Protein 8HEO (pdb70)

InterPro domains:
  IPR001841 Zinc finger, RING-type [PS50089] (41-76)
  IPR004162 E3 ubiquitin-protein ligase SINA-like, animal [PTHR45877] (12-281)
  IPR008974 TRAF-like [G3DSA:2.60.210.10] (149-282)
  IPR013010 Zinc finger, SIAH-type [PS51081] (93-153)
  IPR013083 Zinc finger, RING/FYVE/PHD-type [G3DSA:3.30.40.10] (25-91)
  IPR013083 Zinc finger, RING/FYVE/PHD-type [G3DSA:3.30.40.10] (92-148)
  IPR018121 Seven-in-absentia protein, TRAF-like domain [PF03145] (182-278)
  IPR049548 E3 ubiquitin-protein ligase Sina-like, RING finger [PF21362] (41-75)

Solvent-accessible surface area: 20335 Å² total; per-residue (Å²): 137,110,96,77,74,4,60,51,37,119,72,40,5,159,86,68,26,37,63,113,95,58,74,110,38,28,110,103,5,100,90,43,47,7,59,13,12,14,18,24,78,58,21,157,33,119,22,62,46,125,34,0,45,39,10,9,139,31,71,33,150,112,22,86,78,51,174,22,94,90,13,81,21,90,0,62,62,0,66,87,136,63,24,68,53,26,30,0,7,0,38,12,70,81,54,61,0,0,8,5,3,34,22,47,37,75,194,42,68,113,51,51,0,18,4,2,1,2,0,16,1,30,61,75,59,3,130,78,6,29,4,90,4,26,0,52,33,141,220,118,159,59,55,66,116,28,61,2,47,3,7,6,68,19,16,76,66,1,16,152,106,62,53,4,7,42,2,46,22,80,59,0,80,72,22,18,105,147,23,35,0,16,6,37,2,25,2,50,114,109,133,79,99,11,76,6,107,39,43,115,55,48,4,161,68,75,38,40,39,114,75,38,63,91,48,13,59,95,4,78,95,45,48,10,71,17,13,29,22,48,110,102,42,173,70,126,20,67,36,134,38,0,55,79,17,11,55,130,131,37,42,120,30,37,54,10,116,29,86,96,6,27,4,28,0,28,60,1,52,110,107,66,8,73,15,0,23,0,6,0,12,14,64,82,53,55,0,0,2,1,0,34,16,36,85,66,126,86,64,132,38,77,2,10,3,3,0,2,0,16,0,29,51,158,67,3,116,78,6,34,4,78,3,23,0,61,29,157,256,115,161,60,55,64,119,27,66,2,65,3,8,13,65,23,18,73,56,4,10,48,82,60,54,4,7,41,3,54,61,80,52,0,94,101,16,25,116,141,22,34,0,22,1,39,0,27,2,51,124,111,132,98,48,96,3,135,22,85

B-factor: mean 77.65, std 16.79, range [43.66, 127.78]

Radius of gyration: 24.32 Å; Cα contacts (8 Å, |Δi|>4): 767; chains: 3; bounding box: 56×64×65 Å

GO terms:
  GO:0061630 ubiquitin protein ligase activity (F, IDA)
  GO:0006511 ubiquitin-dependent protein catabolic process (P, IDA)
  GO:0008270 zinc ion binding (F, IDA)
  GO:0030877 beta-catenin destruction complex (C, IDA)
  GO:0061630 ubiquitin protein ligase activity (F, EXP)
  GO:0061630 ubiquitin protein ligase activity (F, IMP)
  GO:0043161 proteasome-mediated ubiquitin-dependent protein catabolic process (P, IMP)
  GO:0060070 canonical Wnt signaling pathway (P, IMP)
  GO:0005515 protein binding (F, IPI)
  GO:0005737 cytoplasm (C, TAS)
  GO:0009653 anatomical structure morphogenesis (P, TAS)
  GO:0006915 apoptotic process (P, TAS)
  GO:0007399 nervous system development (P, TAS)
  GO:0007411 axon guidance (P, TAS)
  GO:0004842 ubiquitin-protein transferase activity (F, TAS)
  GO:0005829 cytosol (C, TAS)
  GO:1990000 amyloid fibril formation (P, TAS)
  GO:0042802 identical protein binding (F, IPI)
  GO:0005654 nucleoplasm (C, IDA)
  GO:0043065 positive regulation of apoptotic process (P, IDA)

Secondary structure (DSSP, 8-state):
--EEE-GGGGGT---EEETTTHHHHHHH-TTSPEEP-SS-TT---EE-HHHHHHHHHHH-TT-EEE-SSEEEEEE--TT-TT--EEEEEEEETTEEEEEEEEEEE-SSSSEEEEEEEEESS-HHHHTTEEEEEEEEETTEEEEEEEPPEETTT-SHHHHHTT-SEEEEHHHHHHH-BTTBEEEEEEEEE-/--EEE-TTGGGT---EEETTTHHHHHHH-TTSPPPP-SSSBTB-----GGGHHHHTTTTS----EEESSEEEEEEE-SSSTT--EEEEEEEETTEEEEEEEEEEEEETTEEEEEEEEEESS-HHHHTTEEEEEEEE-SS-EEEEEEPPEETTT-SHHHHHTT-SEEEEHHHHHHH-BTTEEEEEEEEEE-/---EE-B-

Structure (mmCIF, N/CA/C/O backbone):
data_8HEO
#
_entry.id   8HEO
#
_cell.length_a   40.818
_cell.length_b   87.932
_cell.length_c   59.698
_cell.angle_alpha   90
_cell.angle_beta   101.573
_cell.angle_gamma   90
#
_symmetry.space_group_name_H-M   'P 1 21 1'
#
loop_
_entity.id
_entity.type
_entity.pdbx_description
1 polymer 'E3 ubiquitin-protein ligase SIAH1'
2 polymer 'Peptide from Axin-2'
3 non-polymer 'ZINC ION'
4 water water
#
loop_
_atom_site.group_PDB
_atom_site.id
_atom_site.type_symbol
_atom_site.label_atom_id
_atom_site.label_alt_id
_atom_site.label_comp_id
_atom_site.label_asym_id
_atom_site.label_entity_id
_atom_site.label_seq_id
_atom_site.pdbx_PDB_ins_code
_atom_site.Cartn_x
_atom_site.Cartn_y
_atom_site.Cartn_z
_atom_site.occupancy
_atom_site.B_iso_or_equiv
_atom_site.auth_seq_id
_atom_site.auth_comp_id
_atom_site.auth_asym_id
_atom_site.auth_atom_id
_atom_site.pdbx_PDB_model_num
ATOM 1 N N . SER A 1 5 ? -19.039 25.597 16.766 1 87.15 93 SER A N 1
ATOM 2 C CA . SER A 1 5 ? -17.679 25.077 16.66 1 89.6 93 SER A CA 1
ATOM 3 C C . SER A 1 5 ? -16.683 25.985 17.395 1 89.87 93 SER A C 1
ATOM 4 O O . SER A 1 5 ? -15.969 26.776 16.768 1 87.25 93 SER A O 1
ATOM 7 N N . VAL A 1 6 ? -16.657 25.885 18.727 1 84.19 94 VAL A N 1
ATOM 8 C CA . VAL A 1 6 ? -15.769 26.725 19.527 1 81.56 94 VAL A CA 1
ATOM 9 C C . VAL A 1 6 ? -14.379 26.1 19.589 1 87.23 94 VAL A C 1
ATOM 10 O O . VAL A 1 6 ? -14.234 24.909 19.884 1 89.94 94 VAL A O 1
ATOM 14 N N . LEU A 1 7 ? -13.345 26.902 19.331 1 84.6 95 LEU A N 1
ATOM 15 C CA . LEU A 1 7 ? -11.989 26.394 19.155 1 90.78 95 LEU A CA 1
ATOM 16 C C . LEU A 1 7 ? -11.118 26.591 20.389 1 87.67 95 LEU A C 1
ATOM 17 O O . LEU A 1 7 ? -11.255 27.574 21.121 1 88.4 95 LEU A O 1
ATOM 22 N N . PHE A 1 8 ? -10.197 25.649 20.589 1 87.82 96 PHE A N 1
ATOM 23 C CA . PHE A 1 8 ? -9.249 25.672 21.691 1 86.1 96 PHE A CA 1
ATOM 24 C C . PHE A 1 8 ? -7.825 25.641 21.172 1 80.6 96 PHE A C 1
ATOM 25 O O . PHE A 1 8 ? -7.553 25.024 20.143 1 81.71 96 PHE A O 1
ATOM 33 N N . PRO A 1 9 ? -6.892 26.262 21.883 1 77.92 97 PRO A N 1
ATOM 34 C CA . PRO A 1 9 ? -5.478 26.088 21.541 1 80.4 97 PRO A CA 1
ATOM 35 C C . PRO A 1 9 ? -4.981 24.705 21.942 1 80.31 97 PRO A C 1
ATOM 36 O O . PRO A 1 9 ? -5.475 24.095 22.893 1 84.67 97 PRO A O 1
ATOM 40 N N . CYS A 1 10 ? -3.98 24.221 21.207 1 75.13 98 CYS A N 1
ATOM 41 C CA . CYS A 1 10 ? -3.341 22.953 21.537 1 75.36 98 CYS A CA 1
ATOM 42 C C . CYS A 1 10 ? -2.725 23.013 22.938 1 76.43 98 CYS A C 1
ATOM 43 O O . CYS A 1 10 ? -2.321 24.074 23.424 1 71.29 98 CYS A O 1
ATOM 46 N N . LYS A 1 11 ? -2.665 21.848 23.598 1 69.78 99 LYS A N 1
ATOM 47 C CA . LYS A 1 11 ? -2.093 21.792 24.937 1 67.72 99 LYS A CA 1
ATOM 48 C C . LYS A 1 11 ? -0.691 22.364 24.963 1 68.17 99 LYS A C 1
ATOM 49 O O . LYS A 1 11 ? -0.248 22.878 25.992 1 71.32 99 LYS A O 1
ATOM 51 N N . TYR A 1 12 ? 0.031 22.277 23.856 1 68 100 TYR A N 1
ATOM 52 C CA . TYR A 1 12 ? 1.441 22.62 23.868 1 74.52 100 TYR A CA 1
ATOM 53 C C . TYR A 1 12 ? 1.696 23.983 23.261 1 68.33 100 TYR A C 1
ATOM 54 O O . TYR A 1 12 ? 2.838 24.305 22.92 1 69.97 100 TYR A O 1
ATOM 63 N N . ALA A 1 13 ? 0.648 24.791 23.132 1 68.11 101 ALA A N 1
ATOM 64 C CA . ALA A 1 13 ? 0.818 26.148 22.633 1 73.49 101 ALA A CA 1
ATOM 65 C C . ALA A 1 13 ? 1.802 26.931 23.488 1 72.45 101 ALA A C 1
ATOM 66 O O . ALA A 1 13 ? 2.456 27.851 22.991 1 72.98 101 ALA A O 1
ATOM 68 N N . SER A 1 14 ? 1.954 26.565 24.76 1 76.15 102 SER A N 1
ATOM 69 C CA . SER A 1 14 ? 2.987 27.241 25.531 1 80.37 102 SER A CA 1
ATOM 70 C C . SER A 1 14 ? 4.387 26.819 25.14 1 77.47 102 SER A C 1
ATOM 71 O O . SER A 1 14 ? 5.336 27.268 25.786 1 82.27 102 SER A O 1
ATOM 74 N N . SER A 1 15 ? 4.544 25.979 24.123 1 77.95 103 SER A N 1
ATOM 75 C CA . SER A 1 15 ? 5.855 25.647 23.587 1 75.63 103 SER A CA 1
ATOM 76 C C . SER A 1 15 ? 6.073 26.214 22.197 1 71.4 103 SER A C 1
ATOM 77 O O . SER A 1 15 ? 7.143 26.013 21.61 1 75.43 103 SER A O 1
ATOM 80 N N . GLY A 1 16 ? 5.086 26.916 21.661 1 70.32 104 GLY A N 1
ATOM 81 C CA . GLY A 1 16 ? 5.165 27.501 20.343 1 71.61 104 GLY A CA 1
ATOM 82 C C . GLY A 1 16 ? 4.051 27.095 19.415 1 70.5 104 GLY A C 1
ATOM 83 O O . GLY A 1 16 ? 3.945 27.664 18.321 1 74.9 104 GLY A O 1
ATOM 84 N N . CYS A 1 17 ? 3.207 26.14 19.779 1 69.46 105 CYS A N 1
ATOM 85 C CA . CYS A 1 17 ? 2.259 25.628 18.806 1 71.78 105 CYS A CA 1
ATOM 86 C C . CYS A 1 17 ? 1.083 26.57 18.681 1 68.32 105 CYS A C 1
ATOM 87 O O . CYS A 1 17 ? 0.55 27.058 19.677 1 70.95 105 CYS A O 1
ATOM 90 N N . GLU A 1 18 ? 0.67 26.816 17.445 1 72.25 106 GLU A N 1
ATOM 91 C CA . GLU A 1 18 ? -0.294 27.872 17.176 1 75.25 106 GLU A CA 1
ATOM 92 C C . GLU A 1 18 ? -1.614 27.332 16.651 1 80.63 106 GLU A C 1
ATOM 93 O O . GLU A 1 18 ? -2.408 28.094 16.093 1 80.18 106 GLU A O 1
ATOM 99 N N . ILE A 1 19 ? -1.889 26.054 16.841 1 76.33 107 ILE A N 1
ATOM 100 C CA . ILE A 1 19 ? -3.078 25.473 16.234 1 78.56 107 ILE A CA 1
ATOM 101 C C . ILE A 1 19 ? -4.252 25.568 17.206 1 81.52 107 ILE A C 1
ATOM 102 O O . ILE A 1 19 ? -4.083 25.573 18.433 1 80.45 107 ILE A O 1
ATOM 107 N N . THR A 1 20 ? -5.459 25.687 16.651 1 82.88 108 THR A N 1
ATOM 108 C CA . THR A 1 20 ? -6.682 25.707 17.448 1 84.6 108 THR A CA 1
ATOM 109 C C . THR A 1 20 ? -7.743 24.815 16.824 1 92.26 108 THR A C 1
ATOM 110 O O . THR A 1 20 ? -8.051 24.952 15.636 1 96.58 108 THR A O 1
ATOM 114 N N . LEU A 1 21 ? -8.319 23.932 17.628 1 90.74 109 LEU A N 1
ATOM 115 C CA . LEU A 1 21 ? -9.235 22.902 17.163 1 94.83 109 LEU A CA 1
ATOM 116 C C . LEU A 1 21 ? -10.455 22.82 18.065 1 95.62 109 LEU A C 1
ATOM 117 O O . LEU A 1 21 ? -10.431 23.304 19.202 1 92.18 109 LEU A O 1
ATOM 122 N N . PRO A 1 22 ? -11.545 22.211 17.586 1 96.31 110 PRO A N 1
ATOM 123 C CA . PRO A 1 22 ? -12.712 22.002 18.454 1 95.24 110 PRO A CA 1
ATOM 124 C C . PRO A 1 22 ? -12.445 20.943 19.516 1 99.53 110 PRO A C 1
ATOM 125 O O . PRO A 1 22 ? -11.824 19.914 19.242 1 100.82 110 PRO A O 1
ATOM 129 N N . HIS A 1 23 ? -12.961 21.203 20.731 1 103.32 111 HIS A N 1
ATOM 130 C CA . HIS A 1 23 ? -12.725 20.444 21.967 1 105.61 111 HIS A CA 1
ATOM 131 C C . HIS A 1 23 ? -12.71 18.937 21.777 1 104.12 111 HIS A C 1
ATOM 132 O O . HIS A 1 23 ? -12.067 18.199 22.534 1 96.53 111 HIS A O 1
ATOM 134 N N . THR A 1 24 ? -13.445 18.479 20.774 1 105.84 112 THR A N 1
ATOM 135 C CA . THR A 1 24 ? -13.43 17.069 20.439 1 106.88 112 THR A CA 1
ATOM 136 C C . THR A 1 24 ? -12.101 16.685 19.795 1 106.9 112 THR A C 1
ATOM 137 O O . THR A 1 24 ? -11.364 15.84 20.32 1 108.55 112 THR A O 1
ATOM 141 N N . GLU A 1 25 ? -11.745 17.346 18.688 1 113.94 113 GLU A N 1
ATOM 142 C CA . GLU A 1 25 ? -10.656 16.89 17.828 1 101.55 113 GLU A CA 1
ATOM 143 C C . GLU A 1 25 ? -9.269 17.256 18.329 1 99.36 113 GLU A C 1
ATOM 144 O O . GLU A 1 25 ? -8.312 17.329 17.543 1 100.23 113 GLU A O 1
ATOM 150 N N . LYS A 1 26 ? -9.14 17.478 19.633 1 99.65 114 LYS A N 1
ATOM 151 C CA . LYS A 1 26 ? -7.813 17.735 20.17 1 97.09 114 LYS A CA 1
ATOM 152 C C . LYS A 1 26 ? -6.939 16.495 20.038 1 100.7 114 LYS A C 1
ATOM 153 O O . LYS A 1 26 ? -5.818 16.577 19.517 1 100.06 114 LYS A O 1
ATOM 159 N N . ALA A 1 27 ? -7.483 15.33 20.436 1 106.03 115 ALA A N 1
ATOM 160 C CA . ALA A 1 27 ? -6.738 14.072 20.517 1 102.62 115 ALA A CA 1
ATOM 161 C C . ALA A 1 27 ? -5.698 13.959 19.415 1 107.22 115 ALA A C 1
ATOM 162 O O . ALA A 1 27 ? -4.51 13.746 19.685 1 104.35 115 ALA A O 1
ATOM 164 N N . ASP A 1 28 ? -6.127 14.139 18.163 1 106.61 116 ASP A N 1
ATOM 165 C CA . ASP A 1 28 ? -5.27 13.845 17.019 1 111.77 116 ASP A CA 1
ATOM 166 C C . ASP A 1 28 ? -4.031 14.716 17.034 1 109.21 116 ASP A C 1
ATOM 167 O O . ASP A 1 28 ? -2.916 14.226 17.23 1 109.87 116 ASP A O 1
ATOM 172 N N . HIS A 1 29 ? -4.226 16.012 16.824 1 118.1 117 HIS A N 1
ATOM 173 C CA . HIS A 1 29 ? -3.098 16.924 16.829 1 101.71 117 HIS A CA 1
ATOM 174 C C . HIS A 1 29 ? -2.343 16.86 18.155 1 96.29 117 HIS A C 1
ATOM 175 O O . HIS A 1 29 ? -1.108 16.908 18.173 1 96.37 117 HIS A O 1
ATOM 182 N N . GLU A 1 30 ? -3.061 16.698 19.274 1 94.7 118 GLU A N 1
ATOM 183 C CA . GLU A 1 30 ? -2.426 16.855 20.583 1 92.75 118 GLU A CA 1
ATOM 184 C C . GLU A 1 30 ? -1.28 15.864 20.802 1 94.25 118 GLU A C 1
ATOM 185 O O . GLU A 1 30 ? -0.362 16.135 21.582 1 90.09 118 GLU A O 1
ATOM 191 N N . GLU A 1 31 ? -1.301 14.714 20.155 1 96.77 119 GLU A N 1
ATOM 192 C CA . GLU A 1 31 ? -0.162 13.833 20.321 1 96.15 119 GLU A CA 1
ATOM 193 C C . GLU A 1 31 ? 0.569 13.556 19.031 1 89.78 119 GLU A C 1
ATOM 194 O O . GLU A 1 31 ? 1.541 12.81 19.045 1 95.01 119 GLU A O 1
ATOM 200 N N . LEU A 1 32 ? 0.15 14.155 17.938 1 91.67 120 LEU A N 1
ATOM 201 C CA . LEU A 1 32 ? 1.004 14.243 16.769 1 85.84 120 LEU A CA 1
ATOM 202 C C . LEU A 1 32 ? 1.798 15.539 16.725 1 88.66 120 LEU A C 1
ATOM 203 O O . LEU A 1 32 ? 2.793 15.622 15.995 1 92.88 120 LEU A O 1
ATOM 208 N N . CYS A 1 33 ? 1.38 16.539 17.492 1 91.41 121 CYS A N 1
ATOM 209 C CA . CYS A 1 33 ? 1.988 17.858 17.45 1 84.04 121 CYS A CA 1
ATOM 210 C C . CYS A 1 33 ? 3.484 17.776 17.72 1 81.52 121 CYS A C 1
ATOM 211 O O . CYS A 1 33 ? 3.926 17.109 18.661 1 76.32 121 CYS A O 1
ATOM 214 N N . GLU A 1 34 ? 4.268 18.443 16.869 1 79.79 122 GLU A N 1
ATOM 215 C CA . GLU A 1 34 ? 5.717 18.393 17.018 1 81.02 122 GLU A CA 1
ATOM 216 C C . GLU A 1 34 ? 6.189 19.093 18.281 1 75.33 122 GLU A C 1
ATOM 217 O O . GLU A 1 34 ? 7.294 18.81 18.753 1 76 122 GLU A O 1
ATOM 223 N N . PHE A 1 35 ? 5.368 19.963 18.859 1 75.79 123 PHE A N 1
ATOM 224 C CA . PHE A 1 35 ? 5.739 20.661 20.079 1 69.52 123 PHE A CA 1
ATOM 225 C C . PHE A 1 35 ? 5.513 19.848 21.336 1 71.57 123 PHE A C 1
ATOM 226 O O . PHE A 1 35 ? 5.83 20.334 22.423 1 77.54 123 PHE A O 1
ATOM 234 N N . ARG A 1 36 ? 4.973 18.649 21.225 1 71.88 124 ARG A N 1
ATOM 235 C CA . ARG A 1 36 ? 4.871 17.786 22.392 1 76.71 124 ARG A CA 1
ATOM 236 C C . ARG A 1 36 ? 6.272 17.412 22.884 1 78.07 124 ARG A C 1
ATOM 237 O O . ARG A 1 36 ? 7.144 17.083 22.071 1 78.17 124 ARG A O 1
ATOM 245 N N . PRO A 1 37 ? 6.532 17.458 24.186 1 76.44 125 PRO A N 1
ATOM 246 C CA . PRO A 1 37 ? 7.869 17.1 24.685 1 79.14 125 PRO A CA 1
ATOM 247 C C . PRO A 1 37 ? 8.224 15.639 24.431 1 78.47 125 PRO A C 1
ATOM 248 O O . PRO A 1 37 ? 7.355 14.762 24.344 1 78.06 125 PRO A O 1
ATOM 252 N N . TYR A 1 38 ? 9.523 15.379 24.311 1 65.49 126 TYR A N 1
ATOM 253 C CA . TYR A 1 38 ? 9.993 14.02 24.126 1 66.87 126 TYR A CA 1
ATOM 254 C C . TYR A 1 38 ? 10.332 13.431 25.483 1 67.35 126 TYR A C 1
ATOM 255 O O . TYR A 1 38 ? 10.967 14.091 26.307 1 67.98 126 TYR A O 1
ATOM 264 N N . SER A 1 39 ? 9.883 12.199 25.726 1 75.83 127 SER A N 1
ATOM 265 C CA . SER A 1 39 ? 10.267 11.525 26.96 1 83.22 127 SER A CA 1
ATOM 266 C C . SER A 1 39 ? 11.567 10.752 26.758 1 77.28 127 SER A C 1
ATOM 267 O O . SER A 1 39 ? 11.953 10.413 25.636 1 72.86 127 SER A O 1
ATOM 270 N N . CYS A 1 40 ? 12.256 10.505 27.862 1 77.57 128 CYS A N 1
ATOM 271 C CA . CYS A 1 40 ? 13.547 9.853 27.775 1 77.85 128 CYS A CA 1
ATOM 272 C C . CYS A 1 40 ? 13.408 8.519 27.064 1 75.96 128 CYS A C 1
ATOM 273 O O . CYS A 1 40 ? 12.698 7.628 27.558 1 81.41 128 CYS A O 1
ATOM 276 N N . PRO A 1 41 ? 14.09 8.324 25.938 1 72.26 129 PRO A N 1
ATOM 277 C CA . PRO A 1 41 ? 13.882 7.117 25.14 1 68.37 129 PRO A CA 1
ATOM 278 C C . PRO A 1 41 ? 14.405 5.845 25.776 1 73.65 129 PRO A C 1
ATOM 279 O O . PRO A 1 41 ? 14.093 4.77 25.243 1 72.2 129 PRO A O 1
ATOM 283 N N . CYS A 1 42 ? 15.179 5.915 26.87 1 73.12 130 CYS A N 1
ATOM 284 C CA . CYS A 1 42 ? 15.793 4.718 27.435 1 65.88 130 CYS A CA 1
ATOM 285 C C . CYS A 1 42 ? 14.722 3.725 27.882 1 72.08 130 CYS A C 1
ATOM 286 O O . CYS A 1 42 ? 13.661 4.134 28.376 1 80.43 130 CYS A O 1
ATOM 289 N N . PRO A 1 43 ? 14.915 2.457 27.598 1 70.52 131 PRO A N 1
ATOM 290 C CA . PRO A 1 43 ? 13.911 1.461 27.933 1 76.68 131 PRO A CA 1
ATOM 291 C C . PRO A 1 43 ? 13.67 1.385 29.398 1 78.53 131 PRO A C 1
ATOM 292 O O . PRO A 1 43 ? 12.691 0.849 29.869 1 88.01 131 PRO A O 1
ATOM 296 N N . GLY A 1 44 ? 14.601 1.947 30.131 1 81.47 132 GLY A N 1
ATOM 297 C CA . GLY A 1 44 ? 14.433 2.135 31.545 1 94.17 132 GLY A CA 1
ATOM 298 C C . GLY A 1 44 ? 13.26 3.081 31.668 1 100.93 132 GLY A C 1
ATOM 299 O O . GLY A 1 44 ? 13.378 4.267 31.386 1 90.18 132 GLY A O 1
ATOM 300 N N . ALA A 1 45 ? 12.121 2.546 32.088 1 101.04 133 ALA A N 1
ATOM 301 C CA . ALA A 1 45 ? 10.983 3.356 32.458 1 102.66 133 ALA A CA 1
ATOM 302 C C . ALA A 1 45 ? 11.021 3.883 33.873 1 106.09 133 ALA A C 1
ATOM 303 O O . ALA A 1 45 ? 10.071 3.75 34.633 1 102.96 133 ALA A O 1
ATOM 305 N N . SER A 1 46 ? 12.155 4.467 34.225 1 102.86 134 SER A N 1
ATOM 306 C CA . SER A 1 46 ? 12.572 4.716 35.593 1 94.29 134 SER A CA 1
ATOM 307 C C . SER A 1 46 ? 13.238 6.076 35.608 1 95.5 134 SER A C 1
ATOM 308 O O . SER A 1 46 ? 13.343 6.735 36.647 1 95.85 134 SER A O 1
ATOM 311 N N . CYS A 1 47 ? 13.714 6.482 34.456 1 90.46 135 CYS A N 1
ATOM 312 C CA . CYS A 1 47 ? 14.19 7.832 34.259 1 84.2 135 CYS A CA 1
ATOM 313 C C . CYS A 1 47 ? 13.101 8.567 33.503 1 78.42 135 CYS A C 1
ATOM 314 O O . CYS A 1 47 ? 12.878 8.304 32.323 1 83.39 135 CYS A O 1
ATOM 317 N N . LYS A 1 48 ? 12.406 9.472 34.183 1 79.19 136 LYS A N 1
ATOM 318 C CA . LYS A 1 48 ? 11.256 10.137 33.583 1 83.6 136 LYS A CA 1
ATOM 319 C C . LYS A 1 48 ? 11.572 11.57 33.175 1 79.36 136 LYS A C 1
ATOM 320 O O . LYS A 1 48 ? 10.715 12.452 33.277 1 85.67 136 LYS A O 1
ATOM 326 N N . TRP A 1 49 ? 12.793 11.83 32.721 1 80.9 137 TRP A N 1
ATOM 327 C CA . TRP A 1 49 ? 13.083 13.128 32.126 1 83.09 137 TRP A CA 1
ATOM 328 C C . TRP A 1 49 ? 12.18 13.391 30.918 1 76.9 137 TRP A C 1
ATOM 329 O O . TRP A 1 49 ? 11.756 12.472 30.21 1 76.83 137 TRP A O 1
ATOM 340 N N . GLN A 1 50 ? 11.889 14.664 30.686 1 75.77 138 GLN A N 1
ATOM 341 C CA . GLN A 1 50 ? 11.264 15.113 29.456 1 71.63 138 GLN A CA 1
ATOM 342 C C . GLN A 1 50 ? 11.942 16.39 29.025 1 67.82 138 GLN A C 1
ATOM 343 O O . GLN A 1 50 ? 12.605 17.055 29.823 1 66.48 138 GLN A O 1
ATOM 349 N N . GLY A 1 51 ? 11.725 16.742 27.767 1 70.24 139 GLY A N 1
ATOM 350 C CA . GLY A 1 51 ? 12.327 17.924 27.191 1 67.38 139 GLY A CA 1
ATOM 351 C C . GLY A 1 51 ? 12.272 17.847 25.679 1 69.97 139 GLY A C 1
ATOM 352 O O . GLY A 1 51 ? 11.66 16.947 25.103 1 69.85 139 GLY A O 1
ATOM 353 N N . SER A 1 52 ? 12.943 18.807 25.054 1 68.48 140 SER A N 1
ATOM 354 C CA . SER A 1 52 ? 12.82 18.992 23.618 1 70.39 140 SER A CA 1
ATOM 355 C C . SER A 1 52 ? 13.759 18.068 22.857 1 71.99 140 SER A C 1
ATOM 356 O O . SER A 1 52 ? 14.769 17.599 23.386 1 78.34 140 SER A O 1
ATOM 359 N N . LEU A 1 53 ? 13.436 17.857 21.578 1 71.07 141 LEU A N 1
ATOM 360 C CA . LEU A 1 53 ? 14.204 16.938 20.737 1 73.34 141 LEU A CA 1
ATOM 361 C C . LEU A 1 53 ? 15.704 17.251 20.78 1 74.29 141 LEU A C 1
ATOM 362 O O . LEU A 1 53 ? 16.537 16.355 20.972 1 68.6 141 LEU A O 1
ATOM 367 N N . ASP A 1 54 ? 16.067 18.523 20.624 1 75.09 142 ASP A N 1
ATOM 368 C CA . ASP A 1 54 ? 17.48 18.878 20.671 1 77.3 142 ASP A CA 1
ATOM 369 C C . ASP A 1 54 ? 18.11 18.546 21.998 1 73.59 142 ASP A C 1
ATOM 370 O O . ASP A 1 54 ? 19.328 18.389 22.078 1 78.36 142 ASP A O 1
ATOM 375 N N . ALA A 1 55 ? 17.311 18.446 23.029 1 70.55 143 ALA A N 1
ATOM 376 C CA . ALA A 1 55 ? 17.834 18.179 24.344 1 72.93 143 ALA A CA 1
ATOM 377 C C . ALA A 1 55 ? 18.044 16.693 24.617 1 74.7 143 ALA A C 1
ATOM 378 O O . ALA A 1 55 ? 18.703 16.348 25.605 1 66.05 143 ALA A O 1
ATOM 380 N N . VAL A 1 56 ? 17.507 15.811 23.771 1 72.25 144 VAL A N 1
ATOM 381 C CA . VAL A 1 56 ? 17.582 14.38 24.044 1 68.43 144 VAL A CA 1
ATOM 382 C C . VAL A 1 56 ? 19.03 13.915 24.042 1 71.71 144 VAL A C 1
ATOM 383 O O . VAL A 1 56 ? 19.475 13.203 24.95 1 74.67 144 VAL A O 1
ATOM 387 N N . MET A 1 57 ? 19.78 14.281 23.011 1 74.54 145 MET A N 1
ATOM 388 C CA . MET A 1 57 ? 21.18 13.873 22.991 1 73.77 145 MET A CA 1
ATOM 389 C C . MET A 1 57 ? 21.915 14.4 24.213 1 75.62 145 MET A C 1
ATOM 390 O O . MET A 1 57 ? 22.533 13.59 24.927 1 74.42 145 MET A O 1
ATOM 395 N N . PRO A 1 58 ? 21.856 15.695 24.545 1 70.41 146 PRO A N 1
ATOM 396 C CA . PRO A 1 58 ? 22.449 16.133 25.817 1 68.58 146 PRO A CA 1
ATOM 397 C C . PRO A 1 58 ? 22.086 15.229 26.99 1 75.46 146 PRO A C 1
ATOM 398 O O . PRO A 1 58 ? 22.977 14.735 27.698 1 75.22 146 PRO A O 1
ATOM 402 N N . HIS A 1 59 ? 20.794 14.936 27.161 1 70.38 147 HIS A N 1
ATOM 403 C CA . HIS A 1 59 ? 20.322 14.212 28.337 1 63.55 147 HIS A CA 1
ATOM 404 C C . HIS A 1 59 ? 20.915 12.814 28.414 1 74.52 147 HIS A C 1
ATOM 405 O O . HIS A 1 59 ? 21.15 12.303 29.514 1 77.15 147 HIS A O 1
ATOM 412 N N . LEU A 1 60 ? 21.176 12.179 27.27 1 76.13 148 LEU A N 1
ATOM 413 C CA . LEU A 1 60 ? 21.807 10.865 27.317 1 72.66 148 LEU A CA 1
ATOM 414 C C . LEU A 1 60 ? 23.302 10.985 27.525 1 71.56 148 LEU A C 1
ATOM 415 O O . LEU A 1 60 ? 23.901 10.147 28.204 1 72.28 148 LEU A O 1
ATOM 420 N N . MET A 1 61 ? 23.913 12.014 26.944 1 67.12 149 MET A N 1
ATOM 421 C CA . MET A 1 61 ? 25.317 12.285 27.228 1 76.48 149 MET A CA 1
ATOM 422 C C . MET A 1 61 ? 25.548 12.413 28.724 1 77.71 149 MET A C 1
ATOM 423 O O . MET A 1 61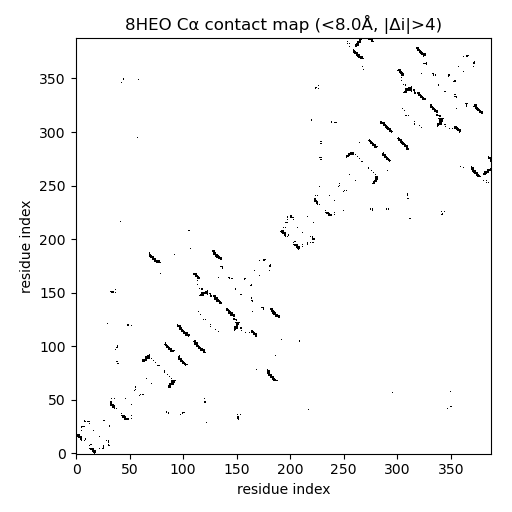 ? 26.572 11.961 29.25 1 79.38 149 MET A O 1
ATOM 428 N N . HIS A 1 62 ? 24.585 13.001 29.425 1 81.14 150 HIS A N 1
ATOM 429 C CA . HIS A 1 62 ? 24.74 13.366 30.822 1 82.57 150 HIS A CA 1
ATOM 430 C C . HIS A 1 62 ? 24.242 12.281 31.769 1 83.21 150 HIS A C 1
ATOM 431 O O . HIS A 1 62 ? 24.983 11.846 32.653 1 83.53 150 HIS A O 1
ATOM 438 N N . GLN A 1 63 ? 22.996 11.832 31.62 1 70.2 151 GLN A N 1
ATOM 439 C CA . GLN A 1 63 ? 22.43 10.94 32.629 1 80.37 151 GLN A CA 1
ATOM 440 C C . GLN A 1 63 ? 22.554 9.453 32.287 1 81.35 151 GLN A C 1
ATOM 441 O O . GLN A 1 63 ? 22.252 8.614 33.144 1 76.58 151 GLN A O 1
ATOM 447 N N . HIS A 1 64 ? 22.994 9.104 31.078 1 82.48 152 HIS A N 1
ATOM 448 C CA . HIS A 1 64 ? 23.102 7.717 30.63 1 79.49 152 HIS A CA 1
ATOM 449 C C . HIS A 1 64 ? 24.429 7.499 29.927 1 83.13 152 HIS A C 1
ATOM 450 O O . HIS A 1 64 ? 24.51 6.958 28.819 1 84.75 152 HIS A O 1
ATOM 457 N N . LYS A 1 65 ? 25.499 7.93 30.59 1 81.93 153 LYS A N 1
ATOM 458 C CA . LYS A 1 65 ? 26.841 7.811 30.033 1 87.52 153 LYS A CA 1
ATOM 459 C C . LYS A 1 65 ? 27.206 6.368 29.672 1 83.49 153 LYS A C 1
ATOM 460 O O . LYS A 1 65 ? 28.022 6.151 28.77 1 79.92 153 LYS A O 1
ATOM 466 N N . SER A 1 66 ? 26.599 5.379 30.329 1 83.8 154 SER A N 1
ATOM 467 C CA . SER A 1 66 ? 26.91 3.975 30.104 1 80.61 154 SER A CA 1
ATOM 468 C C . SER A 1 66 ? 26.373 3.427 28.773 1 85.47 154 SER A C 1
ATOM 469 O O . SER A 1 66 ? 26.285 2.199 28.611 1 83.24 154 SER A O 1
ATOM 472 N N . ILE A 1 67 ? 25.989 4.266 27.819 1 85.68 155 ILE A N 1
ATOM 473 C CA . ILE A 1 67 ? 25.43 3.786 26.562 1 82.03 155 ILE A CA 1
ATOM 474 C C . ILE A 1 67 ? 26.535 3.772 25.521 1 76.24 155 ILE A C 1
ATOM 475 O O . ILE A 1 67 ? 27.11 4.819 25.198 1 72.84 155 ILE A O 1
ATOM 480 N N . THR A 1 68 ? 26.818 2.588 24.987 1 80.29 156 THR A N 1
ATOM 481 C CA . THR A 1 68 ? 27.815 2.453 23.933 1 80.35 156 THR A CA 1
ATOM 482 C C . THR A 1 68 ? 27.248 2.944 22.607 1 78.34 156 THR A C 1
ATOM 483 O O . THR A 1 68 ? 26.107 2.632 22.253 1 78.34 156 THR A O 1
ATOM 487 N N . THR A 1 69 ? 28.049 3.707 21.865 1 72.94 157 THR A N 1
ATOM 488 C CA . THR A 1 69 ? 27.645 4.263 20.578 1 71.23 157 THR A CA 1
ATOM 489 C C . THR A 1 69 ? 28.502 3.665 19.473 1 72.22 157 THR A C 1
ATOM 490 O O . THR A 1 69 ? 29.719 3.54 19.632 1 74.42 157 THR A O 1
ATOM 494 N N . LEU A 1 70 ? 27.886 3.303 18.352 1 72.89 158 LEU A N 1
ATOM 495 C CA . LEU A 1 70 ? 28.583 2.482 17.376 1 65 158 LEU A CA 1
ATOM 496 C C . LEU A 1 70 ? 28.725 3.147 16.017 1 75.46 158 LEU A C 1
ATOM 497 O O . LEU A 1 70 ? 27.935 4.011 15.626 1 67.27 158 LEU A O 1
ATOM 502 N N . GLN A 1 71 ? 29.69 2.587 15.28 1 87.02 159 GLN A N 1
ATOM 503 C CA . GLN A 1 71 ? 30.347 3.204 14.136 1 81.9 159 GLN A CA 1
ATOM 504 C C . GLN A 1 71 ? 29.463 3.798 13.045 1 79.96 159 GLN A C 1
ATOM 505 O O . GLN A 1 71 ? 29.484 5.004 12.79 1 84.54 159 GLN A O 1
ATOM 511 N N . GLY A 1 72 ? 28.684 2.944 12.365 1 75.05 160 GLY A N 1
ATOM 512 C CA . GLY A 1 72 ? 28.078 3.297 11.091 1 69.47 160 GLY A CA 1
ATOM 513 C C . GLY A 1 72 ? 26.822 2.492 10.818 1 64.28 160 GLY A C 1
ATOM 514 O O . GLY A 1 72 ? 26.054 2.184 11.719 1 69.07 160 GLY A O 1
ATOM 515 N N . GLU A 1 73 ? 26.601 2.157 9.55 1 53.81 161 GLU A N 1
ATOM 516 C CA . GLU A 1 73 ? 25.264 1.71 9.179 1 64.15 161 GLU A CA 1
ATOM 517 C C . GLU A 1 73 ? 25.017 0.215 9.362 1 65.05 161 GLU A C 1
ATOM 518 O O . GLU A 1 73 ? 23.851 -0.197 9.472 1 65.26 161 GLU A O 1
ATOM 524 N N . ASP A 1 74 ? 26.063 -0.602 9.421 1 64.56 162 ASP A N 1
ATOM 525 C CA . ASP A 1 74 ? 25.949 -2.037 9.691 1 63.85 162 ASP A CA 1
ATOM 526 C C . ASP A 1 74 ? 26.848 -2.324 10.882 1 61.71 162 ASP A C 1
ATOM 527 O O . ASP A 1 74 ? 28.07 -2.2 10.767 1 68.64 162 ASP A O 1
ATOM 532 N N . ILE A 1 75 ? 26.267 -2.686 12.03 1 61.33 163 ILE A N 1
ATOM 533 C CA . ILE A 1 75 ? 27.04 -2.954 13.241 1 58.16 163 ILE A CA 1
ATOM 534 C C . ILE A 1 75 ? 26.554 -4.246 13.875 1 58.77 163 ILE A C 1
ATOM 535 O O . ILE A 1 75 ? 25.544 -4.826 13.468 1 63.58 163 ILE A O 1
ATOM 540 N N . VAL A 1 76 ? 27.275 -4.69 14.898 1 57.21 164 VAL A N 1
ATOM 541 C CA . VAL A 1 76 ? 26.867 -5.854 15.661 1 58.13 164 VAL A CA 1
ATOM 542 C C . VAL A 1 76 ? 26.81 -5.433 17.109 1 60.26 164 VAL A C 1
ATOM 543 O O . VAL A 1 76 ? 27.84 -5.093 17.697 1 70.94 164 VAL A O 1
ATOM 547 N N . PHE A 1 77 ? 25.618 -5.454 17.692 1 64.99 165 PHE A N 1
ATOM 548 C CA . PHE A 1 77 ? 25.468 -5.181 19.116 1 68.71 165 PHE A CA 1
ATOM 549 C C . PHE A 1 77 ? 25.633 -6.478 19.907 1 72.83 165 PHE A C 1
ATOM 550 O O . PHE A 1 77 ? 24.919 -7.466 19.671 1 68.33 165 PHE A O 1
ATOM 558 N N . LEU A 1 78 ? 26.58 -6.476 20.841 1 71.09 166 LEU A N 1
ATOM 559 C CA . LEU A 1 78 ? 26.81 -7.618 21.713 1 69.22 166 LEU A CA 1
ATOM 560 C C . LEU A 1 78 ? 26.057 -7.341 23.009 1 70.62 166 LEU A C 1
ATOM 561 O O . LEU A 1 78 ? 26.538 -6.62 23.892 1 75.7 166 LEU A O 1
ATOM 566 N N . ALA A 1 79 ? 24.851 -7.904 23.117 1 69.3 167 ALA A N 1
ATOM 567 C CA . ALA A 1 79 ? 24.118 -7.875 24.381 1 71.71 167 ALA A CA 1
ATOM 568 C C . ALA A 1 79 ? 24.67 -8.994 25.261 1 70.53 167 ALA A C 1
ATOM 569 O O . ALA A 1 79 ? 24.523 -10.184 24.944 1 65 167 ALA A O 1
ATOM 571 N N . THR A 1 80 ? 25.324 -8.604 26.355 1 66.72 168 THR A N 1
ATOM 572 C CA . THR A 1 80 ? 26.039 -9.535 27.211 1 68.12 168 THR A CA 1
ATOM 573 C C . THR A 1 80 ? 25.162 -9.971 28.372 1 71.2 168 THR A C 1
ATOM 574 O O . THR A 1 80 ? 24.423 -9.166 28.945 1 67.04 168 THR A O 1
ATOM 578 N N . ASP A 1 81 ? 25.257 -11.254 28.716 1 69.22 169 ASP A N 1
ATOM 579 C CA . ASP A 1 81 ? 24.641 -11.788 29.917 1 70.58 169 ASP A CA 1
ATOM 580 C C . ASP A 1 81 ? 23.129 -11.775 29.82 1 68.44 169 ASP A C 1
ATOM 581 O O . ASP A 1 81 ? 22.438 -11.407 30.764 1 70.52 169 ASP A O 1
ATOM 586 N N . ILE A 1 82 ? 22.607 -12.189 28.668 1 74.24 170 ILE A N 1
ATOM 587 C CA . ILE A 1 82 ? 21.161 -12.161 28.475 1 78.09 170 ILE A CA 1
ATOM 588 C C . ILE A 1 82 ? 20.424 -13.126 29.39 1 78.18 170 ILE A C 1
ATOM 589 O O . ILE A 1 82 ? 19.239 -12.917 29.647 1 72.18 170 ILE A O 1
ATOM 594 N N . ASN A 1 83 ? 21.098 -14.152 29.915 1 81.06 171 ASN A N 1
ATOM 595 C CA . ASN A 1 83 ? 20.483 -15.117 30.819 1 74.29 171 ASN A CA 1
ATOM 596 C C . ASN A 1 83 ? 20.635 -14.758 32.288 1 79.04 171 ASN A C 1
ATOM 597 O O . ASN A 1 83 ? 20.188 -15.528 33.143 1 77.46 171 ASN A O 1
ATOM 602 N N . LEU A 1 84 ? 21.267 -13.633 32.607 1 82.68 172 LEU A N 1
ATOM 603 C CA . LEU A 1 84 ? 21.408 -13.225 34.007 1 84.06 172 LEU A CA 1
ATOM 604 C C . LEU A 1 84 ? 20.047 -12.917 34.601 1 83.58 172 LEU A C 1
ATOM 605 O O . LEU A 1 84 ? 19.314 -12.092 34.045 1 85.81 172 LEU A O 1
ATOM 610 N N . PRO A 1 85 ? 19.678 -13.525 35.714 1 85.47 173 PRO A N 1
ATOM 611 C CA . PRO A 1 85 ? 18.342 -13.283 36.274 1 92.28 173 PRO A CA 1
ATOM 612 C C . PRO A 1 85 ? 18.074 -11.809 36.535 1 85.3 173 PRO A C 1
ATOM 613 O O . PRO A 1 85 ? 16.918 -11.372 36.514 1 87.18 173 PRO A O 1
ATOM 617 N N . GLY A 1 86 ? 19.139 -11.038 36.75 1 80.21 174 GLY A N 1
ATOM 618 C CA . GLY A 1 86 ? 19.002 -9.62 37.013 1 82.37 174 GLY A CA 1
ATOM 619 C C . GLY A 1 86 ? 18.922 -8.742 35.781 1 85.47 174 GLY A C 1
ATOM 620 O O . GLY A 1 86 ? 18.44 -7.607 35.864 1 86.73 174 GLY A O 1
ATOM 621 N N . ALA A 1 87 ? 19.393 -9.235 34.636 1 84.57 175 ALA A N 1
ATOM 622 C CA . ALA A 1 87 ? 19.467 -8.392 33.449 1 77.91 175 ALA A CA 1
ATOM 623 C C . ALA A 1 87 ? 18.082 -8.245 32.82 1 79.31 175 ALA A C 1
ATOM 624 O O . ALA A 1 87 ? 17.314 -9.213 32.75 1 79.58 175 ALA A O 1
ATOM 626 N N . VAL A 1 88 ? 17.762 -7.024 32.368 1 81.7 176 VAL A N 1
ATOM 627 C CA . VAL A 1 88 ? 16.399 -6.694 31.951 1 79.3 176 VAL A CA 1
ATOM 628 C C . VAL A 1 88 ? 16.386 -5.861 30.673 1 74.04 176 VAL A C 1
ATOM 629 O O . VAL A 1 88 ? 15.4 -5.887 29.92 1 72.81 176 VAL A O 1
ATOM 633 N N . ASP A 1 89 ? 17.453 -5.106 30.416 1 66.19 177 ASP A N 1
ATOM 634 C CA . ASP A 1 89 ? 17.501 -4.421 29.137 1 66.54 177 ASP A CA 1
ATOM 635 C C . ASP A 1 89 ? 18.93 -4.07 28.767 1 66.81 177 ASP A C 1
ATOM 636 O O . ASP A 1 89 ? 19.785 -3.865 29.629 1 68.8 177 ASP A O 1
ATOM 641 N N . TRP A 1 90 ? 19.172 -4.035 27.465 1 66.47 178 TRP A N 1
ATOM 642 C CA . TRP A 1 90 ? 20.396 -3.519 26.89 1 63.59 178 TRP A CA 1
ATOM 643 C C . TRP A 1 90 ? 20.033 -2.353 25.988 1 71.2 178 TRP A C 1
ATOM 644 O O . TRP A 1 90 ? 18.942 -2.326 25.405 1 69.4 178 TRP A O 1
ATOM 655 N N . VAL A 1 91 ? 20.939 -1.383 25.874 1 73.28 179 VAL A N 1
ATOM 656 C CA . VAL A 1 91 ? 20.658 -0.206 25.056 1 71.27 179 VAL A CA 1
ATOM 657 C C . VAL A 1 91 ? 21.958 0.333 24.482 1 65.95 179 VAL A C 1
ATOM 658 O O . VAL A 1 91 ? 23.015 0.249 25.114 1 78.98 179 VAL A O 1
ATOM 662 N N . MET A 1 92 ? 21.876 0.87 23.269 1 65.28 180 MET A N 1
ATOM 663 C CA . MET A 1 92 ? 23.039 1.481 22.638 1 74.32 180 MET A CA 1
ATOM 664 C C . MET A 1 92 ? 22.611 2.319 21.437 1 71.14 180 MET A C 1
ATOM 665 O O . MET A 1 92 ? 21.505 2.18 20.909 1 69.67 180 MET A O 1
ATOM 670 N N . MET A 1 93 ? 23.528 3.165 20.983 1 67.58 181 MET A N 1
ATOM 671 C CA . MET A 1 93 ? 23.246 4.121 19.927 1 69.66 181 MET A CA 1
ATOM 672 C C . MET A 1 93 ? 24.103 3.862 18.7 1 69.02 181 MET A C 1
ATOM 673 O O . MET A 1 93 ? 25.29 3.547 18.806 1 67.18 181 MET A O 1
ATOM 678 N N . GLN A 1 94 ? 23.488 4.005 17.539 1 62.46 182 GLN A N 1
ATOM 679 C CA . GLN A 1 94 ? 24.129 3.733 16.268 1 66.86 182 GLN A CA 1
ATOM 680 C C . GLN A 1 94 ? 24.095 5.032 15.485 1 63.75 182 GLN A C 1
ATOM 681 O O . GLN A 1 94 ? 23.032 5.647 15.336 1 65.97 182 GLN A O 1
ATOM 687 N N . SER A 1 95 ? 25.258 5.475 15.043 1 58.85 183 SER A N 1
ATOM 688 C CA . SER A 1 95 ? 25.381 6.747 14.359 1 63.09 183 SER A CA 1
ATOM 689 C C . SER A 1 95 ? 25.617 6.475 12.89 1 64.54 183 SER A C 1
ATOM 690 O O . SER A 1 95 ? 26.608 5.836 12.526 1 61.3 183 SER A O 1
ATOM 693 N N . CYS A 1 96 ? 24.711 6.959 12.056 1 60.5 184 CYS A N 1
ATOM 694 C CA . CYS A 1 96 ? 24.875 6.816 10.624 1 60.54 184 CYS A CA 1
ATOM 695 C C . CYS A 1 96 ? 23.915 7.773 9.965 1 58.61 184 CYS A C 1
ATOM 696 O O . CYS A 1 96 ? 22.961 8.23 10.595 1 55.52 184 CYS A O 1
ATOM 699 N N . PHE A 1 97 ? 24.202 8.098 8.708 1 57.15 185 PHE A N 1
ATOM 700 C CA . PHE A 1 97 ? 23.361 8.997 7.941 1 57.88 185 PHE A CA 1
ATOM 701 C C . PHE A 1 97 ? 23.11 10.302 8.681 1 63.8 185 PHE A C 1
ATOM 702 O O . PHE A 1 97 ? 22.038 10.902 8.553 1 60.75 185 PHE A O 1
ATOM 710 N N . GLY A 1 98 ? 24.083 10.739 9.481 1 62.88 186 GLY A N 1
ATOM 711 C CA . GLY A 1 98 ? 23.906 11.962 10.229 1 60.15 186 GLY A CA 1
ATOM 712 C C . GLY A 1 98 ? 22.777 11.951 11.231 1 64.46 186 GLY A C 1
ATOM 713 O O . GLY A 1 98 ? 22.347 13.016 11.68 1 64.96 186 GLY A O 1
ATOM 714 N N . PHE A 1 99 ? 22.28 10.786 11.598 1 64.17 187 PHE A N 1
ATOM 715 C CA . PHE A 1 99 ? 21.346 10.656 12.695 1 59.38 187 PHE A CA 1
ATOM 716 C C . PHE A 1 99 ? 21.862 9.627 13.694 1 61.08 187 PHE A C 1
ATOM 717 O O . PHE A 1 99 ? 22.873 8.943 13.471 1 57.5 187 PHE A O 1
ATOM 725 N N . HIS A 1 100 ? 21.101 9.485 14.779 1 65.59 188 HIS A N 1
ATOM 726 C CA . HIS A 1 100 ? 21.332 8.465 15.793 1 65.35 188 HIS A CA 1
ATOM 727 C C . HIS A 1 100 ? 20.109 7.583 15.93 1 63.6 188 HIS A C 1
ATOM 728 O O . HIS A 1 100 ? 18.983 8.084 16.052 1 60.76 188 HIS A O 1
ATOM 735 N N . PHE A 1 101 ? 20.338 6.275 15.913 1 62.74 189 PHE A N 1
ATOM 736 C CA . PHE A 1 101 ? 19.284 5.293 16.084 1 59.06 189 PHE A CA 1
ATOM 737 C C . PHE A 1 101 ? 19.532 4.58 17.398 1 66.66 189 PHE A C 1
ATOM 738 O O . PHE A 1 101 ? 20.594 3.97 17.584 1 72.65 189 PHE A O 1
ATOM 746 N N . MET A 1 102 ? 18.579 4.689 18.322 1 60.54 190 MET A N 1
ATOM 747 C CA . MET A 1 102 ? 18.69 3.986 19.591 1 65.95 190 MET A CA 1
ATOM 748 C C . MET A 1 102 ? 18.172 2.571 19.427 1 65.89 190 MET A C 1
ATOM 749 O O . MET A 1 102 ? 17.014 2.366 19.051 1 60.49 190 MET A O 1
ATOM 754 N N . LEU A 1 103 ? 19.032 1.603 19.723 1 68.17 191 LEU A N 1
ATOM 755 C CA . LEU A 1 103 ? 18.665 0.196 19.745 1 66.31 191 LEU A CA 1
ATOM 756 C C . LEU A 1 103 ? 18.396 -0.204 21.193 1 66.82 191 LEU A C 1
ATOM 757 O O . LEU A 1 103 ? 19.243 0.014 22.065 1 68.54 191 LEU A O 1
ATOM 762 N N . VAL A 1 104 ? 17.217 -0.752 21.469 1 61.64 192 VAL A N 1
ATOM 763 C CA . VAL A 1 104 ? 16.906 -1.213 22.817 1 69.1 192 VAL A CA 1
ATOM 764 C C . VAL A 1 104 ? 16.469 -2.672 22.74 1 65.98 192 VAL A C 1
ATOM 765 O O . VAL A 1 104 ? 15.775 -3.066 21.8 1 69.2 192 VAL A O 1
ATOM 769 N N . LEU A 1 105 ? 16.933 -3.48 23.697 1 65.44 193 LEU A N 1
ATOM 770 C CA . LEU A 1 105 ? 16.56 -4.883 23.87 1 63.96 193 LEU A CA 1
ATOM 771 C C . LEU A 1 105 ? 15.959 -5.006 25.258 1 67.24 193 LEU A C 1
ATOM 772 O O . LEU A 1 105 ? 16.647 -4.745 26.243 1 70.33 193 LEU A O 1
ATOM 777 N N . GLU A 1 106 ? 14.676 -5.354 25.344 1 67.65 194 GLU A N 1
ATOM 778 C CA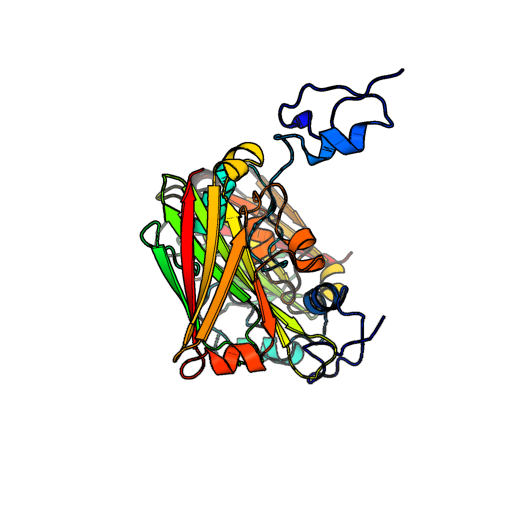 . GLU A 1 106 ? 13.969 -5.42 26.615 1 64.04 194 GLU A CA 1
ATOM 779 C C . GLU A 1 106 ? 13.639 -6.872 26.931 1 67.67 194 GLU A C 1
ATOM 780 O O . GLU A 1 106 ? 13.009 -7.564 26.129 1 66.04 194 GLU A O 1
ATOM 786 N N . LYS A 1 107 ? 14.076 -7.336 28.089 1 69.09 195 LYS A N 1
ATOM 787 C CA . LYS A 1 107 ? 13.717 -8.662 28.553 1 71.85 195 LYS A CA 1
ATOM 788 C C . LYS A 1 107 ? 12.478 -8.55 29.425 1 71.37 195 LYS A C 1
ATOM 789 O O . LYS A 1 107 ? 12.439 -7.742 30.355 1 75.69 195 LYS A O 1
ATOM 795 N N . GLN A 1 108 ? 11.451 -9.315 29.1 1 75.15 196 GLN A N 1
ATOM 796 C CA . GLN A 1 108 ? 10.251 -9.324 29.923 1 82.09 196 GLN A CA 1
ATOM 797 C C . GLN A 1 108 ? 9.888 -10.745 30.297 1 85.04 196 GLN A C 1
ATOM 798 O O . GLN A 1 108 ? 10.285 -11.702 29.644 1 84.95 196 GLN A O 1
ATOM 804 N N . GLU A 1 109 ? 9.086 -10.863 31.345 1 95.59 197 GLU A N 1
ATOM 805 C CA . GLU A 1 109 ? 8.679 -12.149 31.885 1 97.29 197 GLU A CA 1
ATOM 806 C C . GLU A 1 109 ? 7.191 -12.413 31.638 1 95.65 197 GLU A C 1
ATOM 807 O O . GLU A 1 109 ? 6.341 -11.635 32.055 1 94.81 197 GLU A O 1
ATOM 813 N N . LYS A 1 110 ? 6.87 -13.473 30.905 1 96.26 198 LYS A N 1
ATOM 814 C CA . LYS A 1 110 ? 5.461 -13.888 30.77 1 104.41 198 LYS A CA 1
ATOM 815 C C . LYS A 1 110 ? 5.17 -15.359 31.119 1 104.85 198 LYS A C 1
ATOM 816 O O . LYS A 1 110 ? 5.912 -15.954 31.896 1 104.58 198 LYS A O 1
ATOM 822 N N . TYR A 1 111 ? 4.092 -15.946 30.563 1 106.61 199 TYR A N 1
ATOM 823 C CA . TYR A 1 111 ? 3.528 -17.22 31.06 1 111.81 199 TYR A CA 1
ATOM 824 C C . TYR A 1 111 ? 4.55 -18.221 31.628 1 105.15 199 TYR A C 1
ATOM 825 O O . TYR A 1 111 ? 4.432 -18.651 32.782 1 100.25 199 TYR A O 1
ATOM 834 N N . ASP A 1 112 ? 5.553 -18.604 30.836 1 112.84 200 ASP A N 1
ATOM 835 C CA . ASP A 1 112 ? 6.591 -19.532 31.283 1 109 200 ASP A CA 1
ATOM 836 C C . ASP A 1 112 ? 7.281 -19.033 32.562 1 102.26 200 ASP A C 1
ATOM 837 O O . ASP A 1 112 ? 7.053 -17.926 33.044 1 105.79 200 ASP A O 1
ATOM 839 N N . GLY A 1 113 ? 8.133 -19.878 33.134 1 99.14 201 GLY A N 1
ATOM 840 C CA . GLY A 1 113 ? 9.077 -19.295 34.066 1 105.65 201 GLY A CA 1
ATOM 841 C C . GLY A 1 113 ? 10.168 -18.508 33.378 1 108.34 201 GLY A C 1
ATOM 842 O O . GLY A 1 113 ? 10.976 -17.86 34.055 1 104.71 201 GLY A O 1
ATOM 843 N N . HIS A 1 114 ? 10.185 -18.548 32.042 1 109.03 202 HIS A N 1
ATOM 844 C CA . HIS A 1 114 ? 11.193 -17.946 31.19 1 101.56 202 HIS A CA 1
ATOM 845 C C . HIS A 1 114 ? 10.751 -16.562 30.742 1 97.14 202 HIS A C 1
ATOM 846 O O . HIS A 1 114 ? 9.736 -16.016 31.185 1 108.19 202 HIS A O 1
ATOM 853 N N . GLN A 1 115 ? 11.528 -15.99 29.835 1 94.9 203 GLN A N 1
ATOM 854 C CA . GLN A 1 115 ? 11.347 -14.608 29.447 1 91.54 203 GLN A CA 1
ATOM 855 C C . GLN A 1 115 ? 11.319 -14.474 27.933 1 82.98 203 GLN A C 1
ATOM 856 O O . GLN A 1 115 ? 11.681 -15.387 27.191 1 79.91 203 GLN A O 1
ATOM 862 N N . GLN A 1 116 ? 10.823 -13.341 27.48 1 81.31 204 GLN A N 1
ATOM 863 C CA . GLN A 1 116 ? 10.879 -13.011 26.075 1 79.85 204 GLN A CA 1
ATOM 864 C C . GLN A 1 116 ? 11.714 -11.764 25.937 1 70.97 204 GLN A C 1
ATOM 865 O O . GLN A 1 116 ? 11.669 -10.874 26.793 1 69.85 204 GLN A O 1
ATOM 871 N N . PHE A 1 117 ? 12.508 -11.727 24.895 1 65.42 205 PHE A N 1
ATOM 872 C CA . PHE A 1 117 ? 13.169 -10.492 24.551 1 68.91 205 PHE A CA 1
ATOM 873 C C . PHE A 1 117 ? 12.35 -9.791 23.486 1 66.79 205 PHE A C 1
ATOM 874 O O . PHE A 1 117 ? 11.653 -10.432 22.694 1 64.95 205 PHE A O 1
ATOM 882 N N . PHE A 1 118 ? 12.389 -8.474 23.515 1 62.47 206 PHE A N 1
ATOM 883 C CA . PHE A 1 118 ? 11.846 -7.637 22.459 1 60.76 206 PHE A CA 1
ATOM 884 C C . PHE A 1 118 ? 12.968 -6.734 21.98 1 58.15 206 PHE A C 1
ATOM 885 O O . PHE A 1 118 ? 13.696 -6.161 22.796 1 62.65 206 PHE A O 1
ATOM 893 N N . ALA A 1 119 ? 13.121 -6.607 20.67 1 57.6 207 ALA A N 1
ATOM 894 C CA . ALA A 1 119 ? 14.166 -5.76 20.106 1 53.3 207 ALA A CA 1
ATOM 895 C C . ALA A 1 119 ? 13.575 -4.836 19.057 1 55.3 207 ALA A C 1
ATOM 896 O O . ALA A 1 119 ? 12.81 -5.279 18.185 1 47.85 207 ALA A O 1
ATOM 898 N N . ILE A 1 120 ? 13.949 -3.56 19.14 1 57.1 208 ILE A N 1
ATOM 899 C CA . ILE A 1 120 ? 13.37 -2.531 18.291 1 54.26 208 ILE A CA 1
ATOM 900 C C . ILE A 1 120 ? 14.329 -1.353 18.274 1 57.13 208 ILE A C 1
ATOM 901 O O . ILE A 1 120 ? 15.061 -1.12 19.238 1 58.88 208 ILE A O 1
ATOM 906 N N . VAL A 1 121 ? 14.327 -0.604 17.175 1 56.89 209 VAL A N 1
ATOM 907 C CA . VAL A 1 121 ? 15.163 0.584 17.105 1 58.47 209 VAL A CA 1
ATOM 908 C C . VAL A 1 121 ? 14.275 1.792 16.878 1 54.41 209 VAL A C 1
ATOM 909 O O . VAL A 1 121 ? 13.225 1.708 16.236 1 58.42 209 VAL A O 1
ATOM 913 N N . GLN A 1 122 ? 14.692 2.922 17.424 1 56.76 210 GLN A N 1
ATOM 914 C CA . GLN A 1 122 ? 13.973 4.158 17.217 1 59.56 210 GLN A CA 1
ATOM 915 C C . GLN A 1 122 ? 14.939 5.211 16.696 1 55.92 210 GLN A C 1
ATOM 916 O O . GLN A 1 122 ? 16.144 5.126 16.915 1 59.06 210 GLN A O 1
ATOM 922 N N . LEU A 1 123 ? 14.405 6.195 15.979 1 54.09 211 LEU A N 1
ATOM 923 C CA . LEU A 1 123 ? 15.201 7.305 15.475 1 56.05 211 LEU A CA 1
ATOM 924 C C . LEU A 1 123 ? 15.184 8.476 16.45 1 54 211 LEU A C 1
ATOM 925 O O . LEU A 1 123 ? 14.132 8.846 16.967 1 59.11 211 LEU A O 1
ATOM 930 N N . ILE A 1 124 ? 16.351 9.066 16.695 1 59.21 212 ILE A N 1
ATOM 931 C CA . ILE A 1 124 ? 16.391 10.36 17.374 1 64.35 212 ILE A CA 1
ATOM 932 C C . ILE A 1 124 ? 15.978 11.44 16.39 1 60.21 212 ILE A C 1
ATOM 933 O O . ILE A 1 124 ? 16.828 12.071 15.747 1 57 212 ILE A O 1
ATOM 938 N N . GLY A 1 125 ? 14.675 11.654 16.264 1 50.51 213 GLY A N 1
ATOM 939 C CA . GLY A 1 125 ? 14.191 12.517 15.212 1 56.83 213 GLY A CA 1
ATOM 940 C C . GLY A 1 125 ? 12.682 12.487 15.166 1 61.16 213 GLY A C 1
ATOM 941 O O . GLY A 1 125 ? 12.033 11.782 15.945 1 59.36 213 GLY A O 1
ATOM 942 N N . THR A 1 126 ? 12.138 13.264 14.233 1 64.56 214 THR A N 1
ATOM 943 C CA . THR A 1 126 ? 10.696 13.427 14.156 1 66.33 214 THR A CA 1
ATOM 944 C C . THR A 1 126 ? 10.028 12.148 13.658 1 66.4 214 THR A C 1
ATOM 945 O O . THR A 1 126 ? 10.677 11.208 13.183 1 58.42 214 THR A O 1
ATOM 949 N N . ARG A 1 127 ? 8.7 12.12 13.78 1 68.41 215 ARG A N 1
ATOM 950 C CA . ARG A 1 127 ? 7.935 11.073 13.122 1 61.76 215 ARG A CA 1
ATOM 951 C C . ARG A 1 127 ? 8.142 11.117 11.607 1 67.1 215 ARG A C 1
ATOM 952 O O . ARG A 1 127 ? 8.31 10.07 10.964 1 62.63 215 ARG A O 1
ATOM 960 N N . LYS A 1 128 ? 8.162 12.321 11.017 1 67.02 216 LYS A N 1
ATOM 961 C CA . LYS A 1 128 ? 8.337 12.418 9.568 1 62.55 216 LYS A CA 1
ATOM 962 C C . LYS A 1 128 ? 9.728 11.966 9.143 1 67.79 216 LYS A C 1
ATOM 963 O O . LYS A 1 128 ? 9.871 11.246 8.149 1 71.59 216 LYS A O 1
ATOM 965 N N . GLN A 1 129 ? 10.765 12.387 9.878 1 63.39 217 GLN A N 1
ATOM 966 C CA . GLN A 1 129 ? 12.131 11.961 9.587 1 60.7 217 GLN A CA 1
ATOM 967 C C . GLN A 1 129 ? 12.296 10.449 9.637 1 65.58 217 GLN A C 1
ATOM 968 O O . GLN A 1 129 ? 13.168 9.894 8.958 1 63.99 217 GLN A O 1
ATOM 974 N N . ALA A 1 130 ? 11.505 9.769 10.471 1 67.6 218 ALA A N 1
ATOM 975 C CA . ALA A 1 130 ? 11.718 8.342 10.671 1 60.04 218 ALA A CA 1
ATOM 976 C C . ALA A 1 130 ? 11.192 7.523 9.505 1 63.14 218 ALA A C 1
ATOM 977 O O . ALA A 1 130 ? 11.728 6.451 9.225 1 65.34 218 ALA A O 1
ATOM 979 N N . GLU A 1 131 ? 10.173 8.015 8.796 1 67.91 219 GLU A N 1
ATOM 980 C CA . GLU A 1 131 ? 9.641 7.272 7.668 1 67.75 219 GLU A CA 1
ATOM 981 C C . GLU A 1 131 ? 10.628 7.165 6.511 1 72.13 219 GLU A C 1
ATOM 982 O O . GLU A 1 131 ? 10.442 6.307 5.638 1 72.93 219 GLU A O 1
ATOM 988 N N . ASN A 1 132 ? 11.704 7.954 6.496 1 72.21 220 ASN A N 1
ATOM 989 C CA . ASN A 1 132 ? 12.695 7.836 5.432 1 67.22 220 ASN A CA 1
ATOM 990 C C . ASN A 1 132 ? 13.739 6.773 5.727 1 62.27 220 ASN A C 1
ATOM 991 O O . ASN A 1 132 ? 14.75 6.698 5.02 1 65.95 220 ASN A O 1
ATOM 996 N N . PHE A 1 133 ? 13.507 5.925 6.728 1 63.27 221 PHE A N 1
ATOM 997 C CA . PHE A 1 133 ? 14.471 4.895 7.078 1 57.89 221 PHE A CA 1
ATOM 998 C C . PHE A 1 133 ? 13.807 3.527 7.18 1 58.92 221 PHE A C 1
ATOM 999 O O . PHE A 1 133 ? 12.578 3.389 7.273 1 58.07 221 PHE A O 1
ATOM 1007 N N . ALA A 1 134 ? 14.645 2.503 7.138 1 54.85 222 ALA A N 1
ATOM 1008 C CA . ALA A 1 134 ? 14.25 1.181 7.59 1 58.93 222 ALA A CA 1
ATOM 1009 C C . ALA A 1 134 ? 15.428 0.569 8.329 1 58.04 222 ALA A C 1
ATOM 1010 O O . ALA A 1 134 ? 16.589 0.924 8.078 1 51.4 222 ALA A O 1
ATOM 1012 N N . TYR A 1 135 ? 15.124 -0.368 9.232 1 55.01 223 TYR A N 1
ATOM 1013 C CA . TYR A 1 135 ? 16.153 -1.059 9.994 1 51.07 223 TYR A CA 1
ATOM 1014 C C . TYR A 1 135 ? 15.95 -2.572 9.894 1 58.67 223 TYR A C 1
ATOM 1015 O O . TYR A 1 135 ? 14.837 -3.058 9.646 1 52.52 223 TYR A O 1
ATOM 1024 N N . ARG A 1 136 ? 17.042 -3.329 10.066 1 56.12 224 ARG A N 1
ATOM 1025 C CA . ARG A 1 136 ? 16.959 -4.785 10.013 1 54.62 224 ARG A CA 1
ATOM 1026 C C . ARG A 1 136 ? 17.68 -5.346 11.224 1 55.51 224 ARG A C 1
ATOM 1027 O O . ARG A 1 136 ? 18.765 -4.871 11.572 1 60.74 224 ARG A O 1
ATOM 1035 N N . LEU A 1 137 ? 17.07 -6.321 11.887 1 47.66 225 LEU A N 1
ATOM 1036 C CA . LEU A 1 137 ? 17.681 -6.975 13.032 1 48.98 225 LEU A CA 1
ATOM 1037 C C . LEU A 1 137 ? 17.894 -8.434 12.691 1 52.26 225 LEU A C 1
ATOM 1038 O O . LEU A 1 137 ? 16.965 -9.109 12.239 1 50.75 225 LEU A O 1
ATOM 1043 N N . GLU A 1 138 ? 19.122 -8.907 12.912 1 53.52 226 GLU A N 1
ATOM 1044 C CA . GLU A 1 138 ? 19.554 -10.238 12.525 1 55.16 226 GLU A CA 1
ATOM 1045 C C . GLU A 1 138 ? 20.103 -10.94 13.745 1 59.66 226 GLU A C 1
ATOM 1046 O O . GLU A 1 138 ? 20.98 -10.407 14.428 1 65.65 226 GLU A O 1
ATOM 1052 N N . LEU A 1 139 ? 19.564 -12.106 14.039 1 60.03 227 LEU A N 1
ATOM 1053 C CA . LEU A 1 139 ? 20.21 -13.06 14.916 1 58.21 227 LEU A CA 1
ATOM 1054 C C . LEU A 1 139 ? 20.763 -14.149 14.016 1 60.94 227 LEU A C 1
ATOM 1055 O O . LEU A 1 139 ? 20.027 -14.714 13.196 1 59.19 227 LEU A O 1
ATOM 1060 N N . ASN A 1 140 ? 22.067 -14.397 14.124 1 69.01 228 ASN A N 1
ATOM 1061 C CA . ASN A 1 140 ? 22.759 -15.328 13.245 1 62.95 228 ASN A CA 1
ATOM 1062 C C . ASN A 1 140 ? 23.339 -16.493 14.042 1 65.19 228 ASN A C 1
ATOM 1063 O O . ASN A 1 140 ? 23.798 -16.329 15.174 1 69 228 ASN A O 1
ATOM 1068 N N . GLY A 1 141 ? 23.294 -17.677 13.445 1 56.17 229 GLY A N 1
ATOM 1069 C CA . GLY A 1 141 ? 23.888 -18.848 14.053 1 58.35 229 GLY A CA 1
ATOM 1070 C C . GLY A 1 141 ? 24.188 -19.881 12.989 1 68.68 229 GLY A C 1
ATOM 1071 O O . GLY A 1 141 ? 24.017 -19.649 11.79 1 64.89 229 GLY A O 1
ATOM 1072 N N . HIS A 1 142 ? 24.636 -21.041 13.452 1 74.58 230 HIS A N 1
ATOM 1073 C CA . HIS A 1 142 ? 25.04 -22.109 12.552 1 76.59 230 HIS A CA 1
ATOM 1074 C C . HIS A 1 142 ? 23.857 -22.55 11.697 1 75.96 230 HIS A C 1
ATOM 1075 O O . HIS A 1 142 ? 22.965 -23.255 12.183 1 74.48 230 HIS A O 1
ATOM 1082 N N . ARG A 1 143 ? 23.843 -22.138 10.429 1 69.62 231 ARG A N 1
ATOM 1083 C CA . ARG A 1 143 ? 22.776 -22.5 9.501 1 67.96 231 ARG A CA 1
ATOM 1084 C C . ARG A 1 143 ? 21.412 -21.999 9.975 1 72.48 231 ARG A C 1
ATOM 1085 O O . ARG A 1 143 ? 20.382 -22.651 9.744 1 59.45 231 ARG A O 1
ATOM 1093 N N . ARG A 1 144 ? 21.392 -20.847 10.652 1 61.93 232 ARG A N 1
ATOM 1094 C CA . ARG A 1 144 ? 20.166 -20.292 11.182 1 52.63 232 ARG A CA 1
ATOM 1095 C C . ARG A 1 144 ? 20.255 -18.787 11.143 1 58.49 232 ARG A C 1
ATOM 1096 O O . ARG A 1 144 ? 21.297 -18.21 11.466 1 57.34 232 ARG A O 1
ATOM 1104 N N . ARG A 1 145 ? 19.136 -18.166 10.769 1 60.19 233 ARG A N 1
ATOM 1105 C CA . ARG A 1 145 ? 18.989 -16.717 10.741 1 60.77 233 ARG A CA 1
ATOM 1106 C C . ARG A 1 145 ? 17.535 -16.375 11.027 1 55.15 233 ARG A C 1
ATOM 1107 O O . ARG A 1 145 ? 16.615 -16.943 10.424 1 50.65 233 ARG A O 1
ATOM 1115 N N . LEU A 1 146 ? 17.354 -15.472 11.98 1 53.37 234 LEU A N 1
ATOM 1116 C CA . LEU A 1 146 ? 16.076 -14.873 12.315 1 50.66 234 LEU A CA 1
ATOM 1117 C C . LEU A 1 146 ? 16.227 -13.386 12.03 1 54.41 234 LEU A C 1
ATOM 1118 O O . LEU A 1 146 ? 17.141 -12.741 12.554 1 56.03 234 LEU A O 1
ATOM 1123 N N . THR A 1 147 ? 15.372 -12.85 11.172 1 52.68 235 THR A N 1
ATOM 1124 C CA . THR A 1 147 ? 15.517 -11.484 10.706 1 46.69 235 THR A CA 1
ATOM 1125 C C . THR A 1 147 ? 14.218 -10.756 10.957 1 54.6 235 THR A C 1
ATOM 1126 O O . THR A 1 147 ? 13.131 -11.343 10.829 1 55.13 235 THR A O 1
ATOM 1130 N N . TRP A 1 148 ? 14.336 -9.475 11.312 1 52.63 236 TRP A N 1
ATOM 1131 C CA . TRP A 1 148 ? 13.187 -8.587 11.387 1 52.23 236 TRP A CA 1
ATOM 1132 C C . TRP A 1 148 ? 13.543 -7.263 10.738 1 52.13 236 TRP A C 1
ATOM 1133 O O . TRP A 1 148 ? 14.555 -6.663 11.096 1 57.53 236 TRP A O 1
ATOM 1144 N N . GLU A 1 149 ? 12.725 -6.796 9.791 1 59.06 237 GLU A N 1
ATOM 1145 C CA . GLU A 1 149 ? 12.937 -5.479 9.189 1 60.06 237 GLU A CA 1
ATOM 1146 C C . GLU A 1 149 ? 11.646 -4.684 9.209 1 55.29 237 GLU A C 1
ATOM 1147 O O . GLU A 1 149 ? 10.564 -5.215 8.938 1 60.57 237 GLU A O 1
ATOM 1153 N N . ALA A 1 150 ? 11.77 -3.412 9.548 1 54.33 238 ALA A N 1
ATOM 1154 C CA . ALA A 1 150 ? 10.611 -2.561 9.737 1 57.87 238 ALA A CA 1
ATOM 1155 C C . ALA A 1 150 ? 11.05 -1.114 9.625 1 55.51 238 ALA A C 1
ATOM 1156 O O . ALA A 1 150 ? 12.195 -0.816 9.26 1 59.21 238 ALA A O 1
ATOM 1158 N N . THR A 1 151 ? 10.142 -0.209 9.942 1 49.48 239 THR A N 1
ATOM 1159 C CA . THR A 1 151 ? 10.48 1.193 9.95 1 49.87 239 THR A CA 1
ATOM 1160 C C . THR A 1 151 ? 10.718 1.646 11.377 1 49.55 239 THR A C 1
ATOM 1161 O O . THR A 1 151 ? 9.798 1.534 12.191 1 55.52 239 THR A O 1
ATOM 1165 N N . PRO A 1 152 ? 11.9 2.15 11.737 1 54.13 240 PRO A N 1
ATOM 1166 C CA . PRO A 1 152 ? 12.117 2.565 13.124 1 55.46 240 PRO A CA 1
ATOM 1167 C C . PRO A 1 152 ? 11.019 3.519 13.546 1 58.28 240 PRO A C 1
ATOM 1168 O O . PRO A 1 152 ? 10.49 4.291 12.737 1 52.97 240 PRO A O 1
ATOM 1172 N N . ARG A 1 153 ? 10.628 3.413 14.807 1 62.63 241 ARG A N 1
ATOM 1173 C CA . ARG A 1 153 ? 9.696 4.38 15.34 1 66.7 241 ARG A CA 1
ATOM 1174 C C . ARG A 1 153 ? 10.453 5.625 15.764 1 57.82 241 ARG A C 1
ATOM 1175 O O . ARG A 1 153 ? 11.586 5.546 16.219 1 56.72 241 ARG A O 1
ATOM 1183 N N . SER A 1 154 ? 9.84 6.777 15.569 1 56.08 242 SER A N 1
ATOM 1184 C CA . SER A 1 154 ? 10.384 8.007 16.119 1 56.25 242 SER A CA 1
ATOM 1185 C C . SER A 1 154 ? 10.272 8.022 17.634 1 63.36 242 SER A C 1
ATOM 1186 O O . SER A 1 154 ? 9.249 7.62 18.196 1 67.45 242 SER A O 1
ATOM 1189 N N . ILE A 1 155 ? 11.304 8.544 18.305 1 63.89 243 ILE A N 1
ATOM 1190 C CA . ILE A 1 155 ? 11.235 8.645 19.76 1 59.81 243 ILE A CA 1
ATOM 1191 C C . ILE A 1 155 ? 10.033 9.469 20.196 1 62.19 243 ILE A C 1
ATOM 1192 O O . ILE A 1 155 ? 9.525 9.277 21.302 1 69.43 243 ILE A O 1
ATOM 1197 N N . HIS A 1 156 ? 9.541 10.359 19.335 1 66.11 244 HIS A N 1
ATOM 1198 C CA . HIS A 1 156 ? 8.278 11.048 19.604 1 73.67 244 HIS A CA 1
ATOM 1199 C C . HIS A 1 156 ? 7.136 10.067 19.869 1 67.02 244 HIS A C 1
ATOM 1200 O O . HIS A 1 156 ? 6.317 10.292 20.765 1 69.47 244 HIS A O 1
ATOM 1207 N N . GLU A 1 157 ? 7.065 8.973 19.104 1 71.68 245 GLU A N 1
ATOM 1208 C CA . GLU A 1 157 ? 6.01 7.97 19.281 1 76.47 245 GLU A CA 1
ATOM 1209 C C . GLU A 1 157 ? 6.365 6.924 20.332 1 70.68 245 GLU A C 1
ATOM 1210 O O . GLU A 1 157 ? 5.466 6.391 20.998 1 74.02 245 GLU A O 1
ATOM 1216 N N . GLY A 1 158 ? 7.651 6.621 20.49 1 65.33 246 GLY A N 1
ATOM 1217 C CA . GLY A 1 158 ? 8.098 5.644 21.459 1 66.04 246 GLY A CA 1
ATOM 1218 C C . GLY A 1 158 ? 7.913 4.193 21.026 1 68.48 246 GLY A C 1
ATOM 1219 O O . GLY A 1 158 ? 7.273 3.864 20.02 1 71.02 246 GLY A O 1
ATOM 1220 N N . ILE A 1 159 ? 8.477 3.3 21.844 1 65.52 247 ILE A N 1
ATOM 1221 C CA . ILE A 1 159 ? 8.472 1.869 21.557 1 69.44 247 ILE A CA 1
ATOM 1222 C C . ILE A 1 159 ? 7.479 1.108 22.417 1 65.35 247 ILE A C 1
ATOM 1223 O O . ILE A 1 159 ? 7.248 -0.086 22.164 1 65.74 247 ILE A O 1
ATOM 1228 N N . ALA A 1 160 ? 6.887 1.751 23.424 1 62.67 248 ALA A N 1
ATOM 1229 C CA . ALA A 1 160 ? 6.022 1.034 24.356 1 65.93 248 ALA A CA 1
ATOM 1230 C C . ALA A 1 160 ? 4.803 0.463 23.647 1 67.08 248 ALA A C 1
ATOM 1231 O O . ALA A 1 160 ? 4.432 -0.697 23.85 1 68.75 248 ALA A O 1
ATOM 1233 N N . THR A 1 161 ? 4.161 1.263 22.816 1 61.48 249 THR A N 1
ATOM 1234 C CA . THR A 1 161 ? 3.01 0.738 22.114 1 68.85 249 THR A CA 1
ATOM 1235 C C . THR A 1 161 ? 3.406 -0.257 21.026 1 70.43 249 THR A C 1
ATOM 1236 O O . THR A 1 161 ? 2.551 -1.014 20.555 1 76.39 249 THR A O 1
ATOM 1240 N N . ALA A 1 162 ? 4.675 -0.3 20.629 1 61.14 250 ALA A N 1
ATOM 1241 C CA . ALA A 1 162 ? 5.109 -1.319 19.681 1 61.66 250 ALA A CA 1
ATOM 1242 C C . ALA A 1 162 ? 5.521 -2.609 20.374 1 63.92 250 ALA A C 1
ATOM 1243 O O . ALA A 1 162 ? 5.29 -3.698 19.844 1 66.16 250 ALA A O 1
ATOM 1245 N N . ILE A 1 163 ? 6.141 -2.5 21.548 1 64.73 251 ILE A N 1
ATOM 1246 C CA . ILE A 1 163 ? 6.409 -3.672 22.375 1 66.16 251 ILE A CA 1
ATOM 1247 C C . ILE A 1 163 ? 5.111 -4.363 22.74 1 63.78 251 ILE A C 1
ATOM 1248 O O . ILE A 1 163 ? 4.996 -5.585 22.677 1 65.09 251 ILE A O 1
ATOM 1253 N N . MET A 1 164 ? 4.112 -3.582 23.11 1 66.13 252 MET A N 1
ATOM 1254 C CA . MET A 1 164 ? 2.802 -4.116 23.451 1 73.52 252 MET A CA 1
ATOM 1255 C C . MET A 1 164 ? 2.233 -5.011 22.36 1 74.56 252 MET A C 1
ATOM 1256 O O . MET A 1 164 ? 1.688 -6.082 22.647 1 79.18 252 MET A O 1
ATOM 1261 N N . ASN A 1 165 ? 2.336 -4.592 21.106 1 67.21 253 ASN A N 1
ATOM 1262 C CA . ASN A 1 165 ? 1.715 -5.313 20.014 1 62.57 253 ASN A CA 1
ATOM 1263 C C . ASN A 1 165 ? 2.666 -6.236 19.28 1 61.18 253 ASN A C 1
ATOM 1264 O O . ASN A 1 165 ? 2.327 -6.696 18.19 1 72.67 253 ASN A O 1
ATOM 1269 N N . SER A 1 166 ? 3.837 -6.522 19.852 1 64.73 254 SER A N 1
ATOM 1270 C CA . SER A 1 166 ? 4.854 -7.392 19.248 1 63.66 254 SER A CA 1
ATOM 1271 C C . SER A 1 166 ? 5.343 -6.871 17.901 1 58.5 254 SER A C 1
ATOM 1272 O O . SER A 1 166 ? 5.765 -7.643 17.035 1 58.01 254 SER A O 1
ATOM 1275 N N . ASP A 1 167 ? 5.327 -5.558 17.728 1 61.92 255 ASP A N 1
ATOM 1276 C CA . ASP A 1 167 ? 5.666 -4.94 16.446 1 62.6 255 ASP A CA 1
ATOM 1277 C C . ASP A 1 167 ? 7.174 -4.628 16.361 1 59.91 255 ASP A C 1
ATOM 1278 O O . ASP A 1 167 ? 7.611 -3.492 16.13 1 56.84 255 ASP A O 1
ATOM 1283 N N . CYS A 1 168 ? 7.972 -5.684 16.514 1 56 256 CYS A N 1
ATOM 1284 C CA . CYS A 1 168 ? 9.425 -5.622 16.608 1 46.59 256 CYS A CA 1
ATOM 1285 C C . CYS A 1 168 ? 9.915 -7.059 16.546 1 51.08 256 CYS A C 1
ATOM 1286 O O . CYS A 1 168 ? 9.103 -7.981 16.442 1 54.46 256 CYS A O 1
ATOM 1289 N N . LEU A 1 169 ? 11.247 -7.262 16.597 1 45.9 257 LEU A N 1
ATOM 1290 C CA . LEU A 1 169 ? 11.771 -8.619 16.676 1 45.45 257 LEU A CA 1
ATOM 1291 C C . LEU A 1 169 ? 11.375 -9.164 18.037 1 52.72 257 LEU A C 1
ATOM 1292 O O . LEU A 1 169 ? 11.367 -8.422 19.018 1 56.24 257 LEU A O 1
ATOM 1297 N N . VAL A 1 170 ? 10.97 -10.431 18.098 1 48.54 258 VAL A N 1
ATOM 1298 C CA . VAL A 1 170 ? 10.42 -10.97 19.339 1 54.44 258 VAL A CA 1
ATOM 1299 C C . VAL A 1 170 ? 10.918 -12.397 19.511 1 57.19 258 VAL A C 1
ATOM 1300 O O . VAL A 1 170 ? 10.752 -13.228 18.612 1 64.22 258 VAL A O 1
ATOM 1304 N N . PHE A 1 171 ? 11.534 -12.689 20.65 1 55.92 259 PHE A N 1
ATOM 1305 C CA . PHE A 1 171 ? 11.999 -14.054 20.849 1 63.96 259 PHE A CA 1
ATOM 1306 C C . PHE A 1 171 ? 12.021 -14.396 22.33 1 64.22 259 PHE A C 1
ATOM 1307 O O . PHE A 1 171 ? 12.053 -13.521 23.196 1 68.83 259 PHE A O 1
ATOM 1315 N N . ASP A 1 172 ? 11.975 -15.684 22.61 1 64.74 260 ASP A N 1
ATOM 1316 C CA . ASP A 1 172 ? 12.02 -16.158 23.978 1 70.49 260 ASP A CA 1
ATOM 1317 C C . ASP A 1 172 ? 13.417 -16.698 24.282 1 71.49 260 ASP A C 1
ATOM 1318 O O . ASP A 1 172 ? 14.314 -16.7 23.435 1 69.4 260 ASP A O 1
ATOM 1323 N N . THR A 1 173 ? 13.586 -17.227 25.496 1 73.48 261 THR A N 1
ATOM 1324 C CA . THR A 1 173 ? 14.926 -17.607 25.928 1 72.93 261 THR A CA 1
ATOM 1325 C C . THR A 1 173 ? 15.465 -18.812 25.165 1 73.25 261 THR A C 1
ATOM 1326 O O . THR A 1 173 ? 16.669 -18.871 24.913 1 82.91 261 THR A O 1
ATOM 1330 N N . SER A 1 174 ? 14.628 -19.769 24.764 1 66.96 262 SER A N 1
ATOM 1331 C CA . SER A 1 174 ? 15.18 -20.898 24.014 1 69.37 262 SER A CA 1
ATOM 1332 C C . SER A 1 174 ? 15.704 -20.456 22.65 1 77.71 262 SER A C 1
ATOM 1333 O O . SER A 1 174 ? 16.708 -21 22.161 1 74.24 262 SER A O 1
ATOM 1336 N N . ILE A 1 175 ? 15.043 -19.467 22.024 1 74.18 263 ILE A N 1
ATOM 1337 C CA . ILE A 1 175 ? 15.583 -18.893 20.792 1 76.29 263 ILE A CA 1
ATOM 1338 C C . ILE A 1 175 ? 16.899 -18.189 21.075 1 70.88 263 ILE A C 1
ATOM 1339 O O . ILE A 1 175 ? 17.862 -18.315 20.315 1 77.57 263 ILE A O 1
ATOM 1344 N N . ALA A 1 176 ? 16.954 -17.434 22.169 1 67.87 264 ALA A N 1
ATOM 1345 C CA . ALA A 1 176 ? 18.197 -16.797 22.562 1 70.62 264 ALA A CA 1
ATOM 1346 C C . ALA A 1 176 ? 19.332 -17.815 22.623 1 78.85 264 ALA A C 1
ATOM 1347 O O . ALA A 1 176 ? 20.378 -17.623 21.994 1 82.27 264 ALA A O 1
ATOM 1349 N N . GLN A 1 177 ? 19.121 -18.945 23.324 1 78.83 265 GLN A N 1
ATOM 1350 C CA . GLN A 1 177 ? 20.222 -19.887 23.524 1 74.95 265 GLN A CA 1
ATOM 1351 C C . GLN A 1 177 ? 20.604 -20.566 22.247 1 80.67 265 GLN A C 1
ATOM 1352 O O . GLN A 1 177 ? 21.723 -21.068 22.116 1 90.58 265 GLN A O 1
ATOM 1358 N N . LEU A 1 178 ? 19.691 -20.606 21.301 1 80.51 266 LEU A N 1
ATOM 1359 C CA . LEU A 1 178 ? 20.077 -21.056 19.98 1 77.91 266 LEU A CA 1
ATOM 1360 C C . LEU A 1 178 ? 21.107 -20.111 19.358 1 82.05 266 LEU A C 1
ATOM 1361 O O . LEU A 1 178 ? 22.071 -20.563 18.725 1 80.73 266 LEU A O 1
ATOM 1366 N N . PHE A 1 179 ? 20.938 -18.803 19.541 1 75.72 267 PHE A N 1
ATOM 1367 C CA . PHE A 1 179 ? 21.866 -17.849 18.955 1 74.58 267 PHE A CA 1
ATOM 1368 C C . PHE A 1 179 ? 22.882 -17.282 19.94 1 80.39 267 PHE A C 1
ATOM 1369 O O . PHE A 1 179 ? 23.876 -16.684 19.509 1 76.24 267 PHE A O 1
ATOM 1377 N N . ALA A 1 180 ? 22.677 -17.458 21.236 1 79.48 268 ALA A N 1
ATOM 1378 C CA . ALA A 1 180 ? 23.629 -16.946 22.206 1 76.01 268 ALA A CA 1
ATOM 1379 C C . ALA A 1 180 ? 24.918 -17.756 22.151 1 83.49 268 ALA A C 1
ATOM 1380 O O . ALA A 1 180 ? 24.896 -18.991 22.103 1 85.94 268 ALA A O 1
ATOM 1382 N N . GLU A 1 181 ? 26.039 -17.058 22.129 1 82.74 269 GLU A N 1
ATOM 1383 C CA . GLU A 1 181 ? 27.343 -17.659 22.35 1 89.93 269 GLU A CA 1
ATOM 1384 C C . GLU A 1 181 ? 27.75 -17.346 23.785 1 90.01 269 GLU A C 1
ATOM 1385 O O . GLU A 1 181 ? 27.796 -16.174 24.174 1 92.01 269 GLU A O 1
ATOM 1391 N N . ASN A 1 182 ? 28.026 -18.383 24.572 1 91.53 270 ASN A N 1
ATOM 1392 C CA . ASN A 1 182 ? 28.262 -18.228 26.009 1 93.58 270 ASN A CA 1
ATOM 1393 C C . ASN A 1 182 ? 26.99 -17.584 26.557 1 90.9 270 ASN A C 1
ATOM 1394 O O . ASN A 1 182 ? 25.901 -18.152 26.366 1 96.39 270 ASN A O 1
ATOM 1399 N N . GLY A 1 183 ? 27.044 -16.412 27.183 1 85.35 271 GLY A N 1
ATOM 1400 C CA . GLY A 1 183 ? 25.808 -15.821 27.672 1 85.17 271 GLY A CA 1
ATOM 1401 C C . GLY A 1 183 ? 25.459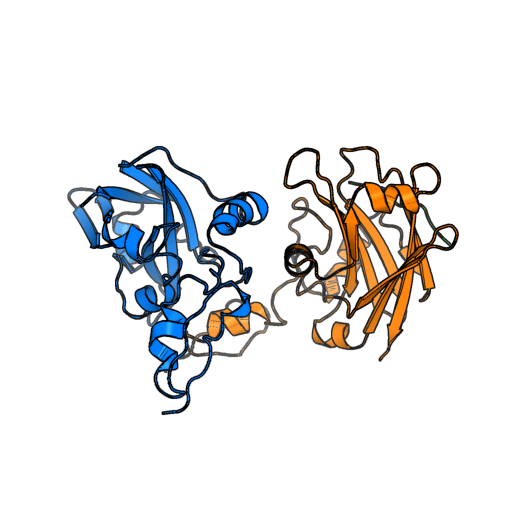 -14.531 26.96 1 83.92 271 GLY A C 1
ATOM 1402 O O . GLY A 1 183 ? 24.638 -13.733 27.428 1 76.19 271 GLY A O 1
ATOM 1403 N N . ASN A 1 184 ? 26.106 -14.334 25.815 1 81.8 272 ASN A N 1
ATOM 1404 C CA . ASN A 1 184 ? 26.032 -13.118 25.029 1 75.09 272 ASN A CA 1
ATOM 1405 C C . ASN A 1 184 ? 25.299 -13.384 23.729 1 78.3 272 ASN A C 1
ATOM 1406 O O . ASN A 1 184 ? 25.376 -14.48 23.165 1 81.43 272 ASN A O 1
ATOM 1411 N N . LEU A 1 185 ? 24.604 -12.361 23.252 1 69.64 273 LEU A N 1
ATOM 1412 C CA . LEU A 1 185 ? 23.775 -12.46 22.065 1 60.87 273 LEU A CA 1
ATOM 1413 C C . LEU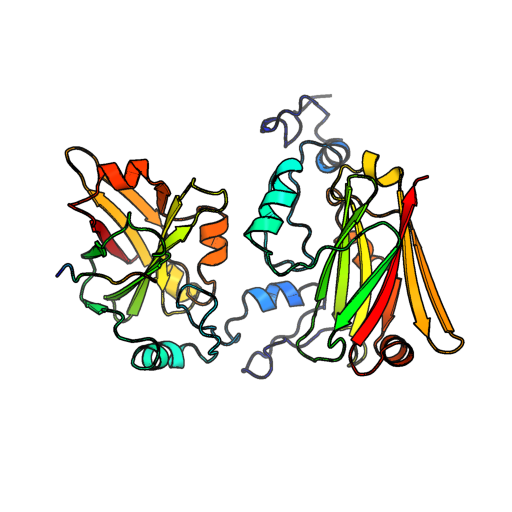 A 1 185 ? 24.205 -11.373 21.099 1 62.32 273 LEU A C 1
ATOM 1414 O O . LEU A 1 185 ? 24.17 -10.183 21.434 1 62.93 273 LEU A O 1
ATOM 1419 N N . GLY A 1 186 ? 24.619 -11.782 19.897 1 61.24 274 GLY A N 1
ATOM 1420 C CA . GLY A 1 186 ? 25.056 -10.856 18.884 1 58.1 274 GLY A CA 1
ATOM 1421 C C . GLY A 1 186 ? 23.93 -10.523 17.934 1 64 274 GLY A C 1
ATOM 1422 O O . GLY A 1 186 ? 23.38 -11.406 17.269 1 70.74 274 GLY A O 1
ATOM 1423 N N . ILE A 1 187 ? 23.583 -9.238 17.867 1 65.24 275 ILE A N 1
ATOM 1424 C CA . ILE A 1 187 ? 22.45 -8.763 17.087 1 57.34 275 ILE A CA 1
ATOM 1425 C C . ILE A 1 187 ? 22.973 -7.882 15.977 1 54.71 275 ILE A C 1
ATOM 1426 O O . ILE A 1 187 ? 23.427 -6.762 16.231 1 58.74 275 ILE A O 1
ATOM 1431 N N . ASN A 1 188 ? 22.853 -8.347 14.746 1 53.08 276 ASN A N 1
ATOM 1432 C CA . ASN A 1 188 ? 23.254 -7.536 13.603 1 63.94 276 ASN A CA 1
ATOM 1433 C C . ASN A 1 188 ? 22.194 -6.479 13.288 1 61.24 276 ASN A C 1
ATOM 1434 O O . ASN A 1 188 ? 21.032 -6.809 13.021 1 64 276 ASN A O 1
ATOM 1439 N N . VAL A 1 189 ? 22.59 -5.206 13.32 1 59.33 277 VAL A N 1
ATOM 1440 C CA . VAL A 1 189 ? 21.686 -4.093 13.052 1 57.18 277 VAL A CA 1
ATOM 1441 C C . VAL A 1 189 ? 22.122 -3.384 11.781 1 61.57 277 VAL A C 1
ATOM 1442 O O . VAL A 1 189 ? 23.256 -2.896 11.684 1 60.51 277 VAL A O 1
ATOM 1446 N N . THR A 1 190 ? 21.203 -3.283 10.83 1 61.45 278 THR A N 1
ATOM 1447 C CA . THR A 1 190 ? 21.436 -2.572 9.582 1 56.71 278 THR A CA 1
ATOM 1448 C C . THR A 1 190 ? 20.368 -1.506 9.39 1 59.48 278 THR A C 1
ATOM 1449 O O . THR A 1 190 ? 19.173 -1.823 9.324 1 62.88 278 THR A O 1
ATOM 1453 N N . ILE A 1 191 ? 20.792 -0.252 9.301 1 55.72 279 ILE A N 1
ATOM 1454 C CA . ILE A 1 191 ? 19.91 0.862 8.985 1 51.82 279 ILE A CA 1
ATOM 1455 C C . ILE A 1 191 ? 20.073 1.186 7.512 1 53.91 279 ILE A C 1
ATOM 1456 O O . ILE A 1 191 ? 21.189 1.154 6.979 1 51.43 279 ILE A O 1
ATOM 1461 N N . SER A 1 192 ? 18.979 1.531 6.849 1 50.32 280 SER A N 1
ATOM 1462 C CA . SER A 1 192 ? 19.079 1.948 5.464 1 52.81 280 SER A CA 1
ATOM 1463 C C . SER A 1 192 ?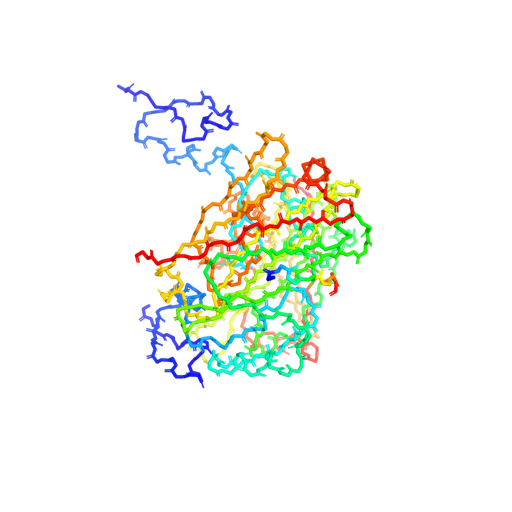 18.128 3.107 5.218 1 59.38 280 SER A C 1
ATOM 1464 O O . SER A 1 192 ? 17.261 3.411 6.037 1 67.95 280 SER A O 1
ATOM 1467 N N . MET A 1 193 ? 18.31 3.765 4.083 1 65.3 281 MET A N 1
ATOM 1468 C CA . MET A 1 193 ? 17.416 4.831 3.661 1 67.42 281 MET A CA 1
ATOM 1469 C C . MET A 1 193 ? 16.417 4.303 2.644 1 71.73 281 MET A C 1
ATOM 1470 O O . MET A 1 193 ? 16.627 3.26 2.025 1 81.83 281 MET A O 1
ATOM 1475 N N . CYS A 1 194 ? 15.318 5.033 2.485 1 74.08 282 CYS A N 1
ATOM 1476 C CA . CYS A 1 194 ? 14.248 4.631 1.566 1 76.73 282 CYS A CA 1
ATOM 1477 C C . CYS A 1 194 ? 13.274 5.772 1.331 1 83.56 282 CYS A C 1
ATOM 1478 O O . CYS A 1 194 ? 13.501 6.896 1.787 1 86.52 282 CYS A O 1
ATOM 1481 N N . SER B 1 5 ? -4.41 -11.142 32.404 1 95.84 93 SER B N 1
ATOM 1482 C CA . SER B 1 5 ? -5.008 -11.24 33.737 1 102.26 93 SER B CA 1
ATOM 1483 C C . SER B 1 5 ? -4.279 -12.229 34.653 1 100.98 93 SER B C 1
ATOM 1484 O O . SER B 1 5 ? -4.783 -12.594 35.73 1 87.87 93 SER B O 1
ATOM 1487 N N . VAL B 1 6 ? -3.107 -12.672 34.21 1 98.06 94 VAL B N 1
ATOM 1488 C CA . VAL B 1 6 ? -2.272 -13.573 34.991 1 90.85 94 VAL B CA 1
ATOM 1489 C C . VAL B 1 6 ? -1.353 -12.73 35.864 1 90.94 94 VAL B C 1
ATOM 1490 O O . VAL B 1 6 ? -0.941 -11.631 35.478 1 92.17 94 VAL B O 1
ATOM 1494 N N . LEU B 1 7 ? -1.058 -13.228 37.057 1 89.21 95 LEU B N 1
ATOM 1495 C CA . LEU B 1 7 ? -0.351 -12.481 38.084 1 82.38 95 LEU B CA 1
ATOM 1496 C C . LEU B 1 7 ? 1.105 -12.915 38.14 1 82.31 95 LEU B C 1
ATOM 1497 O O . LEU B 1 7 ? 1.455 -14.03 37.763 1 86.52 95 LEU B O 1
ATOM 1502 N N . PHE B 1 8 ? 1.957 -12.019 38.626 1 86.29 96 PHE B N 1
ATOM 1503 C CA . PHE B 1 8 ? 3.391 -12.256 38.696 1 84.36 96 PHE B CA 1
ATOM 1504 C C . PHE B 1 8 ? 3.932 -11.852 40.053 1 85.95 96 PHE B C 1
ATOM 1505 O O . PHE B 1 8 ? 3.464 -10.874 40.636 1 90.4 96 PHE B O 1
ATOM 1513 N N . PRO B 1 9 ? 4.938 -12.551 40.562 1 85.04 97 PRO B N 1
ATOM 1514 C CA . PRO B 1 9 ? 5.532 -12.139 41.835 1 90.66 97 PRO B CA 1
ATOM 1515 C C . PRO B 1 9 ? 6.533 -11.01 41.645 1 87.91 97 PRO B C 1
ATOM 1516 O O . PRO B 1 9 ? 7.173 -10.878 40.597 1 90.17 97 PRO B O 1
ATOM 1520 N N . CYS B 1 10 ? 6.652 -10.186 42.684 1 81.76 98 CYS B N 1
ATOM 1521 C CA . CYS B 1 10 ? 7.542 -9.04 42.621 1 81.57 98 CYS B CA 1
ATOM 1522 C C . CYS B 1 10 ? 8.992 -9.483 42.535 1 83.74 98 CYS B C 1
ATOM 1523 O O . CYS B 1 10 ? 9.373 -10.537 43.047 1 82.08 98 CYS B O 1
ATOM 1526 N N . LYS B 1 11 ? 9.808 -8.661 41.876 1 81.42 99 LYS B N 1
ATOM 1527 C CA . LYS B 1 11 ? 11.232 -8.947 41.815 1 78.87 99 LYS B CA 1
ATOM 1528 C C . LYS B 1 11 ? 11.832 -9.084 43.206 1 80.65 99 LYS B C 1
ATOM 1529 O O . LYS B 1 11 ? 12.766 -9.87 43.399 1 83.69 99 LYS B O 1
ATOM 1535 N N . TYR B 1 12 ? 11.272 -8.392 44.193 1 78.83 100 TYR B N 1
ATOM 1536 C CA . TYR B 1 12 ? 11.814 -8.398 45.541 1 88.14 100 TYR B CA 1
ATOM 1537 C C . TYR B 1 12 ? 11.072 -9.36 46.453 1 88.74 100 TYR B C 1
ATOM 1538 O O . TYR B 1 12 ? 11.101 -9.197 47.678 1 90.6 100 TYR B O 1
ATOM 1547 N N . ALA B 1 13 ? 10.412 -10.36 45.867 1 92.96 101 ALA B N 1
ATOM 1548 C CA . ALA B 1 13 ? 9.748 -11.387 46.655 1 92.21 101 ALA B CA 1
ATOM 1549 C C . ALA B 1 13 ? 10.695 -11.981 47.687 1 92.5 101 ALA B C 1
ATOM 1550 O O . ALA B 1 13 ? 10.32 -12.172 48.851 1 97.1 101 ALA B O 1
ATOM 1552 N N . SER B 1 14 ? 11.945 -12.219 47.299 1 87.12 102 SER B N 1
ATOM 1553 C CA . SER B 1 14 ? 12.886 -12.905 48.178 1 92.28 102 SER B CA 1
ATOM 1554 C C . SER B 1 14 ? 13.253 -12.062 49.398 1 95.91 102 SER B C 1
ATOM 1555 O O . SER B 1 14 ? 14.021 -12.497 50.263 1 90.76 102 SER B O 1
ATOM 1558 N N . SER B 1 15 ? 12.683 -10.861 49.486 1 96.83 103 SER B N 1
ATOM 1559 C CA . SER B 1 15 ? 12.892 -9.975 50.62 1 94.16 103 SER B CA 1
ATOM 1560 C C . SER B 1 15 ? 11.628 -9.753 51.44 1 99.32 103 SER B C 1
ATOM 1561 O O . SER B 1 15 ? 11.586 -8.812 52.239 1 103.03 103 SER B O 1
ATOM 1564 N N . GLY B 1 16 ? 10.604 -10.591 51.271 1 99.41 104 GLY B N 1
ATOM 1565 C CA . GLY B 1 16 ? 9.38 -10.507 52.047 1 100.94 104 GLY B CA 1
ATOM 1566 C C . GLY B 1 16 ? 8.193 -10.005 51.259 1 102.25 104 GLY B C 1
ATOM 1567 O O . GLY B 1 16 ? 7.056 -10.075 51.752 1 103.5 104 GLY B O 1
ATOM 1568 N N . CYS B 1 17 ? 8.426 -9.523 50.042 1 99.27 105 CYS B N 1
ATOM 1569 C CA . CYS B 1 17 ? 7.388 -8.898 49.234 1 92.23 105 CYS B CA 1
ATOM 1570 C C . CYS B 1 17 ? 6.455 -9.964 48.666 1 92.6 105 CYS B C 1
ATOM 1571 O O . CYS B 1 17 ? 6.866 -10.768 47.825 1 92.74 105 CYS B O 1
ATOM 1574 N N . GLU B 1 18 ? 5.196 -9.98 49.113 1 92.86 106 GLU B N 1
ATOM 1575 C CA . GLU B 1 18 ? 4.274 -11.053 48.736 1 89.29 106 GLU B CA 1
ATOM 1576 C C . GLU B 1 18 ? 3.053 -10.535 47.996 1 82.54 106 GLU B C 1
ATOM 1577 O O . GLU B 1 18 ? 1.988 -11.151 48.035 1 83.01 106 GLU B O 1
ATOM 1583 N N . ILE B 1 19 ? 3.198 -9.432 47.317 1 85.54 107 ILE B N 1
ATOM 1584 C CA . ILE B 1 19 ? 2.186 -8.966 46.381 1 87.36 107 ILE B CA 1
ATOM 1585 C C . ILE B 1 19 ? 2.418 -9.669 45.049 1 83.27 107 ILE B C 1
ATOM 1586 O O . ILE B 1 19 ? 3.542 -10.069 44.74 1 79.77 107 ILE B O 1
ATOM 1591 N N . THR B 1 20 ? 1.36 -9.858 44.27 1 83.88 108 THR B N 1
ATOM 1592 C CA . THR B 1 20 ? 1.479 -10.349 42.904 1 81.98 108 THR B CA 1
ATOM 1593 C C . THR B 1 20 ? 0.549 -9.528 42.02 1 86.85 108 THR B C 1
ATOM 1594 O O . THR B 1 20 ? -0.61 -9.284 42.384 1 90.14 108 THR B O 1
ATOM 1598 N N . LEU B 1 21 ? 1.063 -9.079 40.881 1 84.5 109 LEU B N 1
ATOM 1599 C CA . LEU B 1 21 ? 0.352 -8.158 40.01 1 87.6 109 LEU B CA 1
ATOM 1600 C C . LEU B 1 21 ? 0.376 -8.645 38.576 1 85.02 109 LEU B C 1
ATOM 1601 O O . LEU B 1 21 ? 1.226 -9.457 38.198 1 84.18 109 LEU B O 1
ATOM 1606 N N . PRO B 1 22 ? -0.549 -8.153 37.748 1 92.03 110 PRO B N 1
ATOM 1607 C CA . PRO B 1 22 ? -0.44 -8.36 36.298 1 88.55 110 PRO B CA 1
ATOM 1608 C C . PRO B 1 22 ? 0.87 -7.8 35.764 1 90.42 110 PRO B C 1
ATOM 1609 O O . PRO B 1 22 ? 1.454 -6.882 36.337 1 91.27 110 PRO B O 1
ATOM 1613 N N . HIS B 1 23 ? 1.325 -8.346 34.638 1 94.91 111 HIS B N 1
ATOM 1614 C CA . HIS B 1 23 ? 2.633 -7.947 34.137 1 93.67 111 HIS B CA 1
ATOM 1615 C C . HIS B 1 23 ? 2.694 -6.477 33.752 1 92.52 111 HIS B C 1
ATOM 1616 O O . HIS B 1 23 ? 3.795 -5.933 33.601 1 88.49 111 HIS B O 1
ATOM 1623 N N . THR B 1 24 ? 1.552 -5.821 33.61 1 90.78 112 THR B N 1
ATOM 1624 C CA . THR B 1 24 ? 1.546 -4.424 33.218 1 92.4 112 THR B CA 1
ATOM 1625 C C . THR B 1 24 ? 1.831 -3.471 34.388 1 93.51 112 THR B C 1
ATOM 1626 O O . THR B 1 24 ? 2.292 -2.347 34.156 1 88.15 112 THR B O 1
ATOM 1630 N N . GLU B 1 25 ? 1.605 -3.898 35.636 1 94.6 113 GLU B N 1
ATOM 1631 C CA . GLU B 1 25 ? 1.841 -3.071 36.817 1 90.54 113 GLU B CA 1
ATOM 1632 C C . GLU B 1 25 ? 3.103 -3.461 37.568 1 88.85 113 GLU B C 1
ATOM 1633 O O . GLU B 1 25 ? 3.427 -2.835 38.581 1 89.33 113 GLU B O 1
ATOM 1639 N N . LYS B 1 26 ? 3.827 -4.471 37.094 1 87.81 114 LYS B N 1
ATOM 1640 C CA . LYS B 1 26 ? 4.948 -5.003 37.857 1 84.66 114 LYS B CA 1
ATOM 1641 C C . LYS B 1 26 ? 6.07 -3.975 37.955 1 87.6 114 LYS B C 1
ATOM 1642 O O . LYS B 1 26 ? 6.574 -3.691 39.05 1 84.28 114 LYS B O 1
ATOM 1648 N N . ALA B 1 27 ? 6.441 -3.371 36.823 1 91.99 115 ALA B N 1
ATOM 1649 C CA . ALA B 1 27 ? 7.519 -2.387 36.829 1 92.32 115 ALA B CA 1
ATOM 1650 C C . ALA B 1 27 ? 7.186 -1.207 37.736 1 91.2 115 ALA B C 1
ATOM 1651 O O . ALA B 1 27 ? 8.052 -0.724 38.475 1 87.95 115 ALA B O 1
ATOM 1653 N N . ASP B 1 28 ? 5.934 -0.742 37.701 1 87.19 116 ASP B N 1
ATOM 1654 C CA . ASP B 1 28 ? 5.463 0.31 38.593 1 89.09 116 ASP B CA 1
ATOM 1655 C C . ASP B 1 28 ? 5.739 -0.045 40.039 1 92.95 116 ASP B C 1
ATOM 1656 O O . ASP B 1 28 ? 6.631 0.534 40.662 1 95.77 116 ASP B O 1
ATOM 1661 N N . HIS B 1 29 ? 4.979 -1.006 40.568 1 91.38 117 HIS B N 1
ATOM 1662 C CA . HIS B 1 29 ? 5.14 -1.401 41.961 1 92.02 117 HIS B CA 1
ATOM 1663 C C . HIS B 1 29 ? 6.6 -1.622 42.316 1 92.68 117 HIS B C 1
ATOM 1664 O O . HIS B 1 29 ? 7.034 -1.296 43.426 1 92.62 117 HIS B O 1
ATOM 1671 N N . GLU B 1 30 ? 7.374 -2.198 41.402 1 91.48 118 GLU B N 1
ATOM 1672 C CA . GLU B 1 30 ? 8.747 -2.515 41.766 1 94.74 118 GLU B CA 1
ATOM 1673 C C . GLU B 1 30 ? 9.605 -1.261 41.883 1 96.06 118 GLU B C 1
ATOM 1674 O O . GLU B 1 30 ? 10.663 -1.308 42.523 1 91.93 118 GLU B O 1
ATOM 1680 N N . GLU B 1 31 ? 9.162 -0.139 41.297 1 97.59 119 GLU B N 1
ATOM 1681 C CA . GLU B 1 31 ? 9.879 1.123 41.455 1 94.68 119 GLU B CA 1
ATOM 1682 C C . GLU B 1 31 ? 9.741 1.66 42.875 1 93.86 119 GLU B C 1
ATOM 1683 O O . GLU B 1 31 ? 10.678 2.272 43.405 1 89.46 119 GLU B O 1
ATOM 1689 N N . LEU B 1 32 ? 8.597 1.399 43.511 1 97.03 120 LEU B N 1
ATOM 1690 C CA . LEU B 1 32 ? 8.243 1.943 44.813 1 93.22 120 LEU B CA 1
ATOM 1691 C C . LEU B 1 32 ? 8.358 0.93 45.947 1 90.49 120 LEU B C 1
ATOM 1692 O O . LEU B 1 32 ? 8.221 1.313 47.112 1 95.64 120 LEU B O 1
ATOM 1697 N N . CYS B 1 33 ? 8.62 -0.34 45.642 1 92.89 121 CYS B N 1
ATOM 1698 C CA . CYS B 1 33 ? 8.44 -1.416 46.61 1 92.07 121 CYS B CA 1
ATOM 1699 C C . CYS B 1 33 ? 9.345 -1.211 47.806 1 89.29 121 CYS B C 1
ATOM 1700 O O . CYS B 1 33 ? 10.558 -1.079 47.652 1 93.63 121 CYS B O 1
ATOM 1703 N N . GLU B 1 34 ? 8.756 -1.188 49.002 1 87.7 122 GLU B N 1
ATOM 1704 C CA . GLU B 1 34 ? 9.555 -0.897 50.185 1 87.26 122 GLU B CA 1
ATOM 1705 C C . GLU B 1 34 ? 10.428 -2.066 50.606 1 90.18 122 GLU B C 1
ATOM 1706 O O . GLU B 1 34 ? 11.207 -1.937 51.556 1 93.3 122 GLU B O 1
ATOM 1712 N N . PHE B 1 35 ? 10.36 -3.189 49.906 1 96.38 123 PHE B N 1
ATOM 1713 C CA . PHE B 1 35 ? 11.229 -4.315 50.214 1 95.78 123 PHE B CA 1
ATOM 1714 C C . PHE B 1 35 ? 12.495 -4.322 49.387 1 91.7 123 PHE B C 1
ATOM 1715 O O . PHE B 1 35 ? 13.369 -5.163 49.626 1 92.92 123 PHE B O 1
ATOM 1723 N N . ARG B 1 36 ? 12.608 -3.419 48.429 1 92.23 124 ARG B N 1
ATOM 1724 C CA . ARG B 1 36 ? 13.833 -3.284 47.666 1 94.87 124 ARG B CA 1
ATOM 1725 C C . ARG B 1 36 ? 14.987 -2.978 48.611 1 98.94 124 ARG B C 1
ATOM 1726 O O . ARG B 1 36 ? 14.883 -2.044 49.419 1 96.34 124 ARG B O 1
ATOM 1734 N N . PRO B 1 37 ? 16.07 -3.75 48.58 1 101.21 125 PRO B N 1
ATOM 1735 C CA . PRO B 1 37 ? 17.253 -3.401 49.378 1 104.12 125 PRO B CA 1
ATOM 1736 C C . PRO B 1 37 ? 17.788 -2.022 49.019 1 102.01 125 PRO B C 1
ATOM 1737 O O . PRO B 1 37 ? 17.74 -1.597 47.863 1 104.95 125 PRO B O 1
ATOM 1741 N N . TYR B 1 38 ? 18.317 -1.33 50.024 1 110.83 126 TYR B N 1
ATOM 1742 C CA . TYR B 1 38 ? 18.793 0.036 49.84 1 98.69 126 TYR B CA 1
ATOM 1743 C C . TYR B 1 38 ? 20.213 0.032 49.274 1 95.39 126 TYR B C 1
ATOM 1744 O O . TYR B 1 38 ? 21.091 -0.686 49.766 1 96.09 126 TYR B O 1
ATOM 1753 N N . SER B 1 39 ? 20.435 0.801 48.214 1 89.43 127 SER B N 1
ATOM 1754 C CA . SER B 1 39 ? 21.817 1.006 47.835 1 89.08 127 SER B CA 1
ATOM 1755 C C . SER B 1 39 ? 22.435 2.025 48.773 1 83.3 127 SER B C 1
ATOM 1756 O O . SER B 1 39 ? 21.751 2.658 49.576 1 86.54 127 SER B O 1
ATOM 1759 N N . CYS B 1 40 ? 23.736 2.177 48.676 1 85.88 128 CYS B N 1
ATOM 1760 C CA . CYS B 1 40 ? 24.406 3.126 49.541 1 85.11 128 CYS B CA 1
ATOM 1761 C C . CYS B 1 40 ? 23.919 4.537 49.236 1 81.54 128 CYS B C 1
ATOM 1762 O O . CYS B 1 40 ? 23.809 4.907 48.062 1 80.27 128 CYS B O 1
ATOM 1765 N N . PRO B 1 41 ? 23.614 5.35 50.248 1 84.09 129 PRO B N 1
ATOM 1766 C CA . PRO B 1 41 ? 23.121 6.704 49.976 1 85.4 129 PRO B CA 1
ATOM 1767 C C . PRO B 1 41 ? 24.218 7.724 49.692 1 84.49 129 PRO B C 1
ATOM 1768 O O . PRO B 1 41 ? 23.896 8.889 49.437 1 87.41 129 PRO B O 1
ATOM 1772 N N . CYS B 1 42 ? 25.493 7.34 49.71 1 84.68 130 CYS B N 1
ATOM 1773 C CA . CYS B 1 42 ? 26.556 8.3 49.453 1 80.06 130 CYS B CA 1
ATOM 1774 C C . CYS B 1 42 ? 26.542 8.752 47.999 1 83.63 130 CYS B C 1
ATOM 1775 O O . CYS B 1 42 ? 26.173 7.989 47.102 1 87.61 130 CYS B O 1
ATOM 1778 N N . PRO B 1 43 ? 26.963 9.988 47.737 1 88.72 131 PRO B N 1
ATOM 1779 C CA . PRO B 1 43 ? 26.966 10.489 46.359 1 92.31 131 PRO B CA 1
ATOM 1780 C C . PRO B 1 43 ? 28.132 9.907 45.568 1 102.61 131 PRO B C 1
ATOM 1781 O O . PRO B 1 43 ? 29.279 9.898 46.031 1 103.32 131 PRO B O 1
ATOM 1785 N N . GLY B 1 44 ? 27.826 9.402 44.383 1 105.64 132 GLY B N 1
ATOM 1786 C CA . GLY B 1 44 ? 28.833 8.957 43.433 1 112.6 132 GLY B CA 1
ATOM 1787 C C . GLY B 1 44 ? 28.933 7.446 43.289 1 114.57 132 GLY B C 1
ATOM 1788 O O . GLY B 1 44 ? 28.86 6.694 44.27 1 113.39 132 GLY B O 1
ATOM 1789 N N . ALA B 1 45 ? 29.104 6.995 42.046 1 115.73 133 ALA B N 1
ATOM 1790 C CA . ALA B 1 45 ? 29.397 5.593 41.788 1 117.32 133 ALA B CA 1
ATOM 1791 C C . ALA B 1 45 ? 30.754 5.233 42.382 1 119.66 133 ALA B C 1
ATOM 1792 O O . ALA B 1 45 ? 31.792 5.377 41.729 1 118.67 133 ALA B O 1
ATOM 1794 N N . SER B 1 46 ? 30.758 4.788 43.631 1 116.61 134 SER B N 1
ATOM 1795 C CA . SER B 1 46 ? 31.99 4.352 44.264 1 116.1 134 SER B CA 1
ATOM 1796 C C . SER B 1 46 ? 31.672 3.116 45.082 1 116.52 134 SER B C 1
ATOM 1797 O O . SER B 1 46 ? 32.282 2.057 44.905 1 115.16 134 SER B O 1
ATOM 1800 N N . CYS B 1 47 ? 30.693 3.249 45.964 1 115.13 135 CYS B N 1
ATOM 1801 C CA . CYS B 1 47 ? 30.213 2.134 46.757 1 109.07 135 CYS B CA 1
ATOM 1802 C C . CYS B 1 47 ? 29.023 1.484 46.08 1 106.14 135 CYS B C 1
ATOM 1803 O O . CYS B 1 47 ? 28.202 2.158 45.456 1 107.27 135 CYS B O 1
ATOM 1806 N N . LYS B 1 48 ? 28.934 0.166 46.211 1 105.24 136 LYS B N 1
ATOM 1807 C CA . LYS B 1 48 ? 27.82 -0.582 45.653 1 108.14 136 LYS B CA 1
ATOM 1808 C C . LYS B 1 48 ? 27.107 -1.417 46.706 1 110.27 136 LYS B C 1
ATOM 1809 O O . LYS B 1 48 ? 26.259 -2.246 46.359 1 113.27 136 LYS B O 1
ATOM 1815 N N . TRP B 1 49 ? 27.421 -1.204 47.979 1 104.36 137 TRP B N 1
ATOM 1816 C CA . TRP B 1 49 ? 26.792 -1.936 49.065 1 97.59 137 TRP B CA 1
ATOM 1817 C C . TRP B 1 49 ? 25.275 -1.849 48.984 1 99.33 137 TRP B C 1
ATOM 1818 O O . TRP B 1 49 ? 24.708 -0.804 48.658 1 99.96 137 TRP B O 1
ATOM 1829 N N . GLN B 1 50 ? 24.625 -2.964 49.27 1 97.87 138 GLN B N 1
ATOM 1830 C CA . GLN B 1 50 ? 23.179 -3.048 49.389 1 100.89 138 GLN B CA 1
ATOM 1831 C C . GLN B 1 50 ? 22.833 -3.484 50.809 1 103.18 138 GLN B C 1
ATOM 1832 O O . GLN B 1 50 ? 23.71 -3.821 51.607 1 103.31 138 GLN B O 1
ATOM 1838 N N . GLY B 1 51 ? 21.548 -3.491 51.121 1 98.88 139 GLY B N 1
ATOM 1839 C CA . GLY B 1 51 ? 21.104 -4.035 52.387 1 101.64 139 GLY B CA 1
ATOM 1840 C C . GLY B 1 51 ? 19.712 -3.558 52.736 1 98.35 139 GLY B C 1
ATOM 1841 O O . GLY B 1 51 ? 19.031 -2.91 51.945 1 99.29 139 GLY B O 1
ATOM 1842 N N . SER B 1 52 ? 19.302 -3.91 53.948 1 97.98 140 SER B N 1
ATOM 1843 C CA . SER B 1 52 ? 18.05 -3.427 54.508 1 103.05 140 SER B CA 1
ATOM 1844 C C . SER B 1 52 ? 18.266 -2.072 55.176 1 102.16 140 SER B C 1
ATOM 1845 O O . SER B 1 52 ? 19.365 -1.755 55.642 1 103.51 140 SER B O 1
ATOM 1848 N N . LEU B 1 53 ? 17.194 -1.278 55.229 1 94.19 141 LEU B N 1
ATOM 1849 C CA . LEU B 1 53 ? 17.301 0.074 55.77 1 94.01 141 LEU B CA 1
ATOM 1850 C C . LEU B 1 53 ? 17.87 0.071 57.179 1 102.69 141 LEU B C 1
ATOM 1851 O O . LEU B 1 53 ? 18.693 0.925 57.529 1 110.42 141 LEU B O 1
ATOM 1856 N N . ASP B 1 54 ? 17.447 -0.882 58.004 1 105.51 142 ASP B N 1
ATOM 1857 C CA . ASP B 1 54 ? 17.982 -0.964 59.352 1 107.64 142 ASP B CA 1
ATOM 1858 C C . ASP B 1 54 ? 19.475 -1.222 59.358 1 106.43 142 ASP B C 1
ATOM 1859 O O . ASP B 1 54 ? 20.087 -1.179 60.428 1 109.97 142 ASP B O 1
ATOM 1864 N N . ALA B 1 55 ? 20.076 -1.48 58.204 1 103.61 143 ALA B N 1
ATOM 1865 C CA . ALA B 1 55 ? 21.502 -1.744 58.13 1 106.69 143 ALA B CA 1
ATOM 1866 C C . ALA B 1 55 ? 22.308 -0.552 57.626 1 107.25 143 ALA B C 1
ATOM 1867 O O . ALA B 1 55 ? 23.54 -0.628 57.594 1 103.43 143 ALA B O 1
ATOM 1869 N N . VAL B 1 56 ? 21.649 0.553 57.262 1 102.73 144 VAL B N 1
ATOM 1870 C CA . VAL B 1 56 ? 22.331 1.632 56.543 1 105.68 144 VAL B CA 1
ATOM 1871 C C . VAL B 1 56 ? 23.169 2.479 57.496 1 103.21 144 VAL B C 1
ATOM 1872 O O . VAL B 1 56 ? 24.333 2.797 57.208 1 101.18 144 VAL B O 1
ATOM 1876 N N . MET B 1 57 ? 22.589 2.869 58.631 1 99.13 145 MET B N 1
ATOM 1877 C CA . MET B 1 57 ? 23.334 3.691 59.577 1 98.69 145 MET B CA 1
ATOM 1878 C C . MET B 1 57 ? 24.613 3.026 60.084 1 111.05 145 MET B C 1
ATOM 1879 O O . MET B 1 57 ? 25.643 3.719 60.15 1 117.52 145 MET B O 1
ATOM 1884 N N . PRO B 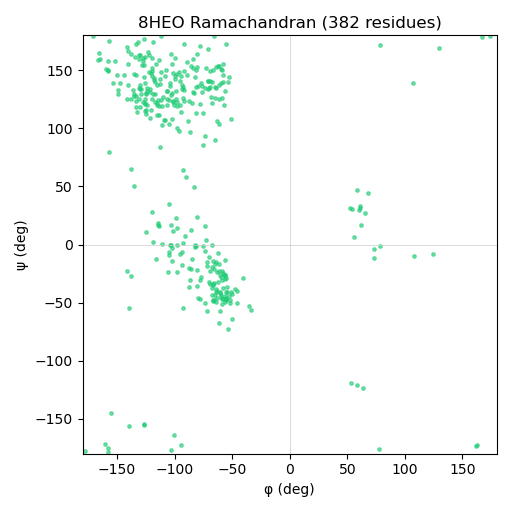1 58 ? 24.632 1.742 60.475 1 114.74 146 PRO B N 1
ATOM 1885 C CA . PRO B 1 58 ? 25.923 1.126 60.839 1 111.59 146 PRO B CA 1
ATOM 1886 C C . PRO B 1 58 ? 26.874 1 59.667 1 110 146 PRO B C 1
ATOM 1887 O O . PRO B 1 58 ? 28.095 1.091 59.859 1 112.16 146 PRO B O 1
ATOM 1891 N N . HIS B 1 59 ? 26.349 0.778 58.462 1 112.38 147 HIS B N 1
ATOM 1892 C CA . HIS B 1 59 ? 27.18 0.821 57.262 1 111.36 147 HIS B CA 1
ATOM 1893 C C . HIS B 1 59 ? 27.868 2.17 57.09 1 107.74 147 HIS B C 1
ATOM 1894 O O . HIS B 1 59 ? 28.899 2.244 56.415 1 112.12 147 HIS B O 1
ATOM 1901 N N . LEU B 1 60 ? 27.326 3.232 57.682 1 106.97 148 LEU B N 1
ATOM 1902 C CA . LEU B 1 60 ? 27.977 4.53 57.69 1 106.07 148 LEU B CA 1
ATOM 1903 C C . LEU B 1 60 ? 28.621 4.849 59.033 1 110.89 148 LEU B C 1
ATOM 1904 O O . LEU B 1 60 ? 29.259 5.897 59.168 1 112.28 148 LEU B O 1
ATOM 1909 N N . MET B 1 61 ? 28.496 3.94 59.973 1 111.81 149 MET B N 1
ATOM 1910 C CA . MET B 1 61 ? 29.157 4.134 61.219 1 107.84 149 MET B CA 1
ATOM 1911 C C . MET B 1 61 ? 30.584 3.849 60.801 1 110.3 149 MET B C 1
ATOM 1912 O O . MET B 1 61 ? 31.48 4.632 61.058 1 108.58 149 MET B O 1
ATOM 1914 N N . HIS B 1 62 ? 30.78 2.72 60.13 1 111.99 150 HIS B N 1
ATOM 1915 C CA . HIS B 1 62 ? 32.085 2.324 59.636 1 110.78 150 HIS B CA 1
ATOM 1916 C C . HIS B 1 62 ? 32.042 2.383 58.135 1 112.92 150 HIS B C 1
ATOM 1917 O O . HIS B 1 62 ? 31.029 2.759 57.568 1 117.54 150 HIS B O 1
ATOM 1924 N N . GLN B 1 63 ? 33.145 2.062 57.487 1 112.5 151 GLN B N 1
ATOM 1925 C CA . GLN B 1 63 ? 33.18 2.155 56.042 1 117.37 151 GLN B CA 1
ATOM 1926 C C . GLN B 1 63 ? 32.98 3.616 55.747 1 116.79 151 GLN B C 1
ATOM 1927 O O . GLN B 1 63 ? 33.723 4.447 56.243 1 117.97 151 GLN B O 1
ATOM 1933 N N . HIS B 1 64 ? 31.975 3.954 54.957 1 112.96 152 HIS B N 1
ATOM 1934 C CA . HIS B 1 64 ? 31.788 5.353 54.659 1 105.68 152 HIS B CA 1
ATOM 1935 C C . HIS B 1 64 ? 31.793 5.991 56.101 1 109.06 152 HIS B C 1
ATOM 1936 O O . HIS B 1 64 ? 30.842 5.777 56.822 1 113.41 152 HIS B O 1
ATOM 1943 N N . LYS B 1 65 ? 32.844 6.729 56.533 1 109.32 153 LYS B N 1
ATOM 1944 C CA . LYS B 1 65 ? 32.897 7.389 57.833 1 100.74 153 LYS B CA 1
ATOM 1945 C C . LYS B 1 65 ? 33.533 8.742 57.666 1 105.52 153 LYS B C 1
ATOM 1946 O O . LYS B 1 65 ? 33.53 9.309 56.587 1 109.68 153 LYS B O 1
ATOM 1948 N N . SER B 1 66 ? 34.094 9.274 58.734 1 99.93 154 SER B N 1
ATOM 1949 C CA . SER B 1 66 ? 34.669 10.597 58.623 1 102.18 154 SER B CA 1
ATOM 1950 C C . SER B 1 66 ? 33.617 11.547 58.113 1 106.38 154 SER B C 1
ATOM 1951 O O . SER B 1 66 ? 33.911 12.684 57.802 1 108.92 154 SER B O 1
ATOM 1954 N N . ILE B 1 67 ? 32.395 11.046 58.004 1 106 155 ILE B N 1
ATOM 1955 C CA . ILE B 1 67 ? 31.254 11.813 57.517 1 94.44 155 ILE B CA 1
ATOM 1956 C C . ILE B 1 67 ? 30.702 12.518 58.741 1 93.05 155 ILE B C 1
ATOM 1957 O O . ILE B 1 67 ? 29.974 11.924 59.539 1 95.79 155 ILE B O 1
ATOM 1962 N N . THR B 1 68 ? 31.096 13.771 58.91 1 88.89 156 THR B N 1
ATOM 1963 C CA . THR B 1 68 ? 30.813 14.461 60.149 1 85.48 156 THR B CA 1
ATOM 1964 C C . THR B 1 68 ? 29.312 14.475 60.382 1 84.34 156 THR B C 1
ATOM 1965 O O . THR B 1 68 ? 28.529 14.594 59.436 1 84.31 156 THR B O 1
ATOM 1969 N N . THR B 1 69 ? 28.908 14.267 61.628 1 83.59 157 THR B N 1
ATOM 1970 C CA . THR B 1 69 ? 27.498 14.25 61.984 1 76.24 157 THR B CA 1
ATOM 1971 C C . THR B 1 69 ? 27.239 15.315 63.039 1 75.59 157 THR B C 1
AT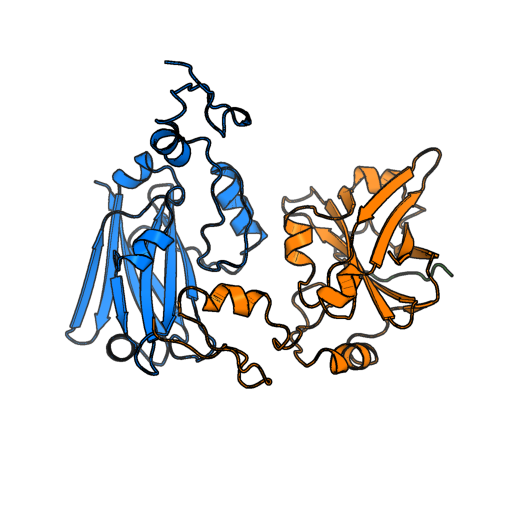OM 1972 O O . THR B 1 69 ? 28.007 15.449 63.993 1 83.87 157 THR B O 1
ATOM 1976 N N . LEU B 1 70 ? 26.182 16.091 62.858 1 76.22 158 LEU B N 1
ATOM 1977 C CA . LEU B 1 70 ? 25.882 17.199 63.748 1 75.87 158 LEU B CA 1
ATOM 1978 C C . LEU B 1 70 ? 24.523 17.004 64.401 1 76.12 158 LEU B C 1
ATOM 1979 O O . LEU B 1 70 ? 23.6 16.465 63.788 1 81.17 158 LEU B O 1
ATOM 1984 N N . GLN B 1 71 ? 24.41 17.432 65.653 1 78.03 159 GLN B N 1
ATOM 1985 C CA . GLN B 1 71 ? 23.156 17.355 66.384 1 70.8 159 GLN B CA 1
ATOM 1986 C C . GLN B 1 71 ? 22.408 18.658 66.226 1 71.72 159 GLN B C 1
ATOM 1987 O O . GLN B 1 71 ? 23.006 19.738 66.348 1 77.32 159 GLN B O 1
ATOM 1993 N N . GLY B 1 72 ? 21.105 18.561 66.003 1 67.14 160 GLY B N 1
ATOM 1994 C CA . GLY B 1 72 ? 20.258 19.734 66.027 1 68.04 160 GLY B CA 1
ATOM 1995 C C . GLY B 1 72 ? 19.38 19.821 64.8 1 64.86 160 GLY B C 1
ATOM 1996 O O . GLY B 1 72 ? 19.541 19.094 63.827 1 71.44 160 GLY B O 1
ATOM 1997 N N . GLU B 1 73 ? 18.436 20.744 64.874 1 66.77 161 GLU B N 1
ATOM 1998 C CA . GLU B 1 73 ? 17.51 20.983 63.785 1 58.93 161 GLU B CA 1
ATOM 1999 C C . GLU B 1 73 ? 17.921 22.16 62.916 1 66.17 161 GLU B C 1
ATOM 2000 O O . GLU B 1 73 ? 17.534 22.198 61.744 1 67.42 161 GLU B O 1
ATOM 2006 N N . ASP B 1 74 ? 18.709 23.105 63.455 1 65.22 162 ASP B N 1
ATOM 2007 C CA . ASP B 1 74 ? 19.242 24.249 62.718 1 58.36 162 ASP B CA 1
ATOM 2008 C C . ASP B 1 74 ? 20.766 24.188 62.819 1 65.87 162 ASP B C 1
ATOM 2009 O O . ASP B 1 74 ? 21.337 24.443 63.883 1 65.48 162 ASP B O 1
ATOM 2014 N N . ILE B 1 75 ? 21.413 23.854 61.706 1 67.26 163 ILE B N 1
ATOM 2015 C CA . ILE B 1 75 ? 22.829 23.534 61.61 1 59.49 163 ILE B CA 1
ATOM 2016 C C . ILE B 1 75 ? 23.414 24.44 60.54 1 68.04 163 ILE B C 1
ATOM 2017 O O . ILE B 1 75 ? 22.689 25.041 59.745 1 72.31 163 ILE B O 1
ATOM 2022 N N . VAL B 1 76 ? 24.732 24.591 60.542 1 74.1 164 VAL B N 1
ATOM 2023 C CA . VAL B 1 76 ? 25.383 25.253 59.421 1 74.74 164 VAL B CA 1
ATOM 2024 C C . VAL B 1 76 ? 26.452 24.337 58.85 1 72.11 164 VAL B C 1
ATOM 2025 O O . VAL B 1 76 ? 27.29 23.793 59.576 1 82.42 164 VAL B O 1
ATOM 2029 N N . PHE B 1 77 ? 26.399 24.182 57.55 1 71.45 165 PHE B N 1
ATOM 2030 C CA . PHE B 1 77 ? 27.091 23.17 56.784 1 71.07 165 PHE B CA 1
ATOM 2031 C C . PHE B 1 77 ? 28.166 23.943 56.038 1 72.72 165 PHE B C 1
ATOM 2032 O O . PHE B 1 77 ? 27.862 24.742 55.141 1 63.96 165 PHE B O 1
ATOM 2040 N N . LEU B 1 78 ? 29.408 23.778 56.47 1 78.69 166 LEU B N 1
ATOM 2041 C CA . LEU B 1 78 ? 30.517 24.557 55.933 1 72.21 166 LEU B CA 1
ATOM 2042 C C . LEU B 1 78 ? 31.209 23.697 54.89 1 70.5 166 LEU B C 1
ATOM 2043 O O . LEU B 1 78 ? 31.968 22.794 55.216 1 81.72 166 LEU B O 1
ATOM 2048 N N . ALA B 1 79 ? 30.911 23.967 53.622 1 69.13 167 ALA B N 1
ATOM 2049 C CA . ALA B 1 79 ? 31.49 23.234 52.498 1 76.99 167 ALA B CA 1
ATOM 2050 C C . ALA B 1 79 ? 32.705 24.012 52.009 1 78.44 167 ALA B C 1
ATOM 2051 O O . ALA B 1 79 ? 32.574 25.136 51.513 1 76.99 167 ALA B O 1
ATOM 2053 N N . THR B 1 80 ? 33.884 23.426 52.155 1 77.47 168 THR B N 1
ATOM 2054 C CA . THR B 1 80 ? 35.122 24.165 51.973 1 72.98 168 THR B CA 1
ATOM 2055 C C . THR B 1 80 ? 35.69 23.94 50.581 1 72.42 168 THR B C 1
ATOM 2056 O O . THR B 1 80 ? 35.564 22.86 50.008 1 74.61 168 THR B O 1
ATOM 2060 N N . ASP B 1 81 ? 36.334 24.975 50.047 1 77.02 169 ASP B N 1
ATOM 2061 C CA . ASP B 1 81 ? 36.962 24.915 48.725 1 85.03 169 ASP B CA 1
ATOM 2062 C C . ASP B 1 81 ? 35.936 24.566 47.664 1 76.56 169 ASP B C 1
ATOM 2063 O O . ASP B 1 81 ? 36.155 23.695 46.823 1 78.7 169 ASP B O 1
ATOM 2068 N N . ILE B 1 82 ? 34.795 25.248 47.717 1 80.47 170 ILE B N 1
ATOM 2069 C CA . ILE B 1 82 ? 33.772 25.008 46.708 1 80.09 170 ILE B CA 1
ATOM 2070 C C . ILE B 1 82 ? 34.285 25.386 45.331 1 80.34 170 ILE B C 1
ATOM 2071 O O . ILE B 1 82 ? 33.814 24.864 44.318 1 79.27 170 ILE B O 1
ATOM 2076 N N . ASN B 1 83 ? 35.266 26.271 45.269 1 80.96 171 ASN B N 1
ATOM 2077 C CA . ASN B 1 83 ? 35.769 26.694 43.981 1 88.14 171 ASN B CA 1
ATOM 2078 C C . ASN B 1 83 ? 36.726 25.674 43.405 1 88.76 171 ASN B C 1
ATOM 2079 O O . ASN B 1 83 ? 36.63 25.322 42.23 1 90.02 171 ASN B O 1
ATOM 2084 N N . LEU B 1 84 ? 37.638 25.191 44.212 1 91.08 172 LEU B N 1
ATOM 2085 C CA . LEU B 1 84 ? 38.775 24.499 43.659 1 98.63 172 LEU B CA 1
ATOM 2086 C C . LEU B 1 84 ? 38.32 23.186 43.013 1 97.89 172 LEU B C 1
ATOM 2087 O O . LEU B 1 84 ? 37.712 22.339 43.692 1 92.37 172 LEU B O 1
ATOM 2092 N N . PRO B 1 85 ? 38.58 22.983 41.693 1 99.82 173 PRO B N 1
ATOM 2093 C CA . PRO B 1 85 ? 38.001 21.839 40.963 1 100.94 173 PRO B CA 1
ATOM 2094 C C . PRO B 1 85 ? 38.503 20.493 41.457 1 104 173 PRO B C 1
ATOM 2095 O O . PRO B 1 85 ? 39.327 20.418 42.377 1 102.34 173 PRO B O 1
ATOM 2099 N N . GLY B 1 86 ? 38.003 19.424 40.841 1 100.07 174 GLY B N 1
ATOM 2100 C CA . GLY B 1 86 ? 38.217 18.081 41.342 1 104.78 174 GLY B CA 1
ATOM 2101 C C . GLY B 1 86 ? 37.421 17.734 42.583 1 110.24 174 GLY B C 1
ATOM 2102 O O . GLY B 1 86 ? 37.484 16.583 43.048 1 111.4 174 GLY B O 1
ATOM 2103 N N . ALA B 1 87 ? 36.677 18.701 43.126 1 113.25 175 ALA B N 1
ATOM 2104 C CA . ALA B 1 87 ? 35.848 18.565 44.319 1 105.16 175 ALA B CA 1
ATOM 2105 C C . ALA B 1 87 ? 34.403 18.483 43.847 1 95.66 175 ALA B C 1
ATOM 2106 O O . ALA B 1 87 ? 33.805 19.496 43.479 1 93.13 175 ALA B O 1
ATOM 2108 N N . VAL B 1 88 ? 33.839 17.282 43.852 1 104.73 176 VAL B N 1
ATOM 2109 C CA . VAL B 1 88 ? 32.58 17.094 43.152 1 89.86 176 VAL B CA 1
ATOM 2110 C C . VAL B 1 88 ? 31.421 16.972 44.121 1 83.01 176 VAL B C 1
ATOM 2111 O O . VAL B 1 88 ? 30.276 17.246 43.756 1 85.51 176 VAL B O 1
ATOM 2115 N N . ASP B 1 89 ? 31.686 16.567 45.357 1 86.67 177 ASP B N 1
ATOM 2116 C CA . ASP B 1 89 ? 30.573 16.432 46.285 1 84.09 177 ASP B CA 1
ATOM 2117 C C . ASP B 1 89 ? 31.053 16.609 47.713 1 80.06 177 ASP B C 1
ATOM 2118 O O . ASP B 1 89 ? 32.141 16.158 48.071 1 91.78 177 ASP B O 1
ATOM 2123 N N . TRP B 1 90 ? 30.259 17.319 48.495 1 83.91 178 TRP B N 1
ATOM 2124 C CA . TRP B 1 90 ? 30.4 17.375 49.936 1 71.47 178 TRP B CA 1
ATOM 2125 C C . TRP B 1 90 ? 29.191 16.697 50.551 1 72.72 178 TRP B C 1
ATOM 2126 O O . TRP B 1 90 ? 28.071 16.839 50.048 1 71.24 178 TRP B O 1
ATOM 2137 N N . VAL B 1 91 ? 29.409 15.979 51.649 1 71.53 179 VAL B N 1
ATOM 2138 C CA . VAL B 1 91 ? 28.333 15.264 52.316 1 68.15 179 VAL B CA 1
ATOM 2139 C C . VAL B 1 91 ? 28.56 15.328 53.81 1 69.88 179 VAL B C 1
ATOM 2140 O O . VAL B 1 91 ? 29.7 15.328 54.278 1 76.74 179 VAL B O 1
ATOM 2144 N N . MET B 1 92 ? 27.463 15.399 54.552 1 73.53 180 MET B N 1
ATOM 2145 C CA . MET B 1 92 ? 27.467 15.331 56.001 1 70.42 180 MET B CA 1
ATOM 2146 C C . MET B 1 92 ? 26.083 14.878 56.454 1 70.95 180 MET B C 1
ATOM 2147 O O . MET B 1 92 ? 25.162 14.74 55.644 1 68.29 180 MET B O 1
ATOM 2152 N N . MET B 1 93 ? 25.936 14.655 57.767 1 76.95 181 MET B N 1
ATOM 2153 C CA . MET B 1 93 ? 24.719 14.098 58.355 1 66.3 181 MET B CA 1
ATOM 2154 C C . MET B 1 93 ? 24.24 14.963 59.507 1 63.14 181 MET B C 1
ATOM 2155 O O . MET B 1 93 ? 25.031 15.371 60.357 1 67.79 181 MET B O 1
ATOM 2160 N N . GLN B 1 94 ? 22.943 15.239 59.526 1 65.83 182 GLN B N 1
ATOM 2161 C CA . GLN B 1 94 ? 22.304 16.037 60.562 1 65.39 182 GLN B CA 1
ATOM 2162 C C . GLN B 1 94 ? 21.34 15.127 61.295 1 66.71 182 GLN B C 1
ATOM 2163 O O . GLN B 1 94 ? 20.435 14.555 60.672 1 70.23 182 GLN B O 1
ATOM 2169 N N . SER B 1 95 ? 21.543 14.963 62.595 1 65.94 183 SER B N 1
ATOM 2170 C CA . SER B 1 95 ? 20.737 14.032 63.364 1 67.58 183 SER B CA 1
ATOM 2171 C C . SER B 1 95 ? 19.764 14.816 64.233 1 67.75 183 SER B C 1
ATOM 2172 O O . SER B 1 95 ? 20.169 15.703 64.996 1 68.38 183 SER B O 1
ATOM 2175 N N . CYS B 1 96 ? 18.484 14.496 64.098 1 62.28 184 CYS B N 1
ATOM 2176 C CA . CYS B 1 96 ? 17.421 15.157 64.843 1 65.22 184 CYS B CA 1
ATOM 2177 C C . CYS B 1 96 ? 16.141 14.34 64.698 1 65.92 184 CYS B C 1
ATOM 2178 O O . CYS B 1 96 ? 16.002 13.514 63.791 1 63.35 184 CYS B O 1
ATOM 2181 N N . PHE B 1 97 ? 15.235 14.552 65.644 1 67.1 185 PHE B N 1
ATOM 2182 C CA . PHE B 1 97 ? 13.977 13.819 65.724 1 65.82 185 PHE B CA 1
ATOM 2183 C C . PHE B 1 97 ? 14.203 12.307 65.734 1 64.9 185 PHE B C 1
ATOM 2184 O O . PHE B 1 97 ? 13.366 11.523 65.293 1 63.7 185 PHE B O 1
ATOM 2192 N N . GLY B 1 98 ? 15.33 11.883 66.284 1 64.83 186 GLY B N 1
ATOM 2193 C CA . GLY B 1 98 ? 15.577 10.465 66.29 1 66.37 186 GLY B CA 1
ATOM 2194 C C . GLY B 1 98 ? 15.75 9.919 64.899 1 64.01 186 GLY B C 1
ATOM 2195 O O . GLY B 1 98 ? 15.461 8.744 64.663 1 69.03 186 GLY B O 1
ATOM 2196 N N . PHE B 1 99 ? 16.2 10.751 63.963 1 63.2 187 PHE B N 1
ATOM 2197 C CA . PHE B 1 99 ? 16.533 10.308 62.616 1 66.68 187 PHE B CA 1
ATOM 2198 C C . PHE B 1 99 ? 17.892 10.854 62.247 1 69.15 187 PHE B C 1
ATOM 2199 O O . PHE B 1 99 ? 18.471 11.672 62.968 1 74.94 187 PHE B O 1
ATOM 2207 N N . HIS B 1 100 ? 18.382 10.423 61.089 1 63.52 188 HIS B N 1
ATOM 2208 C CA . HIS B 1 100 ? 19.587 10.986 60.503 1 64.1 188 HIS B CA 1
ATOM 2209 C C . HIS B 1 100 ? 19.268 11.439 59.093 1 62.65 188 HIS B C 1
ATOM 2210 O O . HIS B 1 100 ? 18.829 10.633 58.268 1 65.49 188 HIS B O 1
ATOM 2217 N N . PHE B 1 101 ? 19.479 12.721 58.823 1 65.53 189 PHE B N 1
ATOM 2218 C CA . PHE B 1 101 ? 19.299 13.278 57.491 1 63.77 189 PHE B CA 1
ATOM 2219 C C . PHE B 1 101 ? 20.65 13.501 56.848 1 63.49 189 PHE B C 1
ATOM 2220 O O . PHE B 1 101 ? 21.573 14.009 57.49 1 65.57 189 PHE B O 1
ATOM 2228 N N . MET B 1 102 ? 20.762 13.134 55.579 1 63.48 190 MET B N 1
ATOM 2229 C CA . MET B 1 102 ? 21.996 13.327 54.835 1 67.73 190 MET B CA 1
ATOM 2230 C C . MET B 1 102 ? 21.9 14.584 53.981 1 63.23 190 MET B C 1
ATOM 2231 O O . MET B 1 102 ? 20.92 14.785 53.248 1 60.8 190 MET B O 1
ATOM 2236 N N . LEU B 1 103 ? 22.924 15.412 54.057 1 58.97 191 LEU B N 1
ATOM 2237 C CA . LEU B 1 103 ? 22.981 16.657 53.31 1 59.09 191 LEU B CA 1
ATOM 2238 C C . LEU B 1 103 ? 24.04 16.496 52.231 1 63.08 191 LEU B C 1
ATOM 2239 O O . LEU B 1 103 ? 25.18 16.116 52.523 1 64.35 191 LEU B O 1
ATOM 2244 N N . VAL B 1 104 ? 23.677 16.768 50.991 1 57.33 192 VAL B N 1
ATOM 2245 C CA . VAL B 1 104 ? 24.573 16.505 49.882 1 58.4 192 VAL B CA 1
ATOM 2246 C C . VAL B 1 104 ? 24.7 17.765 49.049 1 60.25 192 VAL B C 1
ATOM 2247 O O . VAL B 1 104 ? 23.692 18.309 48.581 1 53.92 192 VAL B O 1
ATOM 2251 N N . LEU B 1 105 ? 25.941 18.238 48.89 1 62.9 193 LEU B N 1
ATOM 2252 C CA . LEU B 1 105 ? 26.307 19.337 48.005 1 57.85 193 LEU B CA 1
ATOM 2253 C C . LEU B 1 105 ? 27.131 18.739 46.876 1 68.17 193 LEU B C 1
ATOM 2254 O O . LEU B 1 105 ? 28.311 18.443 47.056 1 76.42 193 LEU B O 1
ATOM 2259 N N . GLU B 1 106 ? 26.526 18.567 45.711 1 68.77 194 GLU B N 1
ATOM 2260 C CA . GLU B 1 106 ? 27.21 17.996 44.561 1 64.91 194 GLU B CA 1
ATOM 2261 C C . GLU B 1 106 ? 27.492 19.1 43.548 1 70.52 194 GLU B C 1
ATOM 2262 O O . GLU B 1 106 ? 26.604 19.905 43.242 1 67.61 194 GLU B O 1
ATOM 2268 N N . LYS B 1 107 ? 28.731 19.156 43.049 1 76.88 195 LYS B N 1
ATOM 2269 C CA . LYS B 1 107 ? 29.107 20.048 41.953 1 67.23 195 LYS B CA 1
ATOM 2270 C C . LYS B 1 107 ? 29.209 19.254 40.655 1 74.72 195 LYS B C 1
ATOM 2271 O O . LYS B 1 107 ? 29.868 18.209 40.612 1 76.87 195 LYS B O 1
ATOM 2277 N N . GLN B 1 108 ? 28.529 19.736 39.609 1 80.18 196 GLN B N 1
ATOM 2278 C CA . GLN B 1 108 ? 28.515 19.146 38.267 1 79.47 196 GLN B CA 1
ATOM 2279 C C . GLN B 1 108 ? 28.989 20.17 37.237 1 82.93 196 GLN B C 1
ATOM 2280 O O . GLN B 1 108 ? 29.038 21.374 37.489 1 85.84 196 GLN B O 1
ATOM 2286 N N . GLU B 1 109 ? 29.354 19.679 36.058 1 92.59 197 GLU B N 1
ATOM 2287 C CA . GLU B 1 109 ? 29.801 20.541 34.971 1 92.97 197 GLU B CA 1
ATOM 2288 C C . GLU B 1 109 ? 29.536 19.692 33.732 1 89.87 197 GLU B C 1
ATOM 2289 O O . GLU B 1 109 ? 30.389 18.983 33.192 1 104.72 197 GLU B O 1
ATOM 2295 N N . LYS B 1 110 ? 28.289253 19.675165 33.322134 1 92.89 198 LYS B N 1
ATOM 2296 C CA . LYS B 1 110 ? 27.914665 18.84127 32.208199 1 99.89 198 LYS B CA 1
ATOM 2297 C C . LYS B 1 110 ? 28.558035 19.308067 30.919172 1 106.27 198 LYS B C 1
ATOM 2298 O O . LYS B 1 110 ? 28.908028 18.527265 30.053769 1 109.77 198 LYS B O 1
ATOM 2304 N N . TYR B 1 111 ? 28.712456 20.625092 30.824369 1 102.38 199 TYR B N 1
ATOM 2305 C CA . TYR B 1 111 ? 29.347206 21.282841 29.693556 1 108.21 199 TYR B CA 1
ATOM 2306 C C . TYR B 1 111 ? 30.623484 21.700481 30.315279 1 115.5 199 TYR B C 1
ATOM 2307 O O . TYR B 1 111 ? 30.637632 21.94217 31.498139 1 122.49 199 TYR B O 1
ATOM 2316 N N . ASP B 1 112 ? 31.705278 21.786118 29.562433 1 112.92 200 ASP B N 1
ATOM 2317 C CA . ASP B 1 112 ? 32.956529 22.047496 30.212367 1 109.99 200 ASP B CA 1
ATOM 2318 C C . ASP B 1 112 ? 33.035406 23.484744 30.657183 1 109.21 200 ASP B C 1
ATOM 2319 O O . ASP B 1 112 ? 32.690462 24.394489 29.925749 1 108.34 200 ASP B O 1
ATOM 2321 N N . GLY B 1 113 ? 33.48 23.677 31.884 1 111.14 201 GLY B N 1
ATOM 2322 C CA . GLY B 1 113 ? 33.671 24.995 32.406 1 103.78 201 GLY B CA 1
ATOM 2323 C C . GLY B 1 113 ? 32.408 25.676 32.858 1 101.34 201 GLY B C 1
ATOM 2324 O O . GLY B 1 113 ? 32.496 26.803 33.334 1 100.25 201 GLY B O 1
ATOM 2325 N N . HIS B 1 114 ? 31.236 25.041 32.725 1 97.89 202 HIS B N 1
ATOM 2326 C CA . HIS B 1 114 ? 29.952 25.619 33.16 1 92.61 202 HIS B CA 1
ATOM 2327 C C . HIS B 1 114 ? 29.457 24.772 34.328 1 90.55 202 HIS B C 1
ATOM 2328 O O . HIS B 1 114 ? 28.641 23.86 34.16 1 98 202 HIS B O 1
ATOM 2335 N N . GLN B 1 115 ? 29.955 25.104 35.519 1 80.67 203 GLN B N 1
ATOM 2336 C CA . GLN B 1 115 ? 29.788 24.294 36.709 1 74.39 203 GLN B CA 1
ATOM 2337 C C . GLN B 1 115 ? 28.55 24.732 37.472 1 70.09 203 GLN B C 1
ATOM 2338 O O . GLN B 1 115 ? 28.348 25.928 37.704 1 76.76 203 GLN B O 1
ATOM 2344 N N . GLN B 1 116 ? 27.732 23.774 37.871 1 67.79 204 GLN B N 1
ATOM 2345 C CA . GLN B 1 116 ? 26.569 24.054 38.69 1 65.89 204 GLN B CA 1
ATOM 2346 C C . GLN B 1 116 ? 26.664 23.314 40.013 1 65.94 204 GLN B C 1
ATOM 2347 O O . GLN B 1 116 ? 27.283 22.247 40.107 1 64.49 204 GLN B O 1
ATOM 2353 N N . PHE B 1 117 ? 26.032 23.895 41.038 1 57.01 205 PHE B N 1
ATOM 2354 C CA . PHE B 1 117 ? 25.9 23.267 42.345 1 56.48 205 PHE B CA 1
ATOM 2355 C C . PHE B 1 117 ? 24.462 22.812 42.581 1 61.42 205 PHE B C 1
ATOM 2356 O O . PHE B 1 117 ? 23.501 23.476 42.164 1 53.43 205 PHE B O 1
ATOM 2364 N N . PHE B 1 118 ? 24.331 21.681 43.274 1 59.94 206 PHE B N 1
ATOM 2365 C CA . PHE B 1 118 ? 23.051 21.135 43.712 1 56.16 206 PHE B CA 1
ATOM 2366 C C . PHE B 1 118 ? 23.179 20.722 45.166 1 58.8 206 PHE B C 1
ATOM 2367 O O . PHE B 1 118 ? 24 19.852 45.494 1 58.18 206 PHE B O 1
ATOM 2375 N N . ALA B 1 119 ? 22.38 21.345 46.032 1 54.01 207 ALA B N 1
ATOM 2376 C CA . ALA B 1 119 ? 22.279 20.942 47.423 1 49.24 207 ALA B CA 1
ATOM 2377 C C . ALA B 1 119 ? 20.89 20.382 47.683 1 54.37 207 ALA B C 1
ATOM 2378 O O . ALA B 1 119 ? 19.888 20.947 47.23 1 55.27 207 ALA B O 1
ATOM 2380 N N . ILE B 1 120 ? 20.839 19.294 48.439 1 51.14 208 ILE B N 1
ATOM 2381 C CA . ILE B 1 120 ? 19.605 18.577 48.698 1 51.59 208 ILE B CA 1
ATOM 2382 C C . ILE B 1 120 ? 19.797 17.778 49.979 1 58.44 208 ILE B C 1
ATOM 2383 O O . ILE B 1 120 ? 20.929 17.492 50.395 1 54.43 208 ILE B O 1
ATOM 2388 N N . VAL B 1 121 ? 18.674 17.428 50.617 1 52.85 209 VAL B N 1
ATOM 2389 C CA . VAL B 1 121 ? 18.651 16.724 51.898 1 53.72 209 VAL B CA 1
ATOM 2390 C C . VAL B 1 121 ? 17.828 15.455 51.733 1 51.95 209 VAL B C 1
ATOM 2391 O O . VAL B 1 121 ? 16.721 15.5 51.191 1 56.71 209 VAL B O 1
ATOM 2395 N N . GLN B 1 122 ? 18.348 14.33 52.198 1 55.44 210 GLN B N 1
ATOM 2396 C CA . GLN B 1 122 ? 17.559 13.107 52.165 1 62.02 210 GLN B CA 1
ATOM 2397 C C . GLN B 1 122 ? 17.506 12.451 53.541 1 63.82 210 GLN B C 1
ATOM 2398 O O . GLN B 1 122 ? 18.341 12.697 54.415 1 62.1 210 GLN B O 1
ATOM 2404 N N . LEU B 1 123 ? 16.487 11.62 53.736 1 66.88 211 LEU B N 1
ATOM 2405 C CA . LEU B 1 123 ? 16.223 10.989 55.025 1 67.26 211 LEU B CA 1
ATOM 2406 C C . LEU B 1 123 ? 16.703 9.554 55.002 1 62.66 211 LEU B C 1
ATOM 2407 O O . LEU B 1 123 ? 16.379 8.811 54.073 1 67.16 211 LEU B O 1
ATOM 2412 N N . ILE B 1 124 ? 17.473 9.166 56.013 1 68.77 212 ILE B N 1
ATOM 2413 C CA . ILE B 1 124 ? 17.753 7.744 56.176 1 74.15 212 ILE B CA 1
ATOM 2414 C C . ILE B 1 124 ? 16.456 7.142 56.707 1 71.33 212 ILE B C 1
ATOM 2415 O O . ILE B 1 124 ? 16.182 7.18 57.912 1 75.82 212 ILE B O 1
ATOM 2420 N N . GLY B 1 125 ? 15.622 6.648 55.801 1 69.26 213 GLY B N 1
ATOM 2421 C CA . GLY B 1 125 ? 14.27 6.279 56.162 1 73.63 213 GLY B CA 1
ATOM 2422 C C . GLY B 1 125 ? 13.416 6.052 54.934 1 73.81 213 GLY B C 1
ATOM 2423 O O . GLY B 1 125 ? 13.863 6.201 53.792 1 71.01 213 GLY B O 1
ATOM 2424 N N . THR B 1 126 ? 12.168 5.678 55.196 1 73.49 214 THR B N 1
ATOM 2425 C CA . THR B 1 126 ? 11.277 5.283 54.124 1 72.97 214 THR B CA 1
ATOM 2426 C C . THR B 1 126 ? 10.703 6.507 53.44 1 72.49 214 THR B C 1
ATOM 2427 O O . THR B 1 126 ? 10.736 7.616 53.969 1 63.57 214 THR B O 1
ATOM 2431 N N . ARG B 1 127 ? 10.143 6.279 52.249 1 78.17 215 ARG B N 1
ATOM 2432 C CA . ARG B 1 127 ? 9.446 7.346 51.541 1 73.72 215 ARG B CA 1
ATOM 2433 C C . ARG B 1 127 ? 8.347 7.952 52.404 1 69.1 215 ARG B C 1
ATOM 2434 O O . ARG B 1 127 ? 8.26 9.175 52.541 1 75.15 215 ARG B O 1
ATOM 2442 N N . LYS B 1 128 ? 7.515 7.111 53.025 1 74 216 LYS B N 1
ATOM 2443 C CA . LYS B 1 128 ? 6.45 7.652 53.869 1 78.83 216 LYS B CA 1
ATOM 2444 C C . LYS B 1 128 ? 7.011 8.331 55.113 1 80.54 216 LYS B C 1
ATOM 2445 O O . LYS B 1 128 ? 6.48 9.366 55.548 1 77.87 216 LYS B O 1
ATOM 2451 N N . GLN B 1 129 ? 8.08 7.773 55.695 1 71.29 217 GLN B N 1
ATOM 2452 C CA . GLN B 1 129 ? 8.766 8.458 56.783 1 64.54 217 GLN B CA 1
ATOM 2453 C C . GLN B 1 129 ? 9.205 9.848 56.348 1 69.28 217 GLN B C 1
ATOM 2454 O O . GLN B 1 129 ? 8.91 10.844 57.017 1 69.1 217 GLN B O 1
ATOM 2460 N N . ALA B 1 130 ? 9.869 9.935 55.191 1 73.22 218 ALA B N 1
ATOM 2461 C CA . ALA B 1 130 ? 10.42 11.195 54.701 1 71.12 218 ALA B CA 1
ATOM 2462 C C . ALA B 1 130 ? 9.355 12.251 54.496 1 66.15 218 ALA B C 1
ATOM 2463 O O . ALA B 1 130 ? 9.658 13.449 54.57 1 63.44 218 ALA B O 1
ATOM 2465 N N . GLU B 1 131 ? 8.122 11.827 54.219 1 69.12 219 GLU B N 1
ATOM 2466 C CA . GLU B 1 131 ? 7.038 12.766 53.97 1 75.71 219 GLU B CA 1
ATOM 2467 C C . GLU B 1 131 ? 6.694 13.595 55.197 1 63.42 219 GLU B C 1
ATOM 2468 O O . GLU B 1 131 ? 6.065 14.642 55.061 1 65.67 219 GLU B O 1
ATOM 2474 N N . ASN B 1 132 ? 7.121 13.174 56.379 1 68.42 220 ASN B N 1
ATOM 2475 C CA . ASN B 1 132 ? 6.762 13.871 57.606 1 73.39 220 ASN B CA 1
ATOM 2476 C C . ASN B 1 132 ? 7.606 15.095 57.892 1 71.44 220 ASN B C 1
ATOM 2477 O O . ASN B 1 132 ? 7.347 15.765 58.898 1 75.75 220 ASN B O 1
ATOM 2482 N N . PHE B 1 133 ? 8.593 15.411 57.051 1 69.59 221 PHE B N 1
ATOM 2483 C CA . PHE B 1 133 ? 9.55 16.466 57.348 1 65.69 221 PHE B CA 1
ATOM 2484 C C . PHE B 1 133 ? 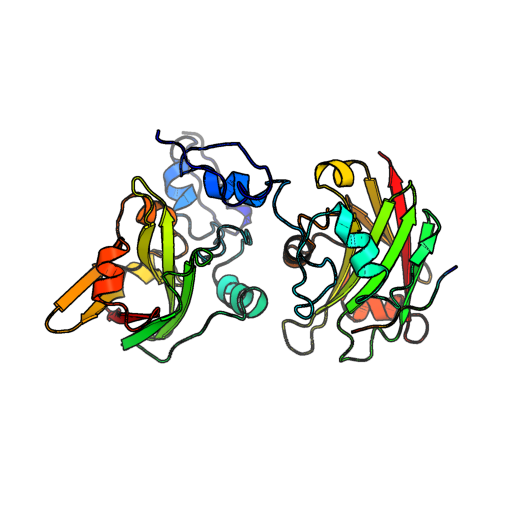9.56 17.521 56.256 1 64.94 221 PHE B C 1
ATOM 2485 O O . PHE B 1 133 ? 9.015 17.335 55.163 1 76.47 221 PHE B O 1
ATOM 2493 N N . ALA B 1 134 ? 10.179 18.649 56.591 1 62.89 222 ALA B N 1
ATOM 2494 C CA . ALA B 1 134 ? 10.501 19.712 55.646 1 59.7 222 ALA B CA 1
ATOM 2495 C C . ALA B 1 134 ? 11.886 20.255 55.984 1 63.42 222 ALA B C 1
ATOM 2496 O O . ALA B 1 134 ? 12.184 20.451 57.164 1 72.03 222 ALA B O 1
ATOM 2498 N N . TYR B 1 135 ? 12.732 20.496 54.966 1 63.1 223 TYR B N 1
ATOM 2499 C CA . TYR B 1 135 ? 14.083 21.055 55.15 1 60.43 223 TYR B CA 1
ATOM 2500 C C . TYR B 1 135 ? 14.207 22.422 54.487 1 58.35 223 TYR B C 1
ATOM 2501 O O . TYR B 1 135 ? 13.481 22.746 53.54 1 62.95 223 TYR B O 1
ATOM 2510 N N . ARG B 1 136 ? 15.15 23.227 54.994 1 56.29 224 ARG B N 1
ATOM 2511 C CA . ARG B 1 136 ? 15.438 24.533 54.415 1 52.07 224 ARG B CA 1
ATOM 2512 C C . ARG B 1 136 ? 16.945 24.736 54.247 1 52.66 224 ARG B C 1
ATOM 2513 O O . ARG B 1 136 ? 17.692 24.567 55.209 1 53.28 224 ARG B O 1
ATOM 2521 N N . LEU B 1 137 ? 17.393 25.106 53.042 1 53.83 225 LEU B N 1
ATOM 2522 C CA . LEU B 1 137 ? 18.777 25.494 52.782 1 50.83 225 LEU B CA 1
ATOM 2523 C C . LEU B 1 137 ? 18.9 26.996 52.572 1 50.82 225 LEU B C 1
ATOM 2524 O O . LEU B 1 137 ? 18.167 27.581 51.777 1 48.79 225 LEU B O 1
ATOM 2529 N N . GLU B 1 138 ? 19.869 27.61 53.247 1 51.33 226 GLU B N 1
ATOM 2530 C CA . GLU B 1 138 ? 20.085 29.049 53.156 1 53.93 226 GLU B CA 1
ATOM 2531 C C . GLU B 1 138 ? 21.552 29.36 52.896 1 64.1 226 GLU B C 1
ATOM 2532 O O . GLU B 1 138 ? 22.429 28.936 53.661 1 60.87 226 GLU B O 1
ATOM 2538 N N . LEU B 1 139 ? 21.814 30.113 51.828 1 64.16 227 LEU B N 1
ATOM 2539 C CA . LEU B 1 139 ? 23.093 30.773 51.637 1 58.53 227 LEU B CA 1
ATOM 2540 C C . LEU B 1 139 ? 22.904 32.226 52.027 1 67.3 227 LEU B C 1
ATOM 2541 O O . LEU B 1 139 ? 22.008 32.899 51.507 1 64.12 227 LEU B O 1
ATOM 2546 N N . ASN B 1 140 ? 23.717 32.683 52.978 1 70.83 228 ASN B N 1
ATOM 2547 C CA . ASN B 1 140 ? 23.606 34.002 53.587 1 64.68 228 ASN B CA 1
ATOM 2548 C C . ASN B 1 140 ? 24.835 34.816 53.242 1 66.95 228 ASN B C 1
ATOM 2549 O O . ASN B 1 140 ? 25.957 34.405 53.546 1 73.63 228 ASN B O 1
ATOM 2554 N N . GLY B 1 141 ? 24.621 35.962 52.607 1 73.84 229 GLY B N 1
ATOM 2555 C CA . GLY B 1 141 ? 25.672 36.922 52.353 1 73.28 229 GLY B CA 1
ATOM 2556 C C . GLY B 1 141 ? 25.278 38.285 52.878 1 81.66 229 GLY B C 1
ATOM 2557 O O . GLY B 1 141 ? 24.452 38.411 53.792 1 78.93 229 GLY B O 1
ATOM 2558 N N . HIS B 1 142 ? 25.85 39.325 52.299 1 88.77 230 HIS B N 1
ATOM 2559 C CA . HIS B 1 142 ? 25.622 40.674 52.801 1 90.2 230 HIS B CA 1
ATOM 2560 C C . HIS B 1 142 ? 24.387 41.26 52.121 1 85.75 230 HIS B C 1
ATOM 2561 O O . HIS B 1 142 ? 24.44 41.603 50.937 1 83.93 230 HIS B O 1
ATOM 2568 N N . ARG B 1 143 ? 23.277 41.359 52.871 1 78.45 231 ARG B N 1
ATOM 2569 C CA . ARG B 1 143 ? 21.959 41.796 52.397 1 70.49 231 ARG B CA 1
ATOM 2570 C C . ARG B 1 143 ? 21.276 40.76 51.534 1 73.75 231 ARG B C 1
ATOM 2571 O O . ARG B 1 143 ? 20.096 40.907 51.212 1 79.67 231 ARG B O 1
ATOM 2579 N N . ARG B 1 144 ? 22.002 39.739 51.121 1 73.45 232 ARG B N 1
ATOM 2580 C CA . ARG B 1 144 ? 21.474 38.729 50.229 1 66.04 232 ARG B CA 1
ATOM 2581 C C . ARG B 1 144 ? 21.069 37.521 51.051 1 72.52 232 ARG B C 1
ATOM 2582 O O . ARG B 1 144 ? 21.691 37.212 52.074 1 71.17 232 ARG B O 1
ATOM 2590 N N . ARG B 1 145 ? 19.991 36.867 50.622 1 59.82 233 ARG B N 1
ATOM 2591 C CA . ARG B 1 145 ? 19.677 35.541 51.125 1 59.22 233 ARG B CA 1
ATOM 2592 C C . ARG B 1 145 ? 18.974 34.774 50.022 1 56.74 233 ARG B C 1
ATOM 2593 O O . ARG B 1 145 ? 18.053 35.3 49.391 1 61.89 233 ARG B O 1
ATOM 2601 N N . LEU B 1 146 ? 19.423 33.542 49.799 1 53.69 234 LEU B N 1
ATOM 2602 C CA . LEU B 1 146 ? 18.841 32.588 48.869 1 51.36 234 LEU B CA 1
ATOM 2603 C C . LEU B 1 146 ? 18.383 31.374 49.659 1 56.25 234 LEU B C 1
ATOM 2604 O O . LEU B 1 146 ? 19.147 30.828 50.459 1 46.55 234 LEU B O 1
ATOM 2609 N N . THR B 1 147 ? 17.136 30.958 49.454 1 57.79 235 THR B N 1
ATOM 2610 C CA . THR B 1 147 ? 16.566 29.921 50.291 1 49.01 235 THR B CA 1
ATOM 2611 C C . THR B 1 147 ? 15.836 28.901 49.455 1 45.96 235 THR B C 1
ATOM 2612 O O . THR B 1 147 ? 15.25 29.233 48.425 1 52.11 235 THR B O 1
ATOM 2616 N N . TRP B 1 148 ? 15.874 27.661 49.91 1 48.93 236 TRP B N 1
ATOM 2617 C CA . TRP B 1 148 ? 15.198 26.564 49.249 1 46.96 236 TRP B CA 1
ATOM 2618 C C . TRP B 1 148 ? 14.569 25.735 50.345 1 52.76 236 TRP B C 1
ATOM 2619 O O . TRP B 1 148 ? 15.253 25.339 51.29 1 51.63 236 TRP B O 1
ATOM 2630 N N . GLU B 1 149 ? 13.256 25.519 50.234 1 58.23 237 GLU B N 1
ATOM 2631 C CA . GLU B 1 149 ? 12.485 24.762 51.204 1 55.5 237 GLU B CA 1
ATOM 2632 C C . GLU B 1 149 ? 11.766 23.659 50.454 1 53.24 237 GLU B C 1
ATOM 2633 O O . GLU B 1 149 ? 11.125 23.915 49.434 1 57.63 237 GLU B O 1
ATOM 2639 N N . ALA B 1 150 ? 11.883 22.436 50.941 1 55.68 238 ALA B N 1
ATOM 2640 C CA . ALA B 1 150 ? 11.308 21.301 50.235 1 57.01 238 ALA B CA 1
ATOM 2641 C C . ALA B 1 150 ? 11.108 20.161 51.222 1 60.52 238 ALA B C 1
ATOM 2642 O O . ALA B 1 150 ? 11.372 20.296 52.419 1 61.74 238 ALA B O 1
ATOM 2644 N N . THR B 1 151 ? 10.606 19.028 50.7 1 58.83 239 THR B N 1
ATOM 2645 C CA . THR B 1 151 ? 10.455 17.781 51.425 1 58.79 239 THR B CA 1
ATOM 2646 C C . THR B 1 151 ? 11.621 16.869 51.113 1 56.91 239 THR B C 1
ATOM 2647 O O . THR B 1 151 ? 11.871 16.573 49.939 1 64.93 239 THR B O 1
ATOM 2651 N N . PRO B 1 152 ? 12.357 16.423 52.116 1 57.99 240 PRO B N 1
ATOM 2652 C CA . PRO B 1 152 ? 13.546 15.627 51.842 1 57.16 240 PRO B CA 1
ATOM 2653 C C . PRO B 1 152 ? 13.167 14.356 51.12 1 63.29 240 PRO B C 1
ATOM 2654 O O . PRO B 1 152 ? 12.032 13.876 51.199 1 69.64 240 PRO B O 1
ATOM 2658 N N . ARG B 1 153 ? 14.121 13.846 50.37 1 60.53 241 ARG B N 1
ATOM 2659 C CA . ARG B 1 153 ? 13.935 12.578 49.706 1 63.8 241 ARG B CA 1
ATOM 2660 C C . ARG B 1 153 ? 14.19 11.472 50.698 1 62.58 241 ARG B C 1
ATOM 2661 O O . ARG B 1 153 ? 14.947 11.639 51.649 1 67.39 241 ARG B O 1
ATOM 2669 N N . SER B 1 154 ? 13.566 10.339 50.473 1 62.67 242 SER B N 1
ATOM 2670 C CA . SER B 1 154 ? 14.001 9.135 51.149 1 63.52 242 SER B CA 1
ATOM 2671 C C . SER B 1 154 ? 15.191 8.564 50.403 1 67.18 242 SER B C 1
ATOM 2672 O O . SER B 1 154 ? 15.168 8.48 49.176 1 73.33 242 SER B O 1
ATOM 2675 N N . ILE B 1 155 ? 16.229 8.142 51.129 1 70.63 243 ILE B N 1
ATOM 2676 C CA . ILE B 1 155 ? 17.337 7.479 50.448 1 69.31 243 ILE B CA 1
ATOM 2677 C C . ILE B 1 155 ? 16.881 6.27 49.645 1 71.96 243 ILE B C 1
ATOM 2678 O O . ILE B 1 155 ? 17.63 5.767 48.812 1 69.35 243 ILE B O 1
ATOM 2683 N N . HIS B 1 156 ? 15.658 5.803 49.868 1 71.77 244 HIS B N 1
ATOM 2684 C CA . HIS B 1 156 ? 15.073 4.808 48.984 1 75.31 244 HIS B CA 1
ATOM 2685 C C . HIS B 1 156 ? 14.878 5.352 47.579 1 78.54 244 HIS B C 1
ATOM 2686 O O . HIS B 1 156 ? 15.057 4.627 46.59 1 81.67 244 HIS B O 1
ATOM 2693 N N . GLU B 1 157 ? 14.438 6.609 47.474 1 74.96 245 GLU B N 1
ATOM 2694 C CA . GLU B 1 157 ? 14.304 7.237 46.171 1 71.53 245 GLU B CA 1
ATOM 2695 C C . GLU B 1 157 ? 15.658 7.685 45.646 1 73.47 245 GLU B C 1
ATOM 2696 O O . GLU B 1 157 ? 15.897 7.637 44.434 1 76.21 245 GLU B O 1
ATOM 2702 N N . GLY B 1 158 ? 16.574 8.045 46.545 1 73.26 246 GLY B N 1
ATOM 2703 C CA . GLY B 1 158 ? 17.848 8.604 46.144 1 73.31 246 GLY B CA 1
ATOM 2704 C C . GLY B 1 158 ? 17.657 10.051 45.764 1 73.06 246 GLY B C 1
ATOM 2705 O O . GLY B 1 158 ? 16.557 10.61 45.872 1 66.52 246 GLY B O 1
ATOM 2706 N N . ILE B 1 159 ? 18.736 10.674 45.291 1 58.44 247 ILE B N 1
ATOM 2707 C CA . ILE B 1 159 ? 18.674 12.083 44.928 1 58.79 247 ILE B CA 1
ATOM 2708 C C . ILE B 1 159 ? 18.901 12.333 43.455 1 57.15 247 ILE B C 1
ATOM 2709 O O . ILE B 1 159 ? 18.627 13.453 42.988 1 61.34 247 ILE B O 1
ATOM 2714 N N . ALA B 1 160 ? 19.362 11.344 42.7 1 63.18 248 ALA B N 1
ATOM 2715 C CA . ALA B 1 160 ? 19.728 11.608 41.315 1 52.1 248 ALA B CA 1
ATOM 2716 C C . ALA B 1 160 ? 18.543 12.147 40.529 1 57.45 248 ALA B C 1
ATOM 2717 O O . ALA B 1 160 ? 18.657 13.148 39.812 1 59.47 248 ALA B O 1
ATOM 2719 N N . THR B 1 161 ? 17.386 11.511 40.658 1 53.67 249 THR B N 1
ATOM 2720 C CA . THR B 1 161 ? 16.233 12.022 39.938 1 57.55 249 THR B CA 1
ATOM 2721 C C . THR B 1 161 ? 15.952 13.463 40.323 1 59.33 249 THR B C 1
ATOM 2722 O O . THR B 1 161 ? 15.748 14.325 39.463 1 69.67 249 THR B O 1
ATOM 2726 N N . ALA B 1 162 ? 15.96 13.747 41.618 1 63.87 250 ALA B N 1
ATOM 2727 C CA . ALA B 1 162 ? 15.712 15.108 42.053 1 59.66 250 ALA B CA 1
ATOM 2728 C C . ALA B 1 162 ? 16.702 16.069 41.413 1 60.73 250 ALA B C 1
ATOM 2729 O O . ALA B 1 162 ? 16.312 17.127 40.902 1 59.06 250 ALA B O 1
ATOM 2731 N N . ILE B 1 163 ? 17.989 15.697 41.389 1 56 251 ILE B N 1
ATOM 2732 C CA . ILE B 1 163 ? 19.005 16.6 40.848 1 55.44 251 ILE B CA 1
ATOM 2733 C C . ILE B 1 163 ? 18.801 16.8 39.359 1 62.99 251 ILE B C 1
ATOM 2734 O O . ILE B 1 163 ? 18.802 17.93 38.857 1 69.13 251 ILE B O 1
ATOM 2739 N N . MET B 1 164 ? 18.637 15.699 38.633 1 59.91 252 MET B N 1
ATOM 2740 C CA . MET B 1 164 ? 18.317 15.782 37.218 1 60.93 252 MET B CA 1
ATOM 2741 C C . MET B 1 164 ? 17.223 16.79 36.948 1 63.34 252 MET B C 1
ATOM 2742 O O . MET B 1 164 ? 17.287 17.539 35.972 1 74.04 252 MET B O 1
ATOM 2747 N N . ASN B 1 165 ? 16.213 16.841 37.79 1 59.71 253 ASN B N 1
ATOM 2748 C CA . ASN B 1 165 ? 15.143 17.773 37.508 1 64.28 253 ASN B CA 1
ATOM 2749 C C . ASN B 1 165 ? 15.359 19.124 38.141 1 65.66 253 ASN B C 1
ATOM 2750 O O . ASN B 1 165 ? 14.456 19.96 38.073 1 64.32 253 ASN B O 1
ATOM 2755 N N . SER B 1 166 ? 16.531 19.365 38.74 1 56.92 254 SER B N 1
ATOM 2756 C CA . SER B 1 166 ? 16.795 20.614 39.46 1 62.03 254 SER B CA 1
ATOM 2757 C C . SER B 1 166 ? 15.843 20.81 40.64 1 62 254 SER B C 1
ATOM 2758 O O . SER B 1 166 ? 15.491 21.951 40.972 1 56.34 254 SER B O 1
ATOM 2761 N N . ASP B 1 167 ? 15.403 19.714 41.272 1 62 255 ASP B N 1
ATOM 2762 C CA . ASP B 1 167 ? 14.432 19.773 42.371 1 59.75 255 ASP B CA 1
ATOM 2763 C C . ASP B 1 167 ? 15.153 19.836 43.721 1 57.5 255 ASP B C 1
ATOM 2764 O O . ASP B 1 167 ? 15.047 18.961 44.586 1 56.16 255 ASP B O 1
ATOM 2769 N N . CYS B 1 168 ? 15.877 20.924 43.892 1 51.63 256 CYS B N 1
ATOM 2770 C CA . CYS B 1 168 ? 16.723 21.156 45.055 1 49.82 256 CYS B CA 1
ATOM 2771 C C . CYS B 1 168 ? 17.316 22.539 44.877 1 50.41 256 CYS B C 1
ATOM 2772 O O . CYS B 1 168 ? 17.037 23.219 43.887 1 50.62 256 CYS B O 1
ATOM 2775 N N . LEU B 1 169 ? 18.164 22.952 45.803 1 60.73 257 LEU B N 1
ATOM 2776 C CA . LEU B 1 169 ? 18.847 24.232 45.66 1 56.03 257 LEU B CA 1
ATOM 2777 C C . LEU B 1 169 ? 19.824 24.103 44.504 1 50.2 257 LEU B C 1
ATOM 2778 O O . LEU B 1 169 ? 20.57 23.128 44.453 1 53.4 257 LEU B O 1
ATOM 2783 N N . VAL B 1 170 ? 19.749 25.01 43.529 1 53.07 258 VAL B N 1
ATOM 2784 C CA . VAL B 1 170 ? 20.624 24.984 42.357 1 53.4 258 VAL B CA 1
ATOM 2785 C C . VAL B 1 170 ? 21.241 26.363 42.194 1 54.76 258 VAL B C 1
ATOM 2786 O O . VAL B 1 170 ? 20.534 27.377 42.215 1 63.86 258 VAL B O 1
ATOM 2790 N N . PHE B 1 171 ? 22.561 26.394 42.047 1 56.7 259 PHE B N 1
ATOM 2791 C CA . PHE B 1 171 ? 23.277 27.653 41.885 1 61.19 259 PHE B CA 1
ATOM 2792 C C . PHE B 1 171 ? 24.613 27.38 41.215 1 59.46 259 PHE B C 1
ATOM 2793 O O . PHE B 1 171 ? 25.194 26.308 41.366 1 68.49 259 PHE B O 1
ATOM 2801 N N . ASP B 1 172 ? 25.077 28.341 40.455 1 62.55 260 ASP B N 1
ATOM 2802 C CA . ASP B 1 172 ? 26.283 28.111 39.693 1 64.2 260 ASP B CA 1
ATOM 2803 C C . ASP B 1 172 ? 27.483 28.747 40.405 1 64.65 260 ASP B C 1
ATOM 2804 O O . ASP B 1 172 ? 27.412 29.103 41.587 1 68.73 260 ASP B O 1
ATOM 2809 N N . THR B 1 173 ? 28.587 28.903 39.678 1 67.07 261 THR B N 1
ATOM 2810 C CA . THR B 1 173 ? 29.808 29.478 40.235 1 73.47 261 THR B CA 1
ATOM 2811 C C . THR B 1 173 ? 29.626 30.939 40.661 1 71.54 261 THR B C 1
ATOM 2812 O O . THR B 1 173 ? 30.183 31.359 41.684 1 73.6 261 THR B O 1
ATOM 2816 N N . SER B 1 174 ? 28.869 31.73 39.898 1 73.5 262 SER B N 1
ATOM 2817 C CA . SER B 1 174 ? 28.669 33.129 40.272 1 69.72 262 SER B CA 1
ATOM 2818 C C . SER B 1 174 ? 28.009 33.235 41.631 1 72.71 262 SER B C 1
ATOM 2819 O O . SER B 1 174 ? 28.528 33.899 42.533 1 75.15 262 SER B O 1
ATOM 2822 N N . ILE B 1 175 ? 26.838 32.617 41.783 1 68.29 263 ILE B N 1
ATOM 2823 C CA . ILE B 1 175 ? 26.127 32.726 43.048 1 68.55 263 ILE B CA 1
ATOM 2824 C C . ILE B 1 175 ? 27.026 32.283 44.195 1 67.74 263 ILE B C 1
ATOM 2825 O O . ILE B 1 175 ? 27.15 32.98 45.209 1 63.63 263 ILE B O 1
ATOM 2830 N N . ALA B 1 176 ? 27.71 31.151 44.033 1 63.9 264 ALA B N 1
ATOM 2831 C CA . ALA B 1 176 ? 28.595 30.69 45.097 1 62.71 264 ALA B CA 1
ATOM 2832 C C . ALA B 1 176 ? 29.612 31.765 45.463 1 70.62 264 ALA B C 1
ATOM 2833 O O . ALA B 1 176 ? 29.804 32.079 46.644 1 75.23 264 ALA B O 1
ATOM 2835 N N . GLN B 1 177 ? 30.238 32.365 44.449 1 76.66 265 GLN B N 1
ATOM 2836 C CA . GLN B 1 177 ? 31.123 33.501 44.665 1 76.03 265 GLN B CA 1
ATOM 2837 C C . GLN B 1 177 ? 30.464 34.566 45.527 1 71.64 265 GLN B C 1
ATOM 2838 O O . GLN B 1 177 ? 31.099 35.105 46.436 1 75.69 265 GLN B O 1
ATOM 2844 N N . LEU B 1 178 ? 29.184 34.86 45.282 1 71.26 266 LEU B N 1
ATOM 2845 C CA . LEU B 1 178 ? 28.483 35.859 46.09 1 67.74 266 LEU B CA 1
ATOM 2846 C C . LEU B 1 178 ? 28.547 35.517 47.57 1 72.38 266 LEU B C 1
ATOM 2847 O O . LEU B 1 178 ? 28.804 36.382 48.413 1 76.95 266 LEU B O 1
ATOM 2852 N N . PHE B 1 179 ? 28.278 34.264 47.911 1 70.98 267 PHE B N 1
ATOM 2853 C CA . PHE B 1 179 ? 28.103 33.908 49.306 1 66.53 267 PHE B CA 1
ATOM 2854 C C . PHE B 1 179 ? 29.352 33.318 49.92 1 69.93 267 PHE B C 1
ATOM 2855 O O . PHE B 1 179 ? 29.349 33.005 51.115 1 72.95 267 PHE B O 1
ATOM 2863 N N . ALA B 1 180 ? 30.416 33.19 49.135 1 77.07 268 ALA B N 1
ATOM 2864 C CA . ALA B 1 180 ? 31.6 32.466 49.57 1 75.85 268 ALA B CA 1
ATOM 2865 C C . ALA B 1 180 ? 32.326 33.224 50.661 1 77.51 268 ALA B C 1
ATOM 2866 O O . ALA B 1 180 ? 32.464 34.444 50.603 1 71.79 268 ALA B O 1
ATOM 2868 N N . GLU B 1 181 ? 32.734 32.489 51.682 1 83.19 269 GLU B N 1
ATOM 2869 C CA . GLU B 1 181 ? 33.529 32.992 52.794 1 87.88 269 GLU B CA 1
ATOM 2870 C C . GLU B 1 181 ? 34.922 32.404 52.628 1 94.28 269 GLU B C 1
ATOM 2871 O O . GLU B 1 181 ? 35.126 31.202 52.849 1 92.24 269 GLU B O 1
ATOM 2877 N N . ASN B 1 182 ? 35.873 33.247 52.234 1 91.34 270 ASN B N 1
ATOM 2878 C CA . ASN B 1 182 ? 37.146 32.752 51.733 1 92.02 270 ASN B CA 1
ATOM 2879 C C . ASN B 1 182 ? 36.864 31.764 50.609 1 92.46 270 ASN B C 1
ATOM 2880 O O . ASN B 1 182 ? 36.262 32.133 49.591 1 91.5 270 ASN B O 1
ATOM 2885 N N . GLY B 1 183 ? 37.28 30.516 50.774 1 86.77 271 GLY B N 1
ATOM 2886 C CA . GLY B 1 183 ? 37.028 29.497 49.779 1 79.94 271 GLY B CA 1
ATOM 2887 C C . GLY B 1 183 ? 35.886 28.593 50.143 1 77.19 271 GLY B C 1
ATOM 2888 O O . GLY B 1 183 ? 35.695 27.563 49.487 1 77.72 271 GLY B O 1
ATOM 2889 N N . ASN B 1 184 ? 35.111 28.962 51.154 1 74.45 272 ASN B N 1
ATOM 2890 C CA . ASN B 1 184 ? 34.1 28.129 51.779 1 82.93 272 ASN B CA 1
ATOM 2891 C C . ASN B 1 184 ? 32.701 28.667 51.528 1 77.2 272 ASN B C 1
ATOM 2892 O O . ASN B 1 184 ? 32.51 29.856 51.261 1 79.9 272 ASN B O 1
ATOM 2897 N N . LEU B 1 185 ? 31.72 27.774 51.668 1 70.86 273 LEU B N 1
ATOM 2898 C CA . LEU B 1 185 ? 30.31 28.106 51.488 1 69.68 273 LEU B CA 1
ATOM 2899 C C . LEU B 1 185 ? 29.528 27.592 52.684 1 63.62 273 LEU B C 1
ATOM 2900 O O . LEU B 1 185 ? 29.495 26.391 52.941 1 69.79 273 LEU B O 1
ATOM 2905 N N . GLY B 1 186 ? 28.889 28.502 53.424 1 58.72 274 GLY B N 1
ATOM 2906 C CA . GLY B 1 186 ? 28.061 28.118 54.55 1 61.82 274 GLY B CA 1
ATOM 2907 C C . GLY B 1 186 ? 26.607 27.927 54.154 1 61.81 274 GLY B C 1
ATOM 2908 O O . GLY B 1 186 ? 25.962 28.843 53.641 1 63.08 274 GLY B O 1
ATOM 2909 N N . ILE B 1 187 ? 26.084 26.745 54.435 1 60.76 275 ILE B N 1
ATOM 2910 C CA . ILE B 1 187 ? 24.701 26.427 54.11 1 64.97 275 ILE B CA 1
ATOM 2911 C C . ILE B 1 187 ? 23.932 26.252 55.411 1 61.93 275 ILE B C 1
ATOM 2912 O O . ILE B 1 187 ? 24.174 25.296 56.159 1 64.72 275 ILE B O 1
ATOM 2917 N N . ASN B 1 188 ? 23.016 27.175 55.696 1 55.11 276 ASN B N 1
ATOM 2918 C CA . ASN B 1 188 ? 22.142 26.959 56.831 1 60.63 276 ASN B CA 1
ATOM 2919 C C . ASN B 1 188 ? 21.2 25.822 56.472 1 58.79 276 ASN B C 1
ATOM 2920 O O . ASN B 1 188 ? 20.679 25.758 55.357 1 61.26 276 ASN B O 1
ATOM 2925 N N . VAL B 1 189 ? 21.026 24.893 57.398 1 56.79 277 VAL B N 1
ATOM 2926 C CA . VAL B 1 189 ? 20.22 23.714 57.159 1 56.52 277 VAL B CA 1
ATOM 2927 C C . VAL B 1 189 ? 19.295 23.546 58.332 1 58.29 277 VAL B C 1
ATOM 2928 O O . VAL B 1 189 ? 19.744 23.248 59.443 1 59.35 277 VAL B O 1
ATOM 2932 N N . THR B 1 190 ? 18.008 23.697 58.077 1 59.67 278 THR B N 1
ATOM 2933 C CA . THR B 1 190 ? 16.982 23.708 59.106 1 62.1 278 THR B CA 1
ATOM 2934 C C . THR B 1 190 ? 15.963 22.642 58.755 1 55.05 278 THR B C 1
ATOM 2935 O O . THR B 1 190 ? 15.289 22.749 57.73 1 56.66 278 THR B O 1
ATOM 2939 N N . ILE B 1 191 ? 15.859 21.624 59.602 1 62.01 279 ILE B N 1
ATOM 2940 C CA . ILE B 1 191 ? 14.892 20.537 59.454 1 62.66 279 ILE B CA 1
ATOM 2941 C C . ILE B 1 191 ? 13.754 20.724 60.45 1 65.9 279 ILE B C 1
ATOM 2942 O O . ILE B 1 191 ? 13.981 21.08 61.61 1 70.01 279 ILE B O 1
ATOM 2947 N N . SER B 1 192 ? 12.528 20.47 60 1 70.33 280 SER B N 1
ATOM 2948 C CA . SER B 1 192 ? 11.348 20.6 60.845 1 69.93 280 SER B CA 1
ATOM 2949 C C . SER B 1 192 ? 10.362 19.478 60.533 1 70.97 280 SER B C 1
ATOM 2950 O O . SER B 1 192 ? 10.529 18.724 59.568 1 69.16 280 SER B O 1
ATOM 2953 N N . MET B 1 193 ? 9.334 19.359 61.379 1 86.53 281 MET B N 1
ATOM 2954 C CA . MET B 1 193 ? 8.252 18.395 61.19 1 89.16 281 MET B CA 1
ATOM 2955 C C . MET B 1 193 ? 7.007 19.097 60.661 1 86.91 281 MET B C 1
ATOM 2956 O O . MET B 1 193 ? 6.885 20.321 60.715 1 83.93 281 MET B O 1
ATOM 2961 N N . CYS B 1 194 ? 6.082 18.304 60.14 1 89.98 282 CYS B N 1
ATOM 2962 C CA . CYS B 1 194 ? 4.864 18.857 59.568 1 94.23 282 CYS B CA 1
ATOM 2963 C C . CYS B 1 194 ? 3.794 17.784 59.486 1 94.69 282 CYS B C 1
ATOM 2964 O O . CYS B 1 194 ? 4.112 16.595 59.484 1 93.72 282 CYS B O 1
ATOM 2967 N N . GLU C 2 6 ? 29.608 24.818 66.099 1 106.6 361 GLU G N 1
ATOM 2968 C CA . GLU C 2 6 ? 28.614 23.882 65.564 1 112.96 361 GLU G CA 1
ATOM 2969 C C . GLU C 2 6 ? 28.376 24.148 64.064 1 116.58 361 GLU G C 1
ATOM 2970 O O . GLU C 2 6 ? 27.234 24.141 63.564 1 108.23 361 GLU G O 1
ATOM 2976 N N . MET C 2 7 ? 29.486 24.39 63.341 1 114.43 362 MET G N 1
ATOM 2977 C CA . MET C 2 7 ? 29.48 24.485 61.886 1 114.27 362 MET G CA 1
ATOM 2978 C C . MET C 2 7 ? 30.717 23.739 61.386 1 124.21 362 MET G C 1
ATOM 2979 O O . MET C 2 7 ? 31.646 24.302 60.803 1 122.45 362 MET G O 1
ATOM 2984 N N . THR C 2 8 ? 30.724 22.434 61.632 1 119.73 363 THR G N 1
ATOM 2985 C CA . THR C 2 8 ? 31.921 21.641 61.397 1 125.59 363 THR G CA 1
ATOM 2986 C C . THR C 2 8 ? 32.33 21.718 59.924 1 122.82 363 THR G C 1
ATOM 2987 O O . THR C 2 8 ? 31.463 21.726 59.033 1 113.89 363 THR G O 1
ATOM 2991 N N . PRO C 2 9 ? 33.633 21.837 59.634 1 127.78 364 PRO G N 1
ATOM 2992 C CA . PRO C 2 9 ? 34.081 21.857 58.236 1 111.13 364 PRO G CA 1
ATOM 2993 C C . PRO C 2 9 ? 33.739 20.552 57.539 1 104.83 364 PRO G C 1
ATOM 2994 O O . PRO C 2 9 ? 33.606 19.5 58.174 1 108.56 364 PRO G O 1
ATOM 2998 N N . VAL C 2 10 ? 33.584 20.626 56.218 1 100.73 365 VAL G N 1
ATOM 2999 C CA . VAL C 2 10 ? 33.148 19.48 55.43 1 95.52 365 VAL G CA 1
ATOM 3000 C C . VAL C 2 10 ? 34.032 19.328 54.202 1 96.11 365 VAL G C 1
ATOM 3001 O O . VAL C 2 10 ? 34.136 20.249 53.379 1 88.7 365 VAL G O 1
ATOM 3005 N N . GLU C 2 11 ? 34.637 18.131 54.068 1 103.9 366 GLU G N 1
ATOM 3006 C CA . GLU C 2 11 ? 35.516 17.614 53.025 1 104.85 366 GLU G CA 1
ATOM 3007 C C . GLU C 2 11 ? 34.752 17.356 51.717 1 99.62 366 GLU G C 1
ATOM 3008 O O . GLU C 2 11 ? 33.603 16.896 51.737 1 100.7 366 GLU G O 1
ATOM 3014 N N . PRO C 2 12 ? 35.375 17.673 50.558 1 97.21 367 PRO G N 1
ATOM 3015 C CA . PRO C 2 12 ? 34.803 17.269 49.261 1 98.2 367 PRO G CA 1
ATOM 3016 C C . PRO C 2 12 ? 35.284 15.933 48.712 1 107.25 367 PRO G C 1
ATOM 3017 O O . PRO C 2 12 ? 36.212 15.332 49.257 1 111.38 367 PRO G O 1
ATOM 3021 N N . ALA C 2 13 ? 34.663 15.482 47.617 1 105.07 368 ALA G N 1
ATOM 3022 C CA . ALA C 2 13 ? 35.111 14.315 46.848 1 107.7 368 ALA G CA 1
ATOM 3023 C C . ALA C 2 13 ? 35.456 13.094 47.709 1 106.86 368 ALA G C 1
ATOM 3024 O O . ALA C 2 13 ? 34.816 12.832 48.728 1 104.79 368 ALA G O 1
#

Sequence (388 aa):
SVLFPCKYASSGCEITLPHTEKADHEELCEFRPYSCPCPGASCKWQGSLDAVMPHLMHQHKSITTLQGEDIVFLATDINLPGAVDWVMMQSCFGFHFMLVLEKQEKYDGHQQFFAIVQLIGTRKQAENFAYRLELNGHRRRLTWEATPRSIHEGIATAIMNSDCLVFDTSIAQLFAENGNLGINVTISMCSVLFPCKYASSGCEITLPHTEKADHEELCEFRPYSCPCPGASCKWQGSLDAVMPHLMHQHKSITTLQGEDIVFLATDINLPGAVDWVMMQSCFGFHFMLVLEKQEKYDGHQQFFAIVQLIGTRKQAENFAYRLELNGHRRRLTWEATPRSIHEGIATAIMNSDCLVFDTSIAQLFAENGNLGINVTISMCEMTPVEPA

Nearest PDB structures (foldseek):
  5wzz-assembly2_B  TM=9.882E-01  e=1.146E-34  Homo sapiens
  4i7d-assembly2_C  TM=9.689E-01  e=1.520E-34  Homo sapiens
  1k2f-assembly2_B-2  TM=9.681E-01  e=2.016E-34  Mus musculus
  4i7b-assembly2_C  TM=9.770E-01  e=1.824E-33  Homo sapiens
  5h9m-assembly1_B  TM=9.064E-01  e=1.493E-31  Homo sapiens

Foldseek 3Di:
DDWDFAPQVVQPGDDIDPPPPNVPCNLQPQSDWFFQQAPPPPRGDTGHLVCNVVCCVPVVVVAAEDDEFKDKDKAFQQVPPPDAKHWHWYDYPNWIKIWMWGWADDDDNWTKIFIAIATSDHQVVQQQKKKKKWQDDDVDIDMDMDGHGHSSVHCVVVVVVSVGDMGIVVVQVRRDDPRITIIIMGMDGD/DDWAFAPLVVQVGGDIHPPVCRVVCNLQPLSFWFAAQDDDPDGGDTGHLVCRVVCAVPDVDVQAEEEDQKDKDKAFQPPDPPQAKHWHWYDDPNWIKIWMWGWDDPDPPWIKIFIAIATSDHQVVQQFKKKKKWQDADVDIDMDIDGHHYSSNHCPVCVVVSVGDMGTPVVCVRRPDVSITMITMGMDGD/DCDDDDDD

Organism: Homo sapiens (NCBI:txid9606)